Protein AF-A0A978T600-F1 (afdb_monomer_lite)

Structure (mmCIF, N/CA/C/O backbone):
data_AF-A0A978T600-F1
#
_entry.id   AF-A0A978T600-F1
#
loop_
_atom_site.group_PDB
_atom_site.id
_atom_site.type_symbol
_atom_site.label_atom_id
_atom_site.label_alt_id
_atom_site.label_comp_id
_atom_site.label_asym_id
_atom_site.label_entity_id
_atom_site.label_seq_id
_atom_site.pdbx_PDB_ins_code
_atom_site.Cartn_x
_atom_site.Cartn_y
_atom_site.Cartn_z
_atom_site.occupancy
_atom_site.B_iso_or_equiv
_atom_site.auth_seq_id
_atom_site.auth_comp_id
_atom_site.auth_asym_id
_atom_site.auth_atom_id
_atom_site.pdbx_PDB_model_num
ATOM 1 N N . MET A 1 1 ? -4.905 -24.027 -19.010 1.00 33.94 1 MET A N 1
ATOM 2 C CA . MET A 1 1 ? -4.609 -25.154 -19.938 1.00 33.94 1 MET A CA 1
ATOM 3 C C . MET A 1 1 ? -5.833 -25.955 -20.405 1.00 33.94 1 MET A C 1
ATOM 5 O O . MET A 1 1 ? -5.879 -26.282 -21.577 1.00 33.94 1 MET A O 1
ATOM 9 N N . ALA A 1 2 ? -6.871 -26.202 -19.590 1.00 26.31 2 ALA A N 1
ATOM 10 C CA . ALA A 1 2 ? -8.082 -26.906 -20.062 1.00 26.31 2 ALA A CA 1
ATOM 11 C C . ALA A 1 2 ? -9.075 -26.043 -20.882 1.00 26.31 2 ALA A C 1
ATOM 13 O O . ALA A 1 2 ? -9.961 -26.583 -21.534 1.00 26.31 2 ALA A O 1
ATOM 14 N N . ALA A 1 3 ? -8.950 -24.711 -20.873 1.00 33.31 3 ALA A N 1
ATOM 15 C CA . ALA A 1 3 ? -9.909 -23.818 -21.541 1.00 33.31 3 ALA A CA 1
ATOM 16 C C . ALA A 1 3 ? -9.622 -23.572 -23.034 1.00 33.31 3 ALA A C 1
ATOM 18 O O . ALA A 1 3 ? -10.398 -22.897 -23.700 1.00 33.31 3 ALA A O 1
ATOM 19 N N . VAL A 1 4 ? -8.533 -24.140 -23.554 1.00 39.84 4 VAL A N 1
ATOM 20 C CA . VAL A 1 4 ? -8.212 -24.132 -24.987 1.00 39.84 4 VAL A CA 1
ATOM 21 C C . VAL A 1 4 ? -8.056 -25.572 -25.516 1.00 39.84 4 VAL A C 1
ATOM 23 O O . VAL A 1 4 ? -7.606 -25.772 -26.629 1.00 39.84 4 VAL A O 1
ATOM 26 N N . GLY A 1 5 ? -8.475 -26.578 -24.731 1.00 33.69 5 GLY A N 1
ATOM 27 C CA . GLY A 1 5 ? -8.551 -27.982 -25.158 1.00 33.69 5 GLY A CA 1
ATOM 28 C C . GLY A 1 5 ? -7.267 -28.818 -25.067 1.00 33.69 5 GLY A C 1
ATOM 29 O O . GLY A 1 5 ? -7.264 -29.922 -25.591 1.00 33.69 5 GLY A O 1
ATOM 30 N N . TYR A 1 6 ? -6.206 -28.362 -24.395 1.00 43.16 6 TYR A N 1
ATOM 31 C CA . TYR A 1 6 ? -4.881 -29.002 -24.473 1.00 43.16 6 TYR A CA 1
ATOM 32 C C . TYR A 1 6 ? -4.587 -29.999 -23.334 1.00 43.16 6 TYR A C 1
ATOM 34 O O . TYR A 1 6 ? -4.863 -29.719 -22.160 1.00 43.16 6 TYR A O 1
ATOM 42 N N . ASN A 1 7 ? -3.990 -31.151 -23.672 1.00 40.31 7 ASN A N 1
ATOM 43 C CA . ASN A 1 7 ? -3.484 -32.157 -22.728 1.00 40.31 7 ASN A CA 1
ATOM 44 C C . ASN A 1 7 ? -1.947 -32.049 -22.550 1.00 40.31 7 ASN A C 1
ATOM 46 O O . ASN A 1 7 ? -1.277 -31.301 -23.252 1.00 40.31 7 ASN A O 1
ATOM 50 N N . ALA A 1 8 ? -1.384 -32.772 -21.577 1.00 38.69 8 ALA A N 1
ATOM 51 C CA . ALA A 1 8 ? 0.006 -32.638 -21.118 1.00 38.69 8 ALA A CA 1
ATOM 52 C C . ALA A 1 8 ? 1.099 -33.200 -22.064 1.00 38.69 8 ALA A C 1
ATOM 54 O O . ALA A 1 8 ? 2.220 -33.418 -21.604 1.00 38.69 8 ALA A O 1
ATOM 55 N N . VAL A 1 9 ? 0.786 -33.489 -23.333 1.00 39.84 9 VAL A N 1
ATOM 56 C CA . VAL A 1 9 ? 1.677 -34.232 -24.248 1.00 39.84 9 VAL A CA 1
ATOM 57 C C . VAL A 1 9 ? 2.099 -33.421 -25.490 1.00 39.84 9 VAL A C 1
ATOM 59 O O . VAL A 1 9 ? 3.026 -33.827 -26.175 1.00 39.84 9 VAL A O 1
ATOM 62 N N . GLU A 1 10 ? 1.500 -32.258 -25.766 1.00 47.62 10 GLU A N 1
ATOM 63 C CA . GLU A 1 10 ? 1.745 -31.503 -27.012 1.00 47.62 10 GLU A CA 1
ATOM 64 C C . GLU A 1 10 ? 2.901 -30.484 -26.920 1.00 47.62 10 GLU A C 1
ATOM 66 O O . GLU A 1 10 ? 3.044 -29.768 -25.924 1.00 47.62 10 GLU A O 1
ATOM 71 N N . LYS A 1 11 ? 3.702 -30.380 -27.995 1.00 45.25 11 LYS A N 1
ATOM 72 C CA . LYS A 1 11 ? 4.851 -29.467 -28.151 1.00 45.25 11 LYS A CA 1
ATOM 73 C C . LYS A 1 11 ? 4.594 -28.456 -29.285 1.00 45.25 11 LYS A C 1
ATOM 75 O O . LYS A 1 11 ? 4.060 -28.801 -30.335 1.00 45.25 11 LYS A O 1
ATOM 80 N N . VAL A 1 12 ? 4.988 -27.196 -29.083 1.00 48.88 12 VAL A N 1
ATOM 81 C CA . VAL A 1 12 ? 4.866 -26.119 -30.089 1.00 48.88 12 VAL A CA 1
ATOM 82 C C . VAL A 1 12 ? 5.878 -26.334 -31.219 1.00 48.88 12 VAL A C 1
ATOM 84 O O . VAL A 1 12 ? 7.073 -26.429 -30.934 1.00 48.88 12 VAL A O 1
ATOM 87 N N . GLU A 1 13 ? 5.432 -26.369 -32.483 1.00 44.06 13 GLU A N 1
ATOM 88 C CA . GLU A 1 13 ? 6.315 -26.658 -33.636 1.00 44.06 13 GLU A CA 1
ATOM 89 C C . GLU A 1 13 ? 6.189 -25.690 -34.825 1.00 44.06 13 GLU A C 1
ATOM 91 O O . GLU A 1 13 ? 7.016 -25.717 -35.736 1.00 44.06 13 GLU A O 1
ATOM 96 N N . GLY A 1 14 ? 5.223 -24.771 -34.818 1.00 43.50 14 GLY A N 1
ATOM 97 C CA . GLY A 1 14 ? 5.095 -23.746 -35.847 1.00 43.50 14 GLY A CA 1
ATOM 98 C C . GLY A 1 14 ? 4.430 -22.467 -35.349 1.00 43.50 14 GLY A C 1
ATOM 99 O O . GLY A 1 14 ? 3.614 -22.469 -34.434 1.00 43.50 14 GLY A O 1
ATOM 100 N N . LEU A 1 15 ? 4.771 -21.352 -35.987 1.00 45.56 15 LEU A N 1
ATOM 101 C CA . LEU A 1 15 ? 4.144 -20.049 -35.783 1.00 45.56 15 LEU A CA 1
ATOM 102 C C . LEU A 1 15 ? 3.703 -19.526 -37.151 1.00 45.56 15 LEU A C 1
ATOM 104 O O . LEU A 1 15 ? 4.474 -19.570 -38.111 1.00 45.56 15 LEU A O 1
ATOM 108 N N . ALA A 1 16 ? 2.467 -19.046 -37.252 1.00 40.19 16 ALA A N 1
ATOM 109 C CA . ALA A 1 16 ? 1.933 -18.423 -38.456 1.00 40.19 16 ALA A CA 1
ATOM 110 C C . ALA A 1 16 ? 1.268 -17.093 -38.105 1.00 40.19 16 ALA A C 1
ATOM 112 O O . ALA A 1 16 ? 0.468 -17.003 -37.184 1.00 40.19 16 ALA A O 1
ATOM 113 N N . TYR A 1 17 ? 1.571 -16.035 -38.843 1.00 41.88 17 TYR A N 1
ATOM 114 C CA . TYR A 1 17 ? 0.931 -14.741 -38.639 1.00 41.88 17 TYR A CA 1
ATOM 115 C C . TYR A 1 17 ? -0.400 -14.675 -39.409 1.00 41.88 17 TYR A C 1
ATOM 117 O O . TYR A 1 17 ? -0.439 -14.991 -40.595 1.00 41.88 17 TYR A O 1
ATOM 125 N N . LEU A 1 18 ? -1.498 -14.296 -38.742 1.00 42.09 18 LEU A N 1
ATOM 126 C CA . LEU A 1 18 ? -2.860 -14.350 -39.303 1.00 42.09 18 LEU A CA 1
ATOM 127 C C . LEU A 1 18 ? -3.358 -13.016 -39.893 1.00 42.09 18 LEU A C 1
ATOM 129 O O . LEU A 1 18 ? -4.463 -12.965 -40.432 1.00 42.09 18 LEU A O 1
ATOM 133 N N . GLY A 1 19 ? -2.574 -11.938 -39.800 1.00 39.81 19 GLY A N 1
ATOM 134 C CA . GLY A 1 19 ? -3.057 -10.567 -40.025 1.00 39.81 19 GLY A CA 1
ATOM 135 C C . GLY A 1 19 ? -3.430 -9.877 -38.709 1.00 39.81 19 GLY A C 1
ATOM 136 O O . GLY A 1 19 ? -3.132 -10.418 -37.659 1.00 39.81 19 GLY A O 1
ATOM 137 N N . ASP A 1 20 ? -3.948 -8.637 -38.760 1.00 43.41 20 ASP A N 1
ATOM 138 C CA . ASP A 1 20 ? -4.554 -7.875 -37.632 1.00 43.41 20 ASP A CA 1
ATOM 139 C C . ASP A 1 20 ? -3.861 -7.907 -36.246 1.00 43.41 20 ASP A C 1
ATOM 141 O O . ASP A 1 20 ? -4.498 -7.707 -35.213 1.00 43.41 20 ASP A O 1
ATOM 145 N N . GLY A 1 21 ? -2.540 -8.103 -36.224 1.00 39.97 21 GLY A N 1
ATOM 146 C CA . GLY A 1 21 ? -1.763 -8.205 -34.989 1.00 39.97 21 GLY A CA 1
ATOM 147 C C . GLY A 1 21 ? -1.886 -9.565 -34.303 1.00 39.97 21 GLY A C 1
ATOM 148 O O . GLY A 1 21 ? -1.541 -9.650 -33.139 1.00 39.97 21 GLY A O 1
ATOM 149 N N . LYS A 1 22 ? -2.361 -10.608 -34.988 1.00 43.06 22 LYS A N 1
ATOM 150 C CA . LYS A 1 22 ? -2.615 -11.945 -34.449 1.00 43.06 22 LYS A CA 1
ATOM 151 C C . LYS A 1 22 ? -1.584 -12.970 -34.921 1.00 43.06 22 LYS A C 1
ATOM 153 O O . LYS A 1 22 ? -1.365 -13.119 -36.122 1.00 43.06 22 LYS A O 1
ATOM 158 N N . ILE A 1 23 ? -0.984 -13.718 -33.997 1.00 41.47 23 ILE A N 1
ATOM 159 C CA . ILE A 1 23 ? -0.115 -14.870 -34.311 1.00 41.47 23 ILE A CA 1
ATOM 160 C C . ILE A 1 23 ? -0.853 -16.159 -33.961 1.00 41.47 23 ILE A C 1
ATOM 162 O O . ILE A 1 23 ? -1.212 -16.342 -32.805 1.00 41.47 23 ILE A O 1
ATOM 166 N N . ALA A 1 24 ? -1.046 -17.037 -34.943 1.00 45.31 24 ALA A N 1
ATOM 167 C CA . ALA A 1 24 ? -1.409 -18.434 -34.762 1.00 45.31 24 ALA A CA 1
ATOM 168 C C . ALA A 1 24 ? -0.207 -19.246 -34.275 1.00 45.31 24 ALA A C 1
ATOM 170 O O . ALA A 1 24 ? 0.823 -19.313 -34.947 1.00 45.31 24 ALA A O 1
ATOM 171 N N . VAL A 1 25 ? -0.376 -19.929 -33.151 1.00 51.44 25 VAL A N 1
ATOM 172 C CA . VAL A 1 25 ? 0.538 -20.990 -32.722 1.00 51.44 25 VAL A CA 1
ATOM 173 C C . VAL A 1 25 ? 0.048 -22.316 -33.301 1.00 51.44 25 VAL A C 1
ATOM 175 O O . VAL A 1 25 ? -1.115 -22.678 -33.119 1.00 51.44 25 VAL A O 1
ATOM 178 N N . ILE A 1 26 ? 0.921 -23.004 -34.035 1.00 49.34 26 ILE A N 1
ATOM 179 C CA . ILE A 1 26 ? 0.703 -24.337 -34.597 1.00 49.34 26 ILE A CA 1
ATOM 180 C C . ILE A 1 26 ? 1.503 -25.317 -33.739 1.00 49.34 26 ILE A C 1
ATOM 182 O O . ILE A 1 26 ? 2.729 -25.242 -33.660 1.00 49.34 26 ILE A O 1
ATOM 186 N N . ASN A 1 27 ? 0.816 -26.251 -33.099 1.00 49.16 27 ASN A N 1
ATOM 187 C CA . ASN A 1 27 ? 1.481 -27.375 -32.450 1.00 49.16 27 ASN A CA 1
ATOM 188 C C . ASN A 1 27 ? 1.718 -28.479 -33.482 1.00 49.16 27 ASN A C 1
ATOM 190 O O . ASN A 1 27 ? 0.895 -28.655 -34.386 1.00 49.16 27 ASN A O 1
ATOM 194 N N . ASP A 1 28 ? 2.813 -29.231 -33.341 1.00 46.09 28 ASP A N 1
ATOM 195 C CA . ASP A 1 28 ? 2.829 -30.561 -33.946 1.00 46.09 28 ASP A CA 1
ATOM 196 C C . ASP A 1 28 ? 1.830 -31.386 -33.146 1.00 46.09 28 ASP A C 1
ATOM 198 O O . ASP A 1 28 ? 1.908 -31.477 -31.920 1.00 46.09 28 ASP A O 1
ATOM 202 N N . ASN A 1 29 ? 0.854 -31.959 -33.835 1.00 50.00 29 ASN A N 1
ATOM 203 C CA . ASN A 1 29 ? -0.016 -32.956 -33.242 1.00 50.00 29 ASN A CA 1
ATOM 204 C C . ASN A 1 29 ? 0.669 -34.325 -33.273 1.00 50.00 29 ASN A C 1
ATOM 206 O O . ASN A 1 29 ? -0.008 -35.316 -33.498 1.00 50.00 29 ASN A O 1
ATOM 210 N N . ASP A 1 30 ? 1.996 -34.394 -33.168 1.00 47.78 30 ASP A N 1
ATOM 211 C CA . ASP A 1 30 ? 2.841 -35.534 -33.525 1.00 47.78 30 ASP A CA 1
ATOM 212 C C . ASP A 1 30 ? 2.437 -36.245 -34.848 1.00 47.78 30 ASP A C 1
ATOM 214 O O . ASP A 1 30 ? 2.888 -37.351 -35.090 1.00 47.78 30 ASP A O 1
ATOM 218 N N . PHE A 1 31 ? 1.590 -35.693 -35.733 1.00 47.41 31 PHE A N 1
ATOM 219 C CA . PHE A 1 31 ? 0.847 -36.412 -36.796 1.00 47.41 31 PHE A CA 1
ATOM 220 C C . PHE A 1 31 ? -0.189 -37.471 -36.334 1.00 47.41 31 PHE A C 1
ATOM 222 O O . PHE A 1 31 ? -0.484 -38.427 -37.058 1.00 47.41 31 PHE A O 1
ATOM 229 N N . GLY A 1 32 ? -0.790 -37.308 -35.156 1.00 48.00 32 GLY A N 1
ATOM 230 C CA . GLY A 1 32 ? -1.847 -38.164 -34.606 1.00 48.00 32 GLY A CA 1
ATOM 231 C C . GLY A 1 32 ? -1.336 -39.415 -33.889 1.00 48.00 32 GLY A C 1
ATOM 232 O O . GLY A 1 32 ? -1.999 -40.451 -33.922 1.00 48.00 32 GLY A O 1
ATOM 233 N N . VAL A 1 33 ? -0.147 -39.356 -33.279 1.00 47.09 33 VAL A N 1
ATOM 234 C CA . VAL A 1 33 ? 0.520 -40.533 -32.688 1.00 47.09 33 VAL A CA 1
ATOM 235 C C . VAL A 1 33 ? 0.776 -40.470 -31.178 1.00 47.09 33 VAL A C 1
ATOM 237 O O . VAL A 1 33 ? 1.479 -41.319 -30.622 1.00 47.09 33 VAL A O 1
ATOM 240 N N . ALA A 1 34 ? 0.109 -39.576 -30.454 1.00 46.62 34 ALA A N 1
ATOM 241 C CA . ALA A 1 34 ? 0.024 -39.711 -29.003 1.00 46.62 34 ALA A CA 1
ATOM 242 C C . ALA A 1 34 ? -0.644 -41.061 -28.631 1.00 46.62 34 ALA A C 1
ATOM 244 O O . ALA A 1 34 ? -1.723 -41.392 -29.117 1.00 46.62 34 ALA A O 1
ATOM 245 N N . ASN A 1 35 ? 0.002 -41.858 -27.765 1.00 49.16 35 ASN A N 1
ATOM 246 C CA . ASN A 1 35 ? -0.407 -43.212 -27.335 1.00 49.16 35 ASN A CA 1
ATOM 247 C C . ASN A 1 35 ? -0.338 -44.358 -28.376 1.00 49.16 35 ASN A C 1
ATOM 249 O O . ASN A 1 35 ? -1.062 -45.351 -28.232 1.00 49.16 35 ASN A O 1
ATOM 253 N N . ILE A 1 36 ? 0.554 -44.328 -29.378 1.00 55.16 36 ILE A N 1
ATOM 254 C CA . ILE A 1 36 ? 0.752 -45.545 -30.189 1.00 55.16 36 ILE A CA 1
ATOM 255 C C . ILE A 1 36 ? 1.391 -46.678 -29.378 1.00 55.16 36 ILE A C 1
ATOM 257 O O . ILE A 1 36 ? 2.409 -46.506 -28.710 1.00 55.16 36 ILE A O 1
ATOM 261 N N . THR A 1 37 ? 0.886 -47.895 -29.574 1.00 54.00 37 THR A N 1
ATOM 262 C CA . THR A 1 37 ? 1.666 -49.114 -29.333 1.00 54.00 37 THR A CA 1
ATOM 263 C C . THR A 1 37 ? 2.276 -49.569 -30.657 1.00 54.00 37 THR A C 1
ATOM 265 O O . THR A 1 37 ? 1.546 -49.931 -31.583 1.00 54.00 37 THR A O 1
ATOM 268 N N . LEU A 1 38 ? 3.606 -49.562 -30.761 1.00 56.41 38 LEU A N 1
ATOM 269 C CA . LEU A 1 38 ? 4.304 -50.170 -31.896 1.00 56.41 38 LEU A CA 1
ATOM 270 C C . LEU A 1 38 ? 4.002 -51.674 -31.923 1.00 56.41 38 LEU A C 1
ATOM 272 O O . LEU A 1 38 ? 4.111 -52.359 -30.902 1.00 56.41 38 LEU A O 1
ATOM 276 N N . LYS A 1 39 ? 3.636 -52.211 -33.090 1.00 65.50 39 LYS A N 1
ATOM 277 C CA . LYS A 1 39 ? 3.584 -53.666 -33.276 1.00 65.50 39 LYS A CA 1
ATOM 278 C C . LYS A 1 39 ? 5.009 -54.217 -33.169 1.00 65.50 39 LYS A C 1
ATOM 280 O O . LYS A 1 39 ? 5.976 -53.516 -33.455 1.00 65.50 39 LYS A O 1
ATOM 285 N N . GLY A 1 40 ? 5.158 -55.487 -32.787 1.00 63.41 40 GLY A N 1
ATOM 286 C CA . GLY A 1 40 ? 6.473 -56.134 -32.631 1.00 63.41 40 GLY A CA 1
ATOM 287 C C . GLY A 1 40 ? 7.340 -56.189 -33.904 1.00 63.41 40 GLY A C 1
ATOM 288 O O . GLY A 1 40 ? 8.476 -56.646 -33.832 1.00 63.41 40 GLY A O 1
ATOM 289 N N . ASP A 1 41 ? 6.819 -55.733 -35.047 1.00 76.75 41 ASP A N 1
ATOM 290 C CA . ASP A 1 41 ? 7.502 -55.585 -36.337 1.00 76.75 41 ASP A CA 1
ATOM 291 C C . ASP A 1 41 ? 7.901 -54.131 -36.674 1.00 76.75 41 ASP A C 1
ATOM 293 O O . ASP A 1 41 ? 8.426 -53.875 -37.756 1.00 76.75 41 ASP A O 1
ATOM 297 N N . GLY A 1 42 ? 7.667 -53.178 -35.764 1.00 65.56 42 GLY A N 1
ATOM 298 C CA . GLY A 1 42 ? 8.003 -51.762 -35.937 1.00 65.56 42 GLY A CA 1
ATOM 299 C C . GLY A 1 42 ? 6.963 -50.932 -36.696 1.00 65.56 42 GLY A C 1
ATOM 300 O O . GLY A 1 42 ? 7.227 -49.770 -36.992 1.00 65.56 42 GLY A O 1
ATOM 301 N N . THR A 1 43 ? 5.788 -51.486 -37.012 1.00 70.88 43 THR A N 1
ATOM 302 C CA . THR A 1 43 ? 4.720 -50.760 -37.723 1.00 70.88 43 THR A CA 1
ATOM 303 C C . THR A 1 43 ? 3.637 -50.220 -36.779 1.00 70.88 43 THR A C 1
ATOM 305 O O . THR A 1 43 ? 3.419 -50.751 -35.686 1.00 70.88 43 THR A O 1
ATOM 308 N N . PHE A 1 44 ? 2.911 -49.179 -37.209 1.00 68.38 44 PHE A N 1
ATOM 309 C CA . PHE A 1 44 ? 1.714 -48.678 -36.522 1.00 68.38 44 PHE A CA 1
ATOM 310 C C . PHE A 1 44 ? 0.520 -48.500 -37.467 1.00 68.38 44 PHE A C 1
ATOM 312 O O . PHE A 1 44 ? 0.660 -48.571 -38.686 1.00 68.38 44 PHE A O 1
ATOM 319 N N . THR A 1 45 ? -0.677 -48.331 -36.893 1.00 62.38 45 THR A N 1
ATOM 320 C CA . THR A 1 45 ? -1.921 -48.098 -37.650 1.00 62.38 45 THR A CA 1
ATOM 321 C C . THR A 1 45 ? -2.365 -46.653 -37.395 1.00 62.38 45 THR A C 1
ATOM 323 O O . THR A 1 45 ? -2.579 -46.337 -36.227 1.00 62.38 45 THR A O 1
ATOM 326 N N . PRO A 1 46 ? -2.463 -45.783 -38.420 1.00 55.59 46 PRO A N 1
ATOM 327 C CA . PRO A 1 46 ? -2.882 -44.388 -38.246 1.00 55.59 46 PRO A CA 1
ATOM 328 C C . PRO A 1 46 ? -4.318 -44.271 -37.722 1.00 55.59 46 PRO A C 1
ATOM 330 O O . PRO A 1 46 ? -5.168 -45.085 -38.097 1.00 55.59 46 PRO A O 1
ATOM 333 N N . ASP A 1 47 ? -4.593 -43.258 -36.895 1.00 57.00 47 ASP A N 1
ATOM 334 C CA . ASP A 1 47 ? -5.949 -42.942 -36.438 1.00 57.00 47 ASP A CA 1
ATOM 335 C C . ASP A 1 47 ? -6.798 -42.408 -37.613 1.00 57.00 47 ASP A C 1
ATOM 337 O O . ASP A 1 47 ? -6.427 -41.408 -38.233 1.00 57.00 47 ASP A O 1
ATOM 341 N N . PRO A 1 48 ? -7.923 -43.059 -37.967 1.00 51.94 48 PRO A N 1
ATOM 342 C CA . PRO A 1 48 ? -8.798 -42.586 -39.034 1.00 51.94 48 PRO A CA 1
ATOM 343 C C . PRO A 1 48 ? -9.597 -41.314 -38.682 1.00 51.94 48 PRO A C 1
ATOM 345 O O . PRO A 1 48 ? -10.211 -40.756 -39.589 1.00 51.94 48 PRO A O 1
ATOM 348 N N . ASN A 1 49 ? -9.610 -40.857 -37.420 1.00 51.88 49 ASN A N 1
ATOM 349 C CA . ASN A 1 49 ? -10.318 -39.653 -36.960 1.00 51.88 49 ASN A CA 1
ATOM 350 C C . ASN A 1 49 ? -9.428 -38.782 -36.038 1.00 51.88 49 ASN A C 1
ATOM 352 O O . ASN A 1 49 ? -9.676 -38.738 -34.834 1.00 51.88 49 ASN A O 1
ATOM 356 N N . PRO A 1 50 ? -8.412 -38.079 -36.572 1.00 51.19 50 PRO A N 1
ATOM 357 C CA . PRO A 1 50 ? -7.469 -37.309 -35.758 1.00 51.19 50 PRO A CA 1
ATOM 358 C C . PRO A 1 50 ? -8.155 -36.189 -34.957 1.00 51.19 50 PRO A C 1
ATOM 360 O O . PRO A 1 50 ? -9.103 -35.563 -35.446 1.00 51.19 50 PRO A O 1
ATOM 363 N N . GLU A 1 51 ? -7.650 -35.897 -33.751 1.00 45.16 51 GLU A N 1
ATOM 364 C CA . GLU A 1 51 ? -8.075 -34.713 -32.995 1.00 45.16 51 GLU A CA 1
ATOM 365 C C . GLU A 1 51 ? -7.775 -33.430 -33.803 1.00 45.16 51 GLU A C 1
ATOM 367 O O . GLU A 1 51 ? -6.692 -33.293 -34.383 1.00 45.16 51 GLU A O 1
ATOM 372 N N . PRO A 1 52 ? -8.736 -32.493 -33.910 1.00 43.16 52 PRO A N 1
ATOM 373 C CA . PRO A 1 52 ? -8.553 -31.275 -34.687 1.00 43.16 52 PRO A CA 1
ATOM 374 C C . PRO A 1 52 ? -7.540 -30.338 -34.019 1.00 43.16 52 PRO A C 1
ATOM 376 O O . PRO A 1 52 ? -7.656 -30.025 -32.838 1.00 43.16 52 PRO A O 1
ATOM 379 N N . VAL A 1 53 ? -6.590 -29.840 -34.815 1.00 42.81 53 VAL A N 1
ATOM 380 C CA . VAL A 1 53 ? -5.596 -28.835 -34.409 1.00 42.81 53 VAL A CA 1
ATOM 381 C C . VAL A 1 53 ? -6.303 -27.594 -33.851 1.00 42.81 53 VAL A C 1
ATOM 383 O O . VAL A 1 53 ? -7.139 -26.991 -34.531 1.00 42.81 53 VAL A O 1
ATOM 386 N N . LEU A 1 54 ? -5.963 -27.205 -32.622 1.00 41.62 54 LEU A N 1
ATOM 387 C CA . LEU A 1 54 ? -6.474 -26.005 -31.956 1.00 41.62 54 LEU A CA 1
ATOM 388 C C . LEU A 1 54 ? -5.455 -24.857 -32.075 1.00 41.62 54 LEU A C 1
ATOM 390 O O . LEU A 1 54 ? -4.254 -25.050 -31.920 1.00 41.62 54 LEU A O 1
ATOM 394 N N . LEU A 1 55 ? -5.955 -23.665 -32.413 1.00 37.75 55 LEU A N 1
ATOM 395 C CA . LEU A 1 55 ? -5.184 -22.473 -32.784 1.00 37.75 55 LEU A CA 1
ATOM 396 C C . LEU A 1 55 ? -5.189 -21.460 -31.621 1.00 37.75 55 LEU A C 1
ATOM 398 O O . LEU A 1 55 ? -6.259 -20.988 -31.233 1.00 37.75 55 LEU A O 1
ATOM 402 N N . GLY A 1 56 ? -4.023 -21.097 -31.075 1.00 42.28 56 GLY A N 1
ATOM 403 C CA . GLY A 1 56 ? -3.869 -19.996 -30.102 1.00 42.28 56 GLY A CA 1
ATOM 404 C C . GLY A 1 56 ? -3.499 -18.674 -30.787 1.00 42.28 56 GLY A C 1
ATOM 405 O O . GLY A 1 56 ? -2.747 -18.709 -31.754 1.00 42.28 56 GLY A O 1
ATOM 406 N N . ILE A 1 57 ? -4.023 -17.531 -30.315 1.00 38.97 57 ILE A N 1
ATOM 407 C CA . ILE A 1 57 ? -3.844 -16.200 -30.931 1.00 38.97 57 ILE A CA 1
ATOM 408 C C . ILE A 1 57 ? -3.132 -15.218 -29.973 1.00 38.97 57 ILE A C 1
ATOM 410 O O . ILE A 1 57 ? -3.682 -14.916 -28.918 1.00 38.97 57 ILE A O 1
ATOM 414 N N . ILE A 1 58 ? -1.975 -14.657 -30.363 1.00 42.44 58 ILE A N 1
ATOM 415 C CA . ILE A 1 58 ? -1.260 -13.562 -29.649 1.00 42.44 58 ILE A CA 1
ATOM 416 C C . ILE A 1 58 ? -1.583 -12.213 -30.299 1.00 42.44 58 ILE A C 1
ATOM 418 O O . ILE A 1 58 ? -1.451 -12.122 -31.512 1.00 42.44 58 ILE A O 1
ATOM 422 N N . GLN A 1 59 ? -1.950 -11.178 -29.530 1.00 40.59 59 GLN A N 1
ATOM 423 C CA . GLN A 1 59 ? -2.270 -9.830 -30.031 1.00 40.59 59 GLN A CA 1
ATOM 424 C C . GLN A 1 59 ? -1.086 -8.852 -29.875 1.00 40.59 59 GLN A C 1
ATOM 426 O O . GLN A 1 59 ? -0.598 -8.660 -28.766 1.00 40.59 59 GLN A O 1
ATOM 431 N N . VAL A 1 60 ? -0.660 -8.187 -30.955 1.00 46.66 60 VAL A N 1
ATOM 432 C CA . VAL A 1 60 ? 0.396 -7.158 -30.948 1.00 46.66 60 VAL A CA 1
ATOM 433 C C . VAL A 1 60 ? -0.227 -5.760 -30.892 1.00 46.66 60 VAL A C 1
ATOM 435 O O . VAL A 1 60 ? -1.048 -5.418 -31.747 1.00 46.66 60 VAL A O 1
ATOM 438 N N . GLN A 1 61 ? 0.139 -4.950 -29.894 1.00 51.75 61 GLN A N 1
ATOM 439 C CA . GLN A 1 61 ? -0.279 -3.546 -29.791 1.00 51.75 61 GLN A CA 1
ATOM 440 C C . GLN A 1 61 ? 0.848 -2.602 -30.252 1.00 51.75 61 GLN A C 1
ATOM 442 O O . GLN A 1 61 ? 2.015 -2.906 -30.012 1.00 51.75 61 GLN A O 1
ATOM 447 N N . PRO A 1 62 ? 0.535 -1.466 -30.909 1.00 58.75 62 PRO A N 1
ATOM 448 C CA . PRO A 1 62 ? 1.515 -0.416 -31.162 1.00 58.75 62 PRO A CA 1
ATOM 449 C C . PRO A 1 62 ? 1.901 0.253 -29.840 1.00 58.75 62 PRO A C 1
ATOM 451 O O . PRO A 1 62 ? 1.036 0.792 -29.147 1.00 58.75 62 PRO A O 1
ATOM 454 N N . THR A 1 63 ? 3.190 0.255 -29.527 1.00 68.12 63 THR A N 1
ATOM 455 C CA . THR A 1 63 ? 3.758 0.919 -28.350 1.00 68.12 63 THR A CA 1
ATOM 456 C C . THR A 1 63 ? 4.673 2.042 -28.822 1.00 68.12 63 THR A C 1
ATOM 458 O O . THR A 1 63 ? 5.346 1.897 -29.842 1.00 68.12 63 THR A O 1
ATOM 461 N N . ALA A 1 64 ? 4.688 3.173 -28.116 1.00 89.12 64 ALA A N 1
ATOM 462 C CA . ALA A 1 64 ? 5.635 4.239 -28.414 1.00 89.12 64 ALA A CA 1
ATOM 463 C C . ALA A 1 64 ? 7.064 3.807 -28.042 1.00 89.12 64 ALA A C 1
ATOM 465 O O . ALA A 1 64 ? 7.262 3.128 -27.041 1.00 89.12 64 ALA A O 1
ATOM 466 N N . LEU A 1 65 ? 8.061 4.197 -28.829 1.00 93.38 65 LEU A N 1
ATOM 467 C CA . LEU A 1 65 ? 9.466 3.948 -28.507 1.00 93.38 65 LEU A CA 1
ATOM 468 C C . LEU A 1 65 ? 10.383 4.955 -29.195 1.00 93.38 65 LEU A C 1
ATOM 470 O O . LEU A 1 65 ? 9.980 5.610 -30.166 1.00 93.38 65 LEU A O 1
ATOM 474 N N . ASP A 1 66 ? 11.611 5.058 -28.701 1.00 96.38 66 ASP A N 1
ATOM 475 C CA . ASP A 1 66 ? 12.711 5.688 -29.429 1.00 96.38 66 ASP A CA 1
ATOM 476 C C . ASP A 1 66 ? 13.374 4.687 -30.390 1.00 96.38 66 ASP A C 1
ATOM 478 O O . ASP A 1 66 ? 13.743 3.587 -29.993 1.00 96.38 66 ASP A O 1
ATOM 482 N N . VAL A 1 67 ? 13.511 5.037 -31.667 1.00 95.69 67 VAL A N 1
ATOM 483 C CA . VAL A 1 67 ? 13.898 4.100 -32.742 1.00 95.69 67 VAL A CA 1
ATOM 484 C C . VAL A 1 67 ? 15.264 4.372 -33.361 1.00 95.69 67 VAL A C 1
ATOM 486 O O . VAL A 1 67 ? 15.687 3.617 -34.237 1.00 95.69 67 VAL A O 1
ATOM 489 N N . SER A 1 68 ? 15.926 5.472 -32.995 1.00 96.81 68 SER A N 1
ATOM 490 C CA . SER A 1 68 ? 17.039 5.997 -33.786 1.00 96.81 68 SER A CA 1
ATOM 491 C C . SER A 1 68 ? 18.154 6.557 -32.923 1.00 96.81 68 SER A C 1
ATOM 493 O O . SER A 1 68 ? 18.044 7.669 -32.439 1.00 96.81 68 SER A O 1
ATOM 495 N N . ASP A 1 69 ? 19.317 5.915 -32.975 1.00 96.81 69 ASP A N 1
ATOM 496 C CA . ASP A 1 69 ? 20.580 6.415 -32.417 1.00 96.81 69 ASP A CA 1
ATOM 497 C C . ASP A 1 69 ? 21.233 7.561 -33.239 1.00 96.81 69 ASP A C 1
ATOM 499 O O . ASP A 1 69 ? 22.438 7.828 -33.127 1.00 96.81 69 ASP A O 1
ATOM 503 N N . ARG A 1 70 ? 20.507 8.192 -34.174 1.00 97.25 70 ARG A N 1
ATOM 504 C CA . ARG A 1 70 ? 21.027 9.230 -35.096 1.00 97.25 70 ARG A CA 1
ATOM 505 C C . ARG A 1 70 ? 20.196 10.504 -35.168 1.00 97.25 70 ARG A C 1
ATOM 507 O O . ARG A 1 70 ? 20.503 11.360 -36.003 1.00 97.25 70 ARG A O 1
ATOM 514 N N . ASP A 1 71 ? 19.189 10.669 -34.319 1.00 94.19 71 ASP A N 1
ATOM 515 C CA . ASP A 1 71 ? 18.383 11.894 -34.301 1.00 94.19 71 ASP A CA 1
ATOM 516 C C . ASP A 1 71 ? 18.837 12.901 -33.217 1.00 94.19 71 ASP A C 1
ATOM 518 O O . ASP A 1 71 ? 18.413 14.061 -33.229 1.00 94.19 71 ASP A O 1
ATOM 522 N N . ASN A 1 72 ? 19.802 12.497 -32.375 1.00 93.00 72 ASN A N 1
ATOM 523 C CA . ASN A 1 72 ? 20.435 13.282 -31.309 1.00 93.00 72 ASN A CA 1
ATOM 524 C C . ASN A 1 72 ? 19.446 13.801 -30.252 1.00 93.00 72 ASN A C 1
ATOM 526 O O . ASN A 1 72 ? 19.653 14.881 -29.685 1.00 93.00 72 ASN A O 1
ATOM 530 N N . ARG A 1 73 ? 18.355 13.079 -29.998 1.00 95.31 73 ARG A N 1
ATOM 531 C CA . ARG A 1 73 ? 17.340 13.465 -29.014 1.00 95.31 73 ARG A CA 1
ATOM 532 C C . ARG A 1 73 ? 16.618 12.230 -28.491 1.00 95.31 73 ARG A C 1
ATOM 534 O O . ARG A 1 73 ? 16.662 11.184 -29.097 1.00 95.31 73 ARG A O 1
ATOM 541 N N . ILE A 1 74 ? 15.892 12.401 -27.393 1.00 97.38 74 ILE A N 1
ATOM 542 C CA . ILE A 1 74 ? 14.926 11.399 -26.942 1.00 97.38 74 ILE A CA 1
ATOM 543 C C . ILE A 1 74 ? 13.627 11.623 -27.724 1.00 97.38 74 ILE A C 1
ATOM 545 O O . ILE A 1 74 ? 13.000 12.680 -27.586 1.00 97.38 74 ILE A O 1
ATOM 549 N N . ASN A 1 75 ? 13.229 10.661 -28.550 1.00 96.06 75 ASN A N 1
ATOM 550 C CA . ASN A 1 75 ? 12.100 10.739 -29.475 1.00 96.06 75 ASN A CA 1
ATOM 551 C C . ASN A 1 75 ? 11.176 9.516 -29.368 1.00 96.06 75 ASN A C 1
ATOM 553 O O . ASN A 1 75 ? 10.920 8.804 -30.341 1.00 96.06 75 ASN A O 1
ATOM 557 N N . ILE A 1 76 ? 10.626 9.321 -28.168 1.00 95.62 76 ILE A N 1
ATOM 558 C CA . ILE A 1 76 ? 9.609 8.303 -27.892 1.00 95.62 76 ILE A CA 1
ATOM 559 C C . ILE A 1 76 ? 8.320 8.671 -28.638 1.00 95.62 76 ILE A C 1
ATOM 561 O O . ILE A 1 76 ? 7.631 9.635 -28.290 1.00 95.62 76 ILE A O 1
ATOM 565 N N . ALA A 1 77 ? 7.996 7.914 -29.685 1.00 93.44 77 ALA A N 1
ATOM 566 C CA . ALA A 1 77 ? 6.847 8.172 -30.546 1.00 93.44 77 ALA A CA 1
ATOM 567 C C . ALA A 1 77 ? 6.224 6.871 -31.062 1.00 93.44 77 ALA A C 1
ATOM 569 O O . ALA A 1 77 ? 6.817 5.799 -30.980 1.00 93.44 77 ALA A O 1
ATOM 570 N N . ASN A 1 78 ? 5.013 6.966 -31.613 1.00 90.56 78 ASN A N 1
ATOM 571 C CA . ASN A 1 78 ? 4.389 5.836 -32.293 1.00 90.56 78 ASN A CA 1
ATOM 572 C C . ASN A 1 78 ? 5.007 5.658 -33.681 1.00 90.56 78 ASN A C 1
ATOM 574 O O . ASN A 1 78 ? 4.973 6.577 -34.504 1.00 90.56 78 ASN A O 1
ATOM 578 N N . TRP A 1 79 ? 5.496 4.452 -33.948 1.00 91.00 79 TRP A N 1
ATOM 579 C CA . TRP A 1 79 ? 6.091 4.060 -35.221 1.00 91.00 79 TRP A CA 1
ATOM 580 C C . TRP A 1 79 ? 5.336 2.865 -35.817 1.00 91.00 79 TRP A C 1
ATOM 582 O O . TRP A 1 79 ? 4.703 2.117 -35.071 1.00 91.00 79 TRP A O 1
ATOM 592 N N . PRO A 1 80 ? 5.367 2.659 -37.147 1.00 90.81 80 PRO A N 1
ATOM 593 C CA . PRO A 1 80 ? 4.702 1.529 -37.797 1.00 90.81 80 PRO A CA 1
ATOM 594 C C . PRO A 1 80 ? 5.516 0.232 -37.632 1.00 90.81 80 PRO A C 1
ATOM 596 O O . PRO A 1 80 ? 5.958 -0.377 -38.603 1.00 90.81 80 PRO A O 1
ATOM 599 N N . VAL A 1 81 ? 5.745 -0.160 -36.382 1.00 88.69 81 VAL A N 1
ATOM 600 C CA . VAL A 1 81 ? 6.538 -1.321 -35.970 1.00 88.69 81 VAL A CA 1
ATOM 601 C C . VAL A 1 81 ? 5.781 -2.111 -34.906 1.00 88.69 81 VAL A C 1
ATOM 603 O O . VAL A 1 81 ? 4.893 -1.589 -34.232 1.00 88.69 81 VAL A O 1
ATOM 606 N N . LEU A 1 82 ? 6.120 -3.385 -34.779 1.00 85.12 82 LEU A N 1
ATOM 607 C CA . LEU A 1 82 ? 5.467 -4.356 -33.911 1.00 85.12 82 LEU A CA 1
ATOM 608 C C . LEU A 1 82 ? 6.527 -5.012 -33.024 1.00 85.12 82 LEU A C 1
ATOM 610 O O . LEU A 1 82 ? 7.524 -5.490 -33.546 1.00 85.12 82 LEU A O 1
ATOM 614 N N . GLY A 1 83 ? 6.337 -5.045 -31.706 1.00 82.00 83 GLY A N 1
ATOM 615 C CA . GLY A 1 83 ? 7.256 -5.747 -30.801 1.00 82.00 83 GLY A CA 1
ATOM 616 C C . GLY A 1 83 ? 6.918 -7.233 -30.683 1.00 82.00 83 GLY A C 1
ATOM 617 O O . GLY A 1 83 ? 5.740 -7.601 -30.636 1.00 82.00 83 GLY A O 1
ATOM 618 N N . MET A 1 84 ? 7.935 -8.092 -30.639 1.00 83.62 84 MET A N 1
ATOM 619 C CA . MET A 1 84 ? 7.767 -9.521 -30.367 1.00 83.62 84 MET A CA 1
ATOM 620 C C . MET A 1 84 ? 7.901 -9.777 -28.863 1.00 83.62 84 MET A C 1
ATOM 622 O O . MET A 1 84 ? 8.925 -9.454 -28.272 1.00 83.62 84 MET A O 1
ATOM 626 N N . PHE A 1 85 ? 6.896 -10.389 -28.231 1.00 82.12 85 PHE A N 1
ATOM 627 C CA . PHE A 1 85 ? 7.001 -10.820 -26.831 1.00 82.12 85 PHE A CA 1
ATOM 628 C C . PHE A 1 85 ? 7.983 -11.994 -26.723 1.00 82.12 85 PHE A C 1
ATOM 630 O O . PHE A 1 85 ? 7.607 -13.155 -26.880 1.00 82.12 85 PHE A O 1
ATOM 637 N N . GLN A 1 86 ? 9.252 -11.665 -26.510 1.00 81.81 86 GLN A N 1
ATOM 638 C CA . GLN A 1 86 ? 10.378 -12.588 -26.433 1.00 81.81 86 GLN A CA 1
ATOM 639 C C . GLN A 1 86 ? 10.996 -12.464 -25.043 1.00 81.81 86 GLN A C 1
ATOM 641 O O . GLN A 1 86 ? 11.829 -11.583 -24.830 1.00 81.81 86 GLN A O 1
ATOM 646 N N . PRO A 1 87 ? 10.513 -13.262 -24.080 1.00 83.75 87 PRO A N 1
ATOM 647 C CA . PRO A 1 87 ? 10.966 -13.145 -22.714 1.00 83.75 87 PRO A CA 1
ATOM 648 C C . PRO A 1 87 ? 12.328 -13.804 -22.529 1.00 83.75 87 PRO A C 1
ATOM 650 O O . PRO A 1 87 ? 12.496 -14.947 -22.955 1.00 83.75 87 PRO A O 1
ATOM 653 N N . ASP A 1 88 ? 13.243 -13.120 -21.851 1.00 82.50 88 ASP A N 1
ATOM 654 C CA . ASP A 1 88 ? 14.486 -13.741 -21.388 1.00 82.50 88 ASP A CA 1
ATOM 655 C C . ASP A 1 88 ? 14.270 -14.403 -20.014 1.00 82.50 88 ASP A C 1
ATOM 657 O O . ASP A 1 88 ? 14.462 -15.608 -19.834 1.00 82.50 88 ASP A O 1
ATOM 661 N N . ALA A 1 89 ? 13.657 -13.667 -19.080 1.00 84.56 89 ALA A N 1
ATOM 662 C CA . ALA A 1 89 ? 13.209 -14.208 -17.801 1.00 84.56 89 ALA A CA 1
ATOM 663 C C . ALA A 1 89 ? 11.680 -14.278 -17.645 1.00 84.56 89 ALA A C 1
ATOM 665 O O . ALA A 1 89 ? 10.904 -13.464 -18.163 1.00 84.56 89 ALA A O 1
ATOM 666 N N . ILE A 1 90 ? 11.244 -15.250 -16.836 1.00 87.19 90 ILE A N 1
ATOM 667 C CA . ILE A 1 90 ? 9.844 -15.459 -16.465 1.00 87.19 90 ILE A CA 1
ATOM 668 C C . ILE A 1 90 ? 9.704 -15.815 -14.984 1.00 87.19 90 ILE A C 1
ATOM 670 O O . ILE A 1 90 ? 10.454 -16.624 -14.439 1.00 87.19 90 ILE A O 1
ATOM 674 N N . ALA A 1 91 ? 8.686 -15.255 -14.338 1.00 87.94 91 ALA A N 1
ATOM 675 C CA . ALA A 1 91 ? 8.300 -15.594 -12.975 1.00 87.94 91 ALA A CA 1
ATOM 676 C C . ALA A 1 91 ? 6.785 -15.801 -12.867 1.00 87.94 91 ALA A C 1
ATOM 678 O O . ALA A 1 91 ? 6.022 -15.382 -13.734 1.00 87.94 91 ALA A O 1
ATOM 679 N N . THR A 1 92 ? 6.322 -16.452 -11.799 1.00 88.75 92 THR A N 1
ATOM 680 C CA . THR A 1 92 ? 4.888 -16.710 -11.590 1.00 88.75 92 THR A CA 1
ATOM 681 C C . THR A 1 92 ? 4.475 -16.422 -10.159 1.00 88.75 92 THR A C 1
ATOM 683 O O . THR A 1 92 ? 5.239 -16.697 -9.235 1.00 88.75 92 THR A O 1
ATOM 686 N N . TYR A 1 93 ? 3.246 -15.952 -9.960 1.00 91.19 93 TYR A N 1
ATOM 687 C CA . TYR A 1 93 ? 2.666 -15.763 -8.631 1.00 91.19 93 TYR A CA 1
ATOM 688 C C . TYR A 1 93 ? 1.160 -16.019 -8.639 1.00 91.19 93 TYR A C 1
ATOM 690 O O . TYR A 1 93 ? 0.515 -16.055 -9.689 1.00 91.19 93 TYR A O 1
ATOM 698 N N . ARG A 1 94 ? 0.591 -16.221 -7.446 1.00 88.12 94 ARG A N 1
ATOM 699 C CA . ARG A 1 94 ? -0.859 -16.265 -7.247 1.00 88.12 94 ARG A CA 1
ATOM 700 C C . ARG A 1 94 ? -1.321 -14.908 -6.726 1.00 88.12 94 ARG A C 1
ATOM 702 O O . ARG A 1 94 ? -0.889 -14.514 -5.647 1.00 88.12 94 ARG A O 1
ATOM 709 N N . ALA A 1 95 ? -2.180 -14.218 -7.470 1.00 86.00 95 ALA A N 1
ATOM 710 C CA . ALA A 1 95 ? -2.702 -12.916 -7.057 1.00 86.00 95 ALA A CA 1
ATOM 711 C C . ALA A 1 95 ? -3.844 -13.056 -6.031 1.00 86.00 95 ALA A C 1
ATOM 713 O O . ALA A 1 95 ? -4.311 -14.162 -5.735 1.00 86.00 95 ALA A O 1
ATOM 714 N N . GLY A 1 96 ? -4.319 -11.924 -5.498 1.00 81.75 96 GLY A N 1
ATOM 715 C CA . GLY A 1 96 ? -5.388 -11.881 -4.489 1.00 81.75 96 GLY A CA 1
ATOM 716 C C . GLY A 1 96 ? -6.734 -12.460 -4.951 1.00 81.75 96 GLY A C 1
ATOM 717 O O . GLY A 1 96 ? -7.541 -12.872 -4.123 1.00 81.75 96 GLY A O 1
ATOM 718 N N . ASP A 1 97 ? -6.961 -12.562 -6.264 1.00 81.31 97 ASP A N 1
ATOM 719 C CA . ASP A 1 97 ? -8.129 -13.226 -6.861 1.00 81.31 97 ASP A CA 1
ATOM 720 C C . ASP A 1 97 ? -8.019 -14.768 -6.881 1.00 81.31 97 ASP A C 1
ATOM 722 O O . ASP A 1 97 ? -8.925 -15.463 -7.349 1.00 81.31 97 ASP A O 1
ATOM 726 N N . GLY A 1 98 ? -6.905 -15.314 -6.388 1.00 84.94 98 GLY A N 1
ATOM 727 C CA . GLY A 1 98 ? -6.624 -16.740 -6.337 1.00 84.94 98 GLY A CA 1
ATOM 728 C C . GLY A 1 98 ? -6.146 -17.345 -7.658 1.00 84.94 98 GLY A C 1
ATOM 729 O O . GLY A 1 98 ? -5.909 -18.555 -7.686 1.00 84.94 98 GLY A O 1
ATOM 730 N N . LYS A 1 99 ? -5.968 -16.572 -8.737 1.00 82.25 99 LYS A N 1
ATOM 731 C CA . LYS A 1 99 ? -5.472 -17.068 -10.032 1.00 82.25 99 LYS A CA 1
ATOM 732 C C . LYS A 1 99 ? -3.952 -16.967 -10.135 1.00 82.25 99 LYS A C 1
ATOM 734 O O . LYS A 1 99 ? -3.315 -16.208 -9.411 1.00 82.25 99 LYS A O 1
ATOM 739 N N . ILE A 1 100 ? -3.377 -17.778 -11.023 1.00 84.56 100 ILE A N 1
ATOM 740 C CA . ILE A 1 100 ? -1.943 -17.761 -11.329 1.00 84.56 100 ILE A CA 1
ATOM 741 C C . ILE A 1 100 ? -1.704 -16.807 -12.496 1.00 84.56 100 ILE A C 1
ATOM 743 O O . ILE A 1 100 ? -2.391 -16.906 -13.519 1.00 84.56 100 ILE A O 1
ATOM 747 N N . TYR A 1 101 ? -0.702 -15.951 -12.334 1.00 85.62 101 TYR A N 1
ATOM 748 C CA . TYR A 1 101 ? -0.214 -15.027 -13.345 1.00 85.62 101 TYR A CA 1
ATOM 749 C C . TYR A 1 101 ? 1.273 -15.269 -13.603 1.00 85.62 101 TYR A C 1
ATOM 751 O O . TYR A 1 101 ? 2.008 -15.688 -12.702 1.00 85.62 101 TYR A O 1
ATOM 759 N N . LEU A 1 102 ? 1.696 -15.016 -14.837 1.00 89.81 102 LEU A N 1
ATOM 760 C CA . LEU A 1 102 ? 3.082 -15.074 -15.282 1.00 89.81 102 LEU A CA 1
ATOM 761 C C . LEU A 1 102 ? 3.563 -13.650 -15.544 1.00 89.81 102 LEU A C 1
ATOM 763 O O . LEU A 1 102 ? 2.811 -12.851 -16.090 1.00 89.81 102 LEU A O 1
ATOM 767 N N . VAL A 1 103 ? 4.798 -13.344 -15.175 1.00 94.06 103 VAL A N 1
ATOM 768 C CA . VAL A 1 103 ? 5.443 -12.049 -15.398 1.00 94.06 103 VAL A CA 1
ATOM 769 C C . VAL A 1 103 ? 6.678 -12.290 -16.250 1.00 94.06 103 VAL A C 1
ATOM 771 O O . VAL A 1 103 ? 7.489 -13.142 -15.890 1.00 94.06 103 VAL A O 1
ATOM 774 N N . THR A 1 104 ? 6.808 -11.579 -17.365 1.00 90.69 104 THR A N 1
ATOM 775 C CA . THR A 1 104 ? 7.899 -11.761 -18.330 1.00 90.69 104 THR A CA 1
ATOM 776 C C . THR A 1 104 ? 8.690 -10.481 -18.553 1.00 90.69 104 THR A C 1
ATOM 778 O O . THR A 1 104 ? 8.091 -9.411 -18.649 1.00 90.69 104 THR A O 1
ATOM 781 N N . ALA A 1 105 ? 10.015 -10.592 -18.666 1.00 90.94 105 ALA A N 1
ATOM 782 C CA . ALA A 1 105 ? 10.913 -9.508 -19.065 1.00 90.94 105 ALA A CA 1
ATOM 783 C C . ALA A 1 105 ? 11.258 -9.671 -20.554 1.00 90.94 105 ALA A C 1
ATOM 785 O O . ALA A 1 105 ? 11.891 -10.651 -20.931 1.00 90.94 105 ALA A O 1
ATOM 786 N N . ASN A 1 106 ? 10.741 -8.786 -21.412 1.00 88.62 106 ASN A N 1
ATOM 787 C CA . ASN A 1 106 ? 10.728 -8.990 -22.864 1.00 88.62 106 ASN A CA 1
ATOM 788 C C . ASN A 1 106 ? 11.933 -8.324 -23.550 1.00 88.62 106 ASN A C 1
ATOM 790 O O . ASN A 1 106 ? 11.778 -7.298 -24.229 1.00 88.62 106 ASN A O 1
ATOM 794 N N . GLU A 1 107 ? 13.112 -8.905 -23.345 1.00 86.94 107 GLU A N 1
ATOM 795 C CA . GLU A 1 107 ? 14.395 -8.410 -23.843 1.00 86.94 107 GLU A CA 1
ATOM 796 C C . GLU A 1 107 ? 14.487 -8.457 -25.375 1.00 86.94 107 GLU A C 1
ATOM 798 O O . GLU A 1 107 ? 14.588 -7.408 -26.018 1.00 86.94 107 GLU A O 1
ATOM 803 N N . GLY A 1 108 ? 14.345 -9.652 -25.961 1.00 83.94 108 GLY A N 1
ATOM 804 C CA . GLY A 1 108 ? 14.295 -9.835 -27.408 1.00 83.94 108 GLY A CA 1
ATOM 805 C C . GLY A 1 108 ? 15.518 -10.477 -28.034 1.00 83.94 108 GLY A C 1
ATOM 806 O O . GLY A 1 108 ? 16.158 -9.866 -28.879 1.00 83.94 108 GLY A O 1
ATOM 807 N N . ASP A 1 109 ? 15.844 -11.716 -27.703 1.00 79.50 109 ASP A N 1
ATOM 808 C CA . ASP A 1 109 ? 17.017 -12.330 -28.316 1.00 79.50 109 ASP A CA 1
ATOM 809 C C . ASP A 1 109 ? 16.817 -12.758 -29.781 1.00 79.50 109 ASP A C 1
ATOM 811 O O . ASP A 1 109 ? 15.773 -13.294 -30.184 1.00 79.50 109 ASP A O 1
ATOM 815 N N . ALA A 1 110 ? 17.833 -12.486 -30.604 1.00 81.38 110 ALA A N 1
ATOM 816 C CA . ALA A 1 110 ? 17.832 -12.788 -32.030 1.00 81.38 110 ALA A CA 1
ATOM 817 C C . ALA A 1 110 ? 18.457 -14.157 -32.313 1.00 81.38 110 ALA A C 1
ATOM 819 O O . ALA A 1 110 ? 19.389 -14.601 -31.644 1.00 81.38 110 ALA A O 1
ATOM 820 N N . ARG A 1 111 ? 17.982 -14.838 -33.360 1.00 79.94 111 ARG A N 1
ATOM 821 C CA . ARG A 1 111 ? 18.591 -16.097 -33.798 1.00 79.94 111 ARG A CA 1
ATOM 822 C C . ARG A 1 111 ? 19.817 -15.857 -34.676 1.00 79.94 111 ARG A C 1
ATOM 824 O O . ARG A 1 111 ? 19.733 -15.195 -35.712 1.00 79.94 111 ARG A O 1
ATOM 831 N N . GLU A 1 112 ? 20.921 -16.514 -34.335 1.00 80.44 112 GLU A N 1
ATOM 832 C CA . GLU A 1 112 ? 22.146 -16.508 -35.137 1.00 80.44 112 GLU A CA 1
ATOM 833 C C . GLU A 1 112 ? 22.846 -17.878 -35.116 1.00 80.44 112 GLU A C 1
ATOM 835 O O . GLU A 1 112 ? 22.986 -18.520 -34.075 1.00 80.44 112 GLU A O 1
ATOM 840 N N . TRP A 1 113 ? 23.295 -18.346 -36.284 1.00 83.88 113 TRP A N 1
ATOM 841 C CA . TRP A 1 113 ? 24.185 -19.506 -36.439 1.00 83.88 113 TRP A CA 1
ATOM 842 C C . TRP A 1 113 ? 24.947 -19.410 -37.771 1.00 83.88 113 TRP A C 1
ATOM 844 O O . TRP A 1 113 ? 24.584 -18.612 -38.634 1.00 83.88 113 TRP A O 1
ATOM 854 N N . PRO A 1 114 ? 26.006 -20.211 -38.014 1.00 88.69 114 PRO A N 1
ATOM 855 C CA . PRO A 1 114 ? 26.774 -20.115 -39.255 1.00 88.69 114 PRO A CA 1
ATOM 856 C C . PRO A 1 114 ? 25.893 -20.197 -40.515 1.00 88.69 114 PRO A C 1
ATOM 858 O O . PRO A 1 114 ? 25.297 -21.233 -40.804 1.00 88.69 114 PRO A O 1
ATOM 861 N N . GLY A 1 115 ? 25.837 -19.098 -41.275 1.00 87.44 115 GLY A N 1
ATOM 862 C CA . GLY A 1 115 ? 25.048 -18.980 -42.507 1.00 87.44 115 GLY A CA 1
ATOM 863 C C . GLY A 1 115 ? 23.643 -18.390 -42.344 1.00 87.44 115 GLY A C 1
ATOM 864 O O . GLY A 1 115 ? 22.951 -18.247 -43.350 1.00 87.44 115 GLY A O 1
ATOM 865 N N . PHE A 1 116 ? 23.229 -18.023 -41.130 1.00 86.50 116 PHE A N 1
ATOM 866 C CA . PHE A 1 116 ? 21.953 -17.363 -40.865 1.00 86.50 116 PHE A CA 1
ATOM 867 C C . PHE A 1 116 ? 22.105 -16.300 -39.773 1.00 86.50 116 PHE A C 1
ATOM 869 O O . PHE A 1 116 ? 22.562 -16.595 -38.671 1.00 86.50 116 PHE A O 1
ATOM 876 N N . GLY A 1 117 ? 21.674 -15.082 -40.081 1.00 85.38 117 GLY A N 1
ATOM 877 C CA . GLY A 1 117 ? 21.474 -14.017 -39.107 1.00 85.38 117 GLY A CA 1
ATOM 878 C C . GLY A 1 117 ? 20.059 -13.491 -39.271 1.00 85.38 117 GLY A C 1
ATOM 879 O O . GLY A 1 117 ? 19.637 -13.199 -40.392 1.00 85.38 117 GLY A O 1
ATOM 880 N N . GLU A 1 118 ? 19.315 -13.426 -38.174 1.00 87.75 118 GLU A N 1
ATOM 881 C CA . GLU A 1 118 ? 17.926 -12.985 -38.215 1.00 87.75 118 GLU A CA 1
ATOM 882 C C . GLU A 1 118 ? 17.797 -11.468 -38.389 1.00 87.75 118 GLU A C 1
ATOM 884 O O . GLU A 1 118 ? 16.830 -11.000 -38.986 1.00 87.75 118 GLU A O 1
ATOM 889 N N . GLU A 1 119 ? 18.763 -10.709 -37.882 1.00 93.75 119 GLU A N 1
ATOM 890 C CA . GLU A 1 119 ? 18.722 -9.254 -37.809 1.00 93.75 119 GLU A CA 1
ATOM 891 C C . GLU A 1 119 ? 18.960 -8.568 -39.159 1.00 93.75 119 GLU A C 1
ATOM 893 O O . GLU A 1 119 ? 19.897 -8.876 -39.900 1.00 93.75 119 GLU A O 1
ATOM 898 N N . VAL A 1 120 ? 18.153 -7.548 -39.448 1.00 96.06 120 VAL A N 1
ATOM 899 C CA . VAL A 1 120 ? 18.362 -6.643 -40.580 1.00 96.06 120 VAL A CA 1
ATOM 900 C C . VAL A 1 120 ? 17.986 -5.215 -40.208 1.00 96.06 120 VAL A C 1
ATOM 902 O O . VAL A 1 120 ? 17.069 -4.967 -39.430 1.00 96.06 120 VAL A O 1
ATOM 905 N N . ARG A 1 121 ? 18.700 -4.247 -40.784 1.00 97.81 121 ARG A N 1
ATOM 906 C CA . ARG A 1 121 ? 18.384 -2.822 -40.634 1.00 97.81 121 ARG A CA 1
ATOM 907 C C . ARG A 1 121 ? 17.246 -2.453 -41.575 1.00 97.81 121 ARG A C 1
ATOM 909 O O . ARG A 1 121 ? 17.312 -2.784 -42.760 1.00 97.81 121 ARG A O 1
ATOM 916 N N . VAL A 1 122 ? 16.263 -1.690 -41.105 1.00 97.88 122 VAL A N 1
ATOM 917 C CA . VAL A 1 122 ? 15.109 -1.283 -41.932 1.00 97.88 122 VAL A CA 1
ATOM 918 C C . VAL A 1 122 ? 15.532 -0.536 -43.206 1.00 97.88 122 VAL A C 1
ATOM 920 O O . VAL A 1 122 ? 14.898 -0.710 -44.243 1.00 97.88 122 VAL A O 1
ATOM 923 N N . ALA A 1 123 ? 16.631 0.229 -43.200 1.00 97.75 123 ALA A N 1
ATOM 924 C CA . ALA A 1 123 ? 17.158 0.889 -44.405 1.00 97.75 123 ALA A CA 1
ATOM 925 C C . ALA A 1 123 ? 17.622 -0.083 -45.508 1.00 97.75 123 ALA A C 1
ATOM 927 O O . ALA A 1 123 ? 17.784 0.329 -46.655 1.00 97.75 123 ALA A O 1
ATOM 928 N N . SER A 1 124 ? 17.863 -1.353 -45.170 1.00 96.69 124 SER A N 1
ATOM 929 C CA . SER A 1 124 ? 18.266 -2.399 -46.122 1.00 96.69 124 SER A CA 1
ATOM 930 C C . SER A 1 124 ? 17.081 -3.192 -46.680 1.00 96.69 124 SER A C 1
ATOM 932 O O . SER A 1 124 ? 17.271 -4.005 -47.583 1.00 96.69 124 SER A O 1
ATOM 934 N N . LEU A 1 125 ? 15.871 -2.974 -46.155 1.00 96.19 125 LEU A N 1
ATOM 935 C CA . LEU A 1 125 ? 14.666 -3.678 -46.579 1.00 96.19 125 LEU A CA 1
ATOM 936 C C . LEU A 1 125 ? 14.015 -3.033 -47.805 1.00 96.19 125 LEU A C 1
ATOM 938 O O . LEU A 1 125 ? 14.089 -1.822 -48.020 1.00 96.19 125 LEU A O 1
ATOM 942 N N . ARG A 1 126 ? 13.308 -3.852 -48.585 1.00 96.81 126 ARG A N 1
ATOM 943 C CA . ARG A 1 126 ? 12.288 -3.376 -49.521 1.00 96.81 126 ARG A CA 1
ATOM 944 C C . ARG A 1 126 ? 10.980 -3.301 -48.733 1.00 96.81 126 ARG A C 1
ATOM 946 O O . ARG A 1 126 ? 10.520 -4.329 -48.259 1.00 96.81 126 ARG A O 1
ATOM 953 N N . LEU A 1 127 ? 10.441 -2.102 -48.523 1.00 96.94 127 LEU A N 1
ATOM 954 C CA . LEU A 1 127 ? 9.155 -1.918 -47.839 1.00 96.94 127 LEU A CA 1
ATOM 955 C C . LEU A 1 127 ? 8.029 -1.852 -48.871 1.00 96.94 127 LEU A C 1
ATOM 957 O O . LEU A 1 127 ? 8.201 -1.169 -49.887 1.00 96.94 127 LEU A O 1
ATOM 961 N N . ASP A 1 128 ? 6.901 -2.509 -48.593 1.00 96.56 128 ASP A N 1
ATOM 962 C CA . ASP A 1 128 ? 5.720 -2.433 -49.457 1.00 96.56 128 ASP A CA 1
ATOM 963 C C . ASP A 1 128 ? 5.213 -0.985 -49.536 1.00 96.56 128 ASP A C 1
ATOM 965 O O . ASP A 1 128 ? 5.102 -0.262 -48.538 1.00 96.56 128 ASP A O 1
ATOM 969 N N . GLY A 1 129 ? 4.895 -0.547 -50.753 1.00 93.44 129 GLY A N 1
ATOM 970 C CA . GLY A 1 129 ? 4.482 0.828 -51.024 1.00 93.44 129 GLY A CA 1
ATOM 971 C C . GLY A 1 129 ? 3.077 1.164 -50.520 1.00 93.44 129 GLY A C 1
ATOM 972 O O . GLY A 1 129 ? 2.770 2.346 -50.344 1.00 93.44 129 GLY A O 1
ATOM 973 N N . ASN A 1 130 ? 2.220 0.164 -50.285 1.00 93.00 130 ASN A N 1
ATOM 974 C CA . ASN A 1 130 ? 0.875 0.373 -49.749 1.00 93.00 130 ASN A CA 1
ATOM 975 C C . ASN A 1 130 ? 0.878 0.388 -48.215 1.00 93.00 130 ASN A C 1
ATOM 977 O O . ASN A 1 130 ? 0.204 1.229 -47.617 1.00 93.00 130 ASN A O 1
ATOM 981 N N . ALA A 1 131 ? 1.644 -0.503 -47.584 1.00 89.06 131 ALA A N 1
ATOM 982 C CA . ALA A 1 131 ? 1.830 -0.580 -46.141 1.00 89.06 131 ALA A CA 1
ATOM 983 C C . ALA A 1 131 ? 2.673 0.590 -45.612 1.00 89.06 131 ALA A C 1
ATOM 985 O O . ALA A 1 131 ? 2.351 1.161 -44.567 1.00 89.06 131 ALA A O 1
ATOM 986 N N . PHE A 1 132 ? 3.688 1.019 -46.375 1.00 94.94 132 PHE A N 1
ATOM 987 C CA . PHE A 1 132 ? 4.568 2.142 -46.042 1.00 94.94 132 PHE A CA 1
ATOM 988 C C . PHE A 1 132 ? 4.620 3.201 -47.165 1.00 94.94 132 PHE A C 1
ATOM 990 O O . PHE A 1 132 ? 5.665 3.392 -47.796 1.00 94.94 132 PHE A O 1
ATOM 997 N N . PRO A 1 133 ? 3.549 3.995 -47.387 1.00 94.69 133 PRO A N 1
ATOM 998 C CA . PRO A 1 133 ? 3.508 5.014 -48.449 1.00 94.69 133 PRO A CA 1
ATOM 999 C C . PRO A 1 133 ? 4.605 6.089 -48.355 1.00 94.69 133 PRO A C 1
ATOM 1001 O O . PRO A 1 133 ? 4.887 6.800 -49.318 1.00 94.69 133 PRO A O 1
ATOM 1004 N N . ASN A 1 134 ? 5.220 6.230 -47.181 1.00 94.31 134 ASN A N 1
ATOM 1005 C CA . ASN A 1 134 ? 6.314 7.144 -46.869 1.00 94.31 134 ASN A CA 1
ATOM 1006 C C . ASN A 1 134 ? 7.643 6.415 -46.575 1.00 94.31 134 ASN A C 1
ATOM 1008 O O . ASN A 1 134 ? 8.478 6.952 -45.843 1.00 94.31 134 ASN A O 1
ATOM 1012 N N . ALA A 1 135 ? 7.866 5.227 -47.154 1.00 95.06 135 ALA A N 1
ATOM 1013 C CA . ALA A 1 135 ? 9.051 4.390 -46.933 1.00 95.06 135 ALA A CA 1
ATOM 1014 C C . ALA A 1 135 ? 10.383 5.162 -46.993 1.00 95.06 135 ALA A C 1
ATOM 1016 O O . ALA A 1 135 ? 11.193 5.050 -46.080 1.00 95.06 135 ALA A O 1
ATOM 1017 N N . SER A 1 136 ? 10.595 6.029 -47.993 1.00 95.88 136 SER A N 1
ATOM 1018 C CA . SER A 1 136 ? 11.849 6.799 -48.115 1.00 95.88 136 SER A CA 1
ATOM 1019 C C . SE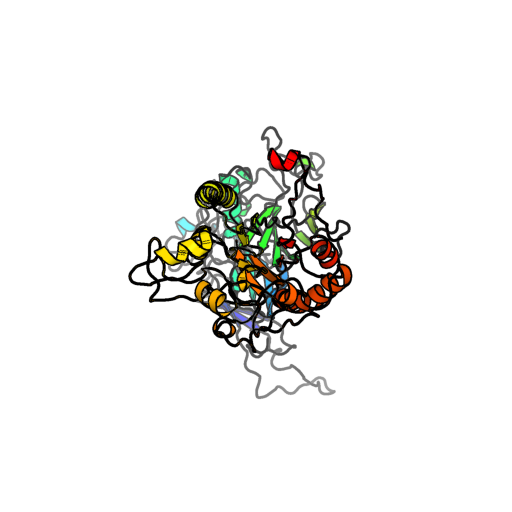R A 1 136 ? 12.113 7.755 -46.946 1.00 95.88 136 SER A C 1
ATOM 1021 O O . SER A 1 136 ? 13.265 8.090 -46.680 1.00 95.88 136 SER A O 1
ATOM 1023 N N . GLN A 1 137 ? 11.064 8.225 -46.265 1.00 96.75 137 GLN A N 1
ATOM 1024 C CA . GLN A 1 137 ? 11.200 9.020 -45.047 1.00 96.75 137 GLN A CA 1
ATOM 1025 C C . GLN A 1 137 ? 11.493 8.106 -43.853 1.00 96.75 137 GLN A C 1
ATOM 1027 O O . GLN A 1 137 ? 12.464 8.347 -43.141 1.00 96.75 137 GLN A O 1
ATOM 1032 N N . LEU A 1 138 ? 10.701 7.039 -43.693 1.00 96.00 138 LEU A N 1
ATOM 1033 C CA . LEU A 1 138 ? 10.839 6.072 -42.600 1.00 96.00 138 LEU A CA 1
ATOM 1034 C C . LEU A 1 138 ? 12.220 5.406 -42.576 1.00 96.00 138 LEU A C 1
ATOM 1036 O O . LEU A 1 138 ? 12.786 5.218 -41.508 1.00 96.00 138 LEU A O 1
ATOM 1040 N N . GLN A 1 139 ? 12.789 5.097 -43.741 1.00 97.69 139 GLN A N 1
ATOM 1041 C CA . GLN A 1 139 ? 14.086 4.431 -43.883 1.00 97.69 139 GLN A CA 1
ATOM 1042 C C . GLN A 1 139 ? 15.297 5.356 -43.695 1.00 97.69 139 GLN A C 1
ATOM 1044 O O . GLN A 1 139 ? 16.434 4.908 -43.852 1.00 97.69 139 GLN A O 1
ATOM 1049 N N . ARG A 1 140 ? 15.110 6.641 -43.366 1.00 98.25 140 ARG A N 1
ATOM 1050 C CA . ARG A 1 140 ? 16.252 7.495 -43.019 1.00 98.25 140 ARG A CA 1
ATOM 1051 C C . ARG A 1 140 ? 16.857 7.066 -41.686 1.00 98.25 140 ARG A C 1
ATOM 1053 O O . ARG A 1 140 ? 16.156 6.599 -40.794 1.00 98.25 140 ARG A O 1
ATOM 1060 N N . ASN A 1 141 ? 18.164 7.273 -41.544 1.00 97.94 141 ASN A N 1
ATOM 1061 C CA . ASN A 1 141 ? 18.894 6.890 -40.334 1.00 97.94 141 ASN A CA 1
ATOM 1062 C C . ASN A 1 141 ? 18.420 7.632 -39.079 1.00 97.94 141 ASN A C 1
ATOM 1064 O O . ASN A 1 141 ? 18.550 7.064 -38.011 1.00 97.94 141 ASN A O 1
ATOM 1068 N N . ASP A 1 142 ? 17.883 8.852 -39.214 1.00 96.50 142 ASP A N 1
ATOM 1069 C CA . ASP A 1 142 ? 17.273 9.646 -38.131 1.00 96.50 142 ASP A CA 1
ATOM 1070 C C . ASP A 1 142 ? 15.822 9.219 -37.805 1.00 96.50 142 ASP A C 1
ATOM 1072 O O . ASP A 1 142 ? 15.102 9.919 -37.094 1.00 96.50 142 ASP A O 1
ATOM 1076 N N . GLN A 1 143 ? 15.357 8.118 -38.403 1.00 96.31 143 GLN A N 1
ATOM 1077 C CA . GLN A 1 143 ? 14.053 7.485 -38.199 1.00 96.31 143 GLN A CA 1
ATOM 1078 C C . GLN A 1 143 ? 14.250 5.963 -38.055 1.00 96.31 143 GLN A C 1
ATOM 1080 O O . GLN A 1 143 ? 15.150 5.519 -37.356 1.00 96.31 143 GLN A O 1
ATOM 1085 N N . LEU A 1 144 ? 13.459 5.124 -38.728 1.00 96.75 144 LEU A N 1
ATOM 1086 C CA . LEU A 1 144 ? 13.570 3.670 -38.603 1.00 96.75 144 LEU A CA 1
ATOM 1087 C C . LEU A 1 144 ? 14.794 3.095 -39.302 1.00 96.75 144 LEU A C 1
ATOM 1089 O O . LEU A 1 144 ? 15.100 1.940 -39.068 1.00 96.75 144 LEU A O 1
ATOM 1093 N N . GLY A 1 145 ? 15.495 3.836 -40.165 1.00 97.94 145 GLY A N 1
ATOM 1094 C CA . GLY A 1 145 ? 16.512 3.276 -41.060 1.00 97.94 145 GLY A CA 1
ATOM 1095 C C . GLY A 1 145 ? 17.568 2.416 -40.365 1.00 97.94 145 GLY A C 1
ATOM 1096 O O . GLY A 1 145 ? 17.993 1.396 -40.913 1.00 97.94 145 GLY A O 1
ATOM 1097 N N . ARG A 1 146 ? 17.957 2.796 -39.145 1.00 98.06 146 ARG A N 1
ATOM 1098 C CA . ARG A 1 146 ? 18.885 2.015 -38.330 1.00 98.06 146 ARG A CA 1
ATOM 1099 C C . ARG A 1 146 ? 18.215 1.015 -37.405 1.00 98.06 146 ARG A C 1
ATOM 1101 O O . ARG A 1 146 ? 18.914 0.135 -36.942 1.00 98.06 146 ARG A O 1
ATOM 1108 N N . LEU A 1 147 ? 16.917 1.081 -37.173 1.00 97.44 147 LEU A N 1
ATOM 1109 C CA . LEU A 1 147 ? 16.230 0.116 -36.332 1.00 97.44 147 LEU A CA 1
ATOM 1110 C C . LEU A 1 147 ? 16.456 -1.317 -36.842 1.00 97.44 147 LEU A C 1
ATOM 1112 O O . LEU A 1 147 ? 16.340 -1.585 -38.044 1.00 97.44 147 LEU A O 1
ATOM 1116 N N . THR A 1 148 ? 16.819 -2.214 -35.932 1.00 96.25 148 THR A N 1
ATOM 1117 C CA . THR A 1 148 ? 17.011 -3.638 -36.215 1.00 96.25 148 THR A CA 1
ATOM 1118 C C . THR A 1 148 ? 15.681 -4.384 -36.092 1.00 96.25 148 THR A C 1
ATOM 1120 O O . THR A 1 148 ? 14.968 -4.248 -35.099 1.00 96.25 148 THR A O 1
ATOM 1123 N N . VAL A 1 149 ? 15.340 -5.166 -37.117 1.00 94.06 149 VAL A N 1
ATOM 1124 C CA . VAL A 1 149 ? 14.115 -5.976 -37.205 1.00 94.06 149 VAL A CA 1
ATOM 1125 C C . VAL A 1 149 ? 14.448 -7.410 -37.619 1.00 94.06 149 VAL A C 1
ATOM 1127 O O . VAL A 1 149 ? 15.533 -7.672 -38.142 1.00 94.06 149 VAL A O 1
ATOM 1130 N N . THR A 1 150 ? 13.519 -8.343 -37.406 1.00 89.81 150 THR A N 1
ATOM 1131 C CA . THR A 1 150 ? 13.668 -9.728 -37.885 1.00 89.81 150 THR A CA 1
ATOM 1132 C C . THR A 1 150 ? 13.460 -9.831 -39.397 1.00 89.81 150 THR A C 1
ATOM 1134 O O . THR A 1 150 ? 12.604 -9.168 -39.977 1.00 89.81 150 THR A O 1
ATOM 1137 N N . THR A 1 151 ? 14.226 -10.712 -40.037 1.00 88.75 151 THR A N 1
ATOM 1138 C CA . THR A 1 151 ? 14.069 -11.122 -41.443 1.00 88.75 151 THR A CA 1
ATOM 1139 C C . THR A 1 151 ? 13.041 -12.234 -41.644 1.00 88.75 151 THR A C 1
ATOM 1141 O O . THR A 1 151 ? 12.709 -12.559 -42.782 1.00 88.75 151 THR A O 1
ATOM 1144 N N . THR A 1 152 ? 12.555 -12.862 -40.570 1.00 84.25 152 THR A N 1
ATOM 1145 C CA . THR A 1 152 ? 11.714 -14.072 -40.666 1.00 84.25 152 THR A CA 1
ATOM 1146 C C . THR A 1 152 ? 10.216 -13.802 -40.599 1.00 84.25 152 THR A C 1
ATOM 1148 O O . THR A 1 152 ? 9.417 -14.700 -40.864 1.00 84.25 152 THR A O 1
ATOM 1151 N N . LEU A 1 153 ? 9.839 -12.570 -40.263 1.00 83.81 153 LEU A N 1
ATOM 1152 C CA . LEU A 1 153 ? 8.473 -12.061 -40.243 1.00 83.81 153 LEU A CA 1
ATOM 1153 C C . LEU A 1 153 ? 8.438 -10.737 -41.008 1.00 83.81 153 LEU A C 1
ATOM 1155 O O . LEU A 1 153 ? 9.453 -10.055 -41.089 1.00 83.81 153 LEU A O 1
ATOM 1159 N N . GLY A 1 154 ? 7.270 -10.340 -41.511 1.00 83.25 154 GLY A N 1
ATOM 1160 C CA . GLY A 1 154 ? 7.082 -9.024 -42.135 1.00 83.25 154 GLY A CA 1
ATOM 1161 C C . GLY A 1 154 ? 6.643 -9.069 -43.591 1.00 83.25 154 GLY A C 1
ATOM 1162 O O . GLY A 1 154 ? 5.844 -8.226 -43.975 1.00 83.25 154 GLY A O 1
ATOM 1163 N N . ASP A 1 155 ? 7.078 -10.078 -44.344 1.00 87.19 155 ASP A N 1
ATOM 1164 C CA . ASP A 1 155 ? 6.624 -10.385 -45.709 1.00 87.19 155 ASP A CA 1
ATOM 1165 C C . ASP A 1 155 ? 5.388 -11.305 -45.642 1.00 87.19 155 ASP A C 1
ATOM 1167 O O . ASP A 1 155 ? 5.492 -12.527 -45.477 1.00 87.19 155 ASP A O 1
ATOM 1171 N N . THR A 1 156 ? 4.195 -10.706 -45.621 1.00 83.81 156 THR A N 1
ATOM 1172 C CA . THR A 1 156 ? 2.932 -11.411 -45.352 1.00 83.81 156 THR A CA 1
ATOM 1173 C C . THR A 1 156 ? 2.436 -12.158 -46.587 1.00 83.81 156 THR A C 1
ATOM 1175 O O . THR A 1 156 ? 1.837 -13.230 -46.448 1.00 83.81 156 THR A O 1
ATOM 1178 N N . ASP A 1 157 ? 2.674 -11.620 -47.784 1.00 82.81 157 ASP A N 1
ATOM 1179 C CA . ASP A 1 157 ? 2.209 -12.191 -49.051 1.00 82.81 157 ASP A CA 1
ATOM 1180 C C . ASP A 1 157 ? 3.298 -12.926 -49.860 1.00 82.81 157 ASP A C 1
ATOM 1182 O O . ASP A 1 157 ? 2.974 -13.630 -50.824 1.00 82.81 157 ASP A O 1
ATOM 1186 N N . ARG A 1 158 ? 4.545 -12.910 -49.371 1.00 87.25 158 ARG A N 1
ATOM 1187 C CA . ARG A 1 158 ? 5.720 -13.630 -49.890 1.00 87.25 158 ARG A CA 1
ATOM 1188 C C . ARG A 1 158 ? 6.226 -13.105 -51.227 1.00 87.25 158 ARG A C 1
ATOM 1190 O O . ARG A 1 158 ? 6.726 -13.893 -52.042 1.00 87.25 158 ARG A O 1
ATOM 1197 N N . ASP A 1 159 ? 6.093 -11.809 -51.474 1.00 89.06 159 ASP A N 1
ATOM 1198 C CA . ASP A 1 159 ? 6.564 -11.180 -52.707 1.00 89.06 159 ASP A CA 1
ATOM 1199 C C . ASP A 1 159 ? 8.020 -10.662 -52.621 1.00 89.06 159 ASP A C 1
ATOM 1201 O O . ASP A 1 159 ? 8.648 -10.338 -53.647 1.00 89.06 159 ASP A O 1
ATOM 1205 N N . GLY A 1 160 ? 8.586 -10.644 -51.408 1.00 88.38 160 GLY A N 1
ATOM 1206 C CA . GLY A 1 160 ? 9.939 -10.191 -51.100 1.00 88.38 160 GLY A CA 1
ATOM 1207 C C . GLY A 1 160 ? 10.066 -8.717 -50.695 1.00 88.38 160 GLY A C 1
ATOM 1208 O O . GLY A 1 160 ? 11.200 -8.241 -50.570 1.00 88.38 160 GLY A O 1
ATOM 1209 N N . ASP A 1 161 ? 8.970 -7.969 -50.532 1.00 93.31 161 ASP A N 1
ATOM 1210 C CA . ASP A 1 161 ? 8.933 -6.785 -49.671 1.00 93.31 161 ASP A CA 1
ATOM 1211 C C . ASP A 1 161 ? 8.313 -7.077 -48.299 1.00 93.31 161 ASP A C 1
ATOM 1213 O O . ASP A 1 161 ? 7.882 -8.180 -47.990 1.00 93.31 161 ASP A O 1
ATOM 1217 N N . PHE A 1 162 ? 8.431 -6.101 -47.403 1.00 91.94 162 PHE A N 1
ATOM 1218 C CA . PHE A 1 162 ? 7.933 -6.185 -46.040 1.00 91.94 162 PHE A CA 1
ATOM 1219 C C . PHE A 1 162 ? 6.689 -5.306 -45.911 1.00 91.94 162 PHE A C 1
ATOM 1221 O O . PHE A 1 162 ? 6.775 -4.084 -46.066 1.00 91.94 162 PHE A O 1
ATOM 1228 N N . ASP A 1 163 ? 5.568 -5.922 -45.536 1.00 90.31 163 ASP A N 1
ATOM 1229 C CA . ASP A 1 163 ? 4.309 -5.274 -45.149 1.00 90.31 163 ASP A CA 1
ATOM 1230 C C . ASP A 1 163 ? 4.323 -4.793 -43.695 1.00 90.31 163 ASP A C 1
ATOM 1232 O O . ASP A 1 163 ? 3.555 -3.915 -43.293 1.00 90.31 163 ASP A O 1
ATOM 1236 N N . LYS A 1 164 ? 5.145 -5.438 -42.859 1.00 90.38 164 LYS A N 1
ATOM 1237 C CA . LYS A 1 164 ? 5.230 -5.207 -41.413 1.00 90.38 164 LYS A CA 1
ATOM 1238 C C . LYS A 1 164 ? 6.670 -5.274 -40.944 1.00 90.38 164 LYS A C 1
ATOM 1240 O O . LYS A 1 164 ? 7.480 -6.022 -41.477 1.00 90.38 164 LYS A O 1
ATOM 1245 N N . LEU A 1 165 ? 6.968 -4.509 -39.903 1.00 91.06 165 LEU A N 1
ATOM 1246 C CA . LEU A 1 165 ? 8.283 -4.462 -39.278 1.00 91.06 165 LEU A CA 1
ATOM 1247 C C . LEU A 1 165 ? 8.169 -5.000 -37.855 1.00 91.06 165 LEU A C 1
ATOM 1249 O O . LEU A 1 165 ? 7.403 -4.455 -37.060 1.00 91.06 165 LEU A O 1
ATOM 1253 N N . TYR A 1 166 ? 8.916 -6.060 -37.549 1.00 88.19 166 TYR A N 1
ATOM 1254 C CA . TYR A 1 166 ? 8.900 -6.716 -36.244 1.00 88.19 166 TYR A CA 1
ATOM 1255 C C . TYR A 1 166 ? 10.225 -6.505 -35.520 1.00 88.19 166 TYR A C 1
ATOM 1257 O O . TYR A 1 166 ? 11.282 -6.895 -36.015 1.00 88.19 166 TYR A O 1
ATOM 1265 N N . LEU A 1 167 ? 10.148 -5.879 -34.354 1.00 89.44 167 LEU A N 1
ATOM 1266 C CA . LEU A 1 167 ? 11.264 -5.642 -33.457 1.00 89.44 167 LEU A CA 1
ATOM 1267 C C . LEU A 1 167 ? 11.498 -6.852 -32.576 1.00 89.44 167 LEU A C 1
ATOM 1269 O O . LEU A 1 167 ? 10.566 -7.578 -32.225 1.00 89.44 167 LEU A O 1
ATOM 1273 N N . PHE A 1 168 ? 12.752 -7.006 -32.189 1.00 86.06 168 PHE A N 1
ATOM 1274 C CA . PHE A 1 168 ? 13.141 -7.925 -31.145 1.00 86.06 168 PHE A CA 1
ATOM 1275 C C . PHE A 1 168 ? 12.715 -7.393 -29.781 1.00 86.06 168 PHE A C 1
ATOM 1277 O O . PHE A 1 168 ? 12.971 -6.231 -29.453 1.00 86.06 168 PHE A O 1
ATOM 1284 N N . GLY A 1 169 ? 12.034 -8.248 -29.021 1.00 86.62 169 GLY A N 1
ATOM 1285 C CA . GLY A 1 169 ? 11.469 -7.872 -27.735 1.00 86.62 169 GLY A CA 1
ATOM 1286 C C . GLY A 1 169 ? 10.355 -6.833 -27.864 1.00 86.62 169 GLY A C 1
ATOM 1287 O O . GLY A 1 169 ? 9.955 -6.395 -28.949 1.00 86.62 169 GLY A O 1
ATOM 1288 N N . THR A 1 170 ? 9.844 -6.414 -26.713 1.00 86.81 170 THR A N 1
ATOM 1289 C CA . THR A 1 170 ? 8.888 -5.299 -26.617 1.00 86.81 170 THR A CA 1
ATOM 1290 C C . THR A 1 170 ? 9.435 -4.144 -25.788 1.00 86.81 170 THR A C 1
ATOM 1292 O O . THR A 1 170 ? 8.739 -3.143 -25.627 1.00 86.81 170 THR A O 1
ATOM 1295 N N . ARG A 1 171 ? 10.676 -4.258 -25.281 1.00 92.31 171 ARG A N 1
ATOM 1296 C CA . ARG A 1 171 ? 11.321 -3.274 -24.390 1.00 92.31 171 ARG A CA 1
ATOM 1297 C C . ARG A 1 171 ? 10.534 -3.014 -23.098 1.00 92.31 171 ARG A C 1
ATOM 1299 O O . ARG A 1 171 ? 10.682 -1.971 -22.463 1.00 92.31 171 ARG A O 1
ATOM 1306 N N . SER A 1 172 ? 9.685 -3.968 -22.729 1.00 94.06 172 SER A N 1
ATOM 1307 C CA . SER A 1 172 ? 8.696 -3.881 -21.658 1.00 94.06 172 SER A CA 1
ATOM 1308 C C . SER A 1 172 ? 8.774 -5.113 -20.757 1.00 94.06 172 SER A C 1
ATOM 1310 O O . SER A 1 172 ? 9.468 -6.087 -21.058 1.00 94.06 172 SER A O 1
ATOM 1312 N N . PHE A 1 173 ? 8.013 -5.096 -19.667 1.00 96.19 173 PHE A N 1
ATOM 1313 C CA . PHE A 1 173 ? 7.597 -6.329 -19.008 1.00 96.19 173 PHE A CA 1
ATOM 1314 C C . PHE A 1 173 ? 6.097 -6.543 -19.212 1.00 96.19 173 PHE A C 1
ATOM 1316 O O . PHE A 1 173 ? 5.335 -5.580 -19.349 1.00 96.19 173 PHE A O 1
ATOM 1323 N N . SER A 1 174 ? 5.665 -7.801 -19.187 1.00 94.81 174 SER A N 1
ATOM 1324 C CA . SER A 1 174 ? 4.254 -8.153 -19.346 1.00 94.81 174 SER A CA 1
ATOM 1325 C C . SER A 1 174 ? 3.763 -9.061 -18.229 1.00 94.81 174 SER A C 1
ATOM 1327 O O . SER A 1 174 ? 4.534 -9.805 -17.625 1.00 94.81 174 SER A O 1
ATOM 1329 N N . ILE A 1 175 ? 2.455 -9.016 -17.979 1.00 95.44 175 ILE A N 1
ATOM 1330 C CA . ILE A 1 175 ? 1.739 -9.954 -17.119 1.00 95.44 175 ILE A CA 1
ATOM 1331 C C . ILE A 1 175 ? 0.749 -10.733 -17.975 1.00 95.44 175 ILE A C 1
ATOM 1333 O O . ILE A 1 175 ? -0.013 -10.150 -18.748 1.00 95.44 175 ILE A O 1
ATOM 1337 N N . TRP A 1 176 ? 0.726 -12.047 -17.792 1.00 89.81 176 TRP A N 1
ATOM 1338 C CA . TRP A 1 176 ? -0.139 -12.984 -18.497 1.00 89.81 176 TRP A CA 1
ATOM 1339 C C . TRP A 1 176 ? -0.971 -13.779 -17.501 1.00 89.81 176 TRP A C 1
ATOM 1341 O O . TRP A 1 176 ? -0.512 -14.080 -16.397 1.00 89.81 176 TRP A O 1
ATOM 1351 N N . ASP A 1 177 ? -2.181 -14.168 -17.884 1.00 81.56 177 ASP A N 1
ATOM 1352 C CA . ASP A 1 177 ? -2.949 -15.132 -17.101 1.00 81.56 177 ASP A CA 1
ATOM 1353 C C . ASP A 1 177 ? -2.503 -16.579 -17.396 1.00 81.56 177 ASP A C 1
ATOM 1355 O O . ASP A 1 177 ? -1.798 -16.872 -18.362 1.00 81.56 177 ASP A O 1
ATOM 1359 N N . SER A 1 178 ? -2.961 -17.529 -16.579 1.00 76.25 178 SER A N 1
ATOM 1360 C CA . SER A 1 178 ? -2.692 -18.968 -16.775 1.00 76.25 178 SER A CA 1
ATOM 1361 C C . SER A 1 178 ? -3.236 -19.591 -18.080 1.00 76.25 178 SER A C 1
ATOM 1363 O O . SER A 1 178 ? -3.039 -20.789 -18.322 1.00 76.25 178 SER A O 1
ATOM 1365 N N . ASN A 1 179 ? -3.959 -18.824 -18.900 1.00 72.69 179 ASN A N 1
ATOM 1366 C CA . ASN A 1 179 ? -4.419 -19.225 -20.229 1.00 72.69 179 ASN A CA 1
ATOM 1367 C C . ASN A 1 179 ? -3.580 -18.596 -21.354 1.00 72.69 179 ASN A C 1
ATOM 1369 O O . ASN A 1 179 ? -3.847 -18.893 -22.515 1.00 72.69 179 ASN A O 1
ATOM 1373 N N . GLY A 1 180 ? -2.578 -17.775 -21.026 1.00 68.12 180 GLY A N 1
ATOM 1374 C CA . GLY A 1 180 ? -1.730 -17.084 -21.994 1.00 68.12 180 GLY A CA 1
ATOM 1375 C C . GLY A 1 180 ? -2.334 -15.785 -22.531 1.00 68.12 180 GLY A C 1
ATOM 1376 O O . GLY A 1 180 ? -1.829 -15.250 -23.513 1.00 68.12 180 GLY A O 1
ATOM 1377 N N . ASN A 1 181 ? -3.400 -15.261 -21.917 1.00 77.75 181 ASN A N 1
ATOM 1378 C CA . ASN A 1 181 ? -3.923 -13.950 -22.293 1.00 77.75 181 ASN A CA 1
ATOM 1379 C C . ASN A 1 181 ? -3.034 -12.852 -21.707 1.00 77.75 181 ASN A C 1
ATOM 1381 O O . ASN A 1 181 ? -2.689 -12.910 -20.525 1.00 77.75 181 ASN A O 1
ATOM 1385 N N . LEU A 1 182 ? -2.729 -11.830 -22.509 1.00 81.62 182 LEU A N 1
ATOM 1386 C CA . LEU A 1 182 ? -2.058 -10.626 -22.028 1.00 81.62 182 LEU A CA 1
ATOM 1387 C C . LEU A 1 182 ? -2.988 -9.874 -21.067 1.00 81.62 182 LEU A C 1
ATOM 1389 O O . LEU A 1 182 ? -4.101 -9.494 -21.435 1.00 81.62 182 LEU A O 1
ATOM 1393 N N . VAL A 1 183 ? -2.528 -9.673 -19.838 1.00 88.69 183 VAL A N 1
ATOM 1394 C CA . VAL A 1 183 ? -3.250 -8.968 -18.770 1.00 88.69 183 VAL A CA 1
ATOM 1395 C C . VAL A 1 183 ? -2.784 -7.521 -18.677 1.00 88.69 183 VAL A C 1
ATOM 1397 O O . VAL A 1 183 ? -3.607 -6.616 -18.550 1.00 88.69 183 VAL A O 1
ATOM 1400 N N . PHE A 1 184 ? -1.473 -7.314 -18.770 1.00 94.44 184 PHE A N 1
ATOM 1401 C CA . PHE A 1 184 ? -0.831 -6.007 -18.724 1.00 94.44 184 PHE A CA 1
ATOM 1402 C C . PHE A 1 184 ? 0.469 -6.039 -19.529 1.00 94.44 184 PHE A C 1
ATOM 1404 O O . PHE A 1 184 ? 1.171 -7.048 -19.525 1.00 94.44 184 PHE A O 1
ATOM 1411 N N . ASP A 1 185 ? 0.809 -4.923 -20.164 1.00 93.56 185 ASP A N 1
ATOM 1412 C CA . ASP A 1 185 ? 2.136 -4.666 -20.713 1.00 93.56 185 ASP A CA 1
ATOM 1413 C C . ASP A 1 185 ? 2.578 -3.258 -20.311 1.00 93.56 185 ASP A C 1
ATOM 1415 O O . ASP A 1 185 ? 1.779 -2.318 -20.375 1.00 93.56 185 ASP A O 1
ATOM 1419 N N . SER A 1 186 ? 3.836 -3.100 -19.891 1.00 95.50 186 SER A N 1
ATOM 1420 C CA . SER A 1 186 ? 4.343 -1.786 -19.482 1.00 95.50 186 SER A CA 1
ATOM 1421 C C . SER A 1 186 ? 4.563 -0.837 -20.657 1.00 95.50 186 SER A C 1
ATOM 1423 O O . SER A 1 186 ? 4.763 0.356 -20.439 1.00 95.50 186 SER A O 1
ATOM 1425 N N . GLY A 1 187 ? 4.551 -1.334 -21.893 1.00 92.88 187 GLY A N 1
ATOM 1426 C CA . GLY A 1 187 ? 4.789 -0.549 -23.089 1.00 92.88 187 GLY A CA 1
ATOM 1427 C C . GLY A 1 187 ? 6.058 0.302 -22.988 1.00 92.88 187 GLY A C 1
ATOM 1428 O O . GLY A 1 187 ? 7.119 -0.180 -22.596 1.00 92.88 187 GLY A O 1
ATOM 1429 N N . SER A 1 188 ? 5.918 1.597 -23.278 1.00 94.00 188 SER A N 1
ATOM 1430 C CA . SER A 1 188 ? 6.983 2.609 -23.283 1.00 94.00 188 SER A CA 1
ATOM 1431 C C . SER A 1 188 ? 7.459 3.047 -21.895 1.00 94.00 188 SER A C 1
ATOM 1433 O O . SER A 1 188 ? 8.351 3.894 -21.796 1.00 94.00 188 SER A O 1
ATOM 1435 N N . GLN A 1 189 ? 6.876 2.524 -20.808 1.00 96.94 189 GLN A N 1
ATOM 1436 C CA . GLN A 1 189 ? 7.084 3.076 -19.467 1.00 96.94 189 GLN A CA 1
ATOM 1437 C C . GLN A 1 189 ? 8.560 3.137 -19.064 1.00 96.94 189 GLN A C 1
ATOM 1439 O O . GLN A 1 189 ? 8.955 4.120 -18.444 1.00 96.94 189 GLN A O 1
ATOM 1444 N N . PHE A 1 190 ? 9.391 2.152 -19.419 1.00 97.75 190 PHE A N 1
ATOM 1445 C CA . PHE A 1 190 ? 10.814 2.168 -19.056 1.00 97.75 190 PHE A CA 1
ATOM 1446 C C . PHE A 1 190 ? 11.560 3.350 -19.685 1.00 97.75 190 PHE A C 1
ATOM 1448 O O . PHE A 1 190 ? 12.207 4.111 -18.963 1.00 97.75 190 PHE A O 1
ATOM 1455 N N . GLU A 1 191 ? 11.414 3.558 -20.995 1.00 97.38 191 GLU A N 1
ATOM 1456 C CA . GLU A 1 191 ? 12.015 4.698 -21.696 1.00 97.38 191 GLU A CA 1
ATOM 1457 C C . GLU A 1 191 ? 11.452 6.026 -21.163 1.00 97.38 191 GLU A C 1
ATOM 1459 O O . GLU A 1 191 ? 12.207 6.953 -20.867 1.00 97.38 191 GLU A O 1
ATOM 1464 N N . GLU A 1 192 ? 10.138 6.118 -20.939 1.00 97.62 192 GLU A N 1
ATOM 1465 C CA . GLU A 1 192 ? 9.506 7.325 -20.391 1.00 97.62 192 GLU A CA 1
ATOM 1466 C C . GLU A 1 192 ? 9.979 7.660 -18.971 1.00 97.62 192 GLU A C 1
ATOM 1468 O O . GLU A 1 192 ? 10.165 8.834 -18.634 1.00 97.62 192 GLU A O 1
ATOM 1473 N N . ILE A 1 193 ? 10.168 6.648 -18.121 1.00 98.12 193 ILE A N 1
ATOM 1474 C CA . ILE A 1 193 ? 10.694 6.808 -16.763 1.00 98.12 193 ILE A CA 1
ATOM 1475 C C . ILE A 1 193 ? 12.129 7.325 -16.830 1.00 98.12 193 ILE A C 1
ATOM 1477 O O . ILE A 1 193 ? 12.431 8.332 -16.189 1.00 98.12 193 ILE A O 1
ATOM 1481 N N . ILE A 1 194 ? 12.995 6.701 -17.631 1.00 98.12 194 ILE A N 1
ATOM 1482 C CA . ILE A 1 194 ? 14.396 7.121 -17.771 1.00 98.12 194 ILE A CA 1
ATOM 1483 C C . ILE A 1 194 ? 14.471 8.554 -18.318 1.00 98.12 194 ILE A C 1
ATOM 1485 O O . ILE A 1 194 ? 15.152 9.401 -17.737 1.00 98.12 194 ILE A O 1
ATOM 1489 N N . ALA A 1 195 ? 13.704 8.872 -19.364 1.00 98.00 195 ALA A N 1
ATOM 1490 C CA . ALA A 1 195 ? 13.624 10.219 -19.925 1.00 98.00 195 ALA A CA 1
ATOM 1491 C C . ALA A 1 195 ? 13.160 11.256 -18.886 1.00 98.00 195 ALA A C 1
ATOM 1493 O O . ALA A 1 195 ? 13.714 12.356 -18.800 1.00 98.00 195 ALA A O 1
ATOM 1494 N N . ARG A 1 196 ? 12.174 10.906 -18.050 1.00 97.81 196 ARG A N 1
ATOM 1495 C CA . ARG A 1 196 ? 11.689 11.766 -16.962 1.00 97.81 196 ARG A CA 1
ATOM 1496 C C . ARG A 1 196 ? 12.765 12.015 -15.908 1.00 97.81 196 ARG A C 1
ATOM 1498 O O . ARG A 1 196 ? 12.920 13.155 -15.476 1.00 97.81 196 ARG A O 1
ATOM 1505 N N . LEU A 1 197 ? 13.505 10.986 -15.503 1.00 96.81 197 LEU A N 1
ATOM 1506 C CA . LEU A 1 197 ? 14.587 11.106 -14.520 1.00 96.81 197 LEU A CA 1
ATOM 1507 C C . LEU A 1 197 ? 15.736 11.975 -15.049 1.00 96.81 197 LEU A C 1
ATOM 1509 O O . LEU A 1 197 ? 16.282 12.790 -14.304 1.00 96.81 197 LEU A O 1
ATOM 1513 N N . ILE A 1 198 ? 16.043 11.875 -16.345 1.00 96.75 198 ILE A N 1
ATOM 1514 C CA . ILE A 1 198 ? 16.987 12.772 -17.026 1.00 96.75 198 ILE A CA 1
ATOM 1515 C C . ILE A 1 198 ? 16.481 14.216 -16.998 1.00 96.75 198 ILE A C 1
ATOM 1517 O O . ILE A 1 198 ? 17.209 15.123 -16.595 1.00 96.75 198 ILE A O 1
ATOM 1521 N N . ALA A 1 199 ? 15.217 14.447 -17.361 1.00 96.44 199 ALA A N 1
ATOM 1522 C CA . ALA A 1 199 ? 14.618 15.782 -17.340 1.00 96.44 199 ALA A CA 1
ATOM 1523 C C . ALA A 1 199 ? 14.577 16.400 -15.927 1.00 96.44 199 ALA A C 1
ATOM 1525 O O . ALA A 1 199 ? 14.637 17.620 -15.781 1.00 96.44 199 ALA A O 1
ATOM 1526 N N . GLN A 1 200 ? 14.501 15.565 -14.887 1.00 94.12 200 GLN A N 1
ATOM 1527 C CA . GLN A 1 200 ? 14.563 15.969 -13.478 1.00 94.12 200 GLN A CA 1
ATOM 1528 C C . GLN A 1 200 ? 15.998 16.144 -12.950 1.00 94.12 200 GLN A C 1
ATOM 1530 O O . GLN A 1 200 ? 16.172 16.542 -11.799 1.00 94.12 200 GLN A O 1
ATOM 1535 N N . GLY A 1 201 ? 17.022 15.855 -13.760 1.00 93.12 201 GLY A N 1
ATOM 1536 C CA . GLY A 1 201 ? 18.430 15.928 -13.364 1.00 93.12 201 GLY A CA 1
ATOM 1537 C C . GLY A 1 201 ? 18.872 14.822 -12.402 1.00 93.12 201 GLY A C 1
ATOM 1538 O O . GLY A 1 201 ? 19.922 14.950 -11.779 1.00 93.12 201 GLY A O 1
ATOM 1539 N N . GLN A 1 202 ? 18.080 13.755 -12.258 1.00 93.25 202 GLN A N 1
ATOM 1540 C CA . GLN A 1 202 ? 18.414 12.592 -11.427 1.00 93.25 202 GLN A CA 1
ATOM 1541 C C . GLN A 1 202 ? 19.301 11.590 -12.172 1.00 93.25 202 GLN A C 1
ATOM 1543 O O . GLN A 1 202 ? 20.072 10.867 -11.548 1.00 93.25 202 GLN A O 1
ATOM 1548 N N . LEU A 1 203 ? 19.221 11.580 -13.504 1.00 94.75 203 LEU A N 1
ATOM 1549 C CA . LEU A 1 203 ? 20.140 10.868 -14.385 1.00 94.75 203 LEU A CA 1
ATOM 1550 C C . LEU A 1 203 ? 20.803 11.859 -15.353 1.00 94.75 203 LEU A C 1
ATOM 1552 O O . LEU A 1 203 ? 20.185 12.858 -15.732 1.00 94.75 203 LEU A O 1
ATOM 1556 N N . PRO A 1 204 ? 22.052 11.614 -15.777 1.00 94.62 204 PRO A N 1
ATOM 1557 C CA . PRO A 1 204 ? 22.698 12.444 -16.783 1.00 94.62 204 PRO A CA 1
ATOM 1558 C C . PRO A 1 204 ? 22.088 12.185 -18.166 1.00 94.62 204 PRO A C 1
ATOM 1560 O O . PRO A 1 204 ? 21.614 11.088 -18.446 1.00 94.62 204 PRO A O 1
ATOM 1563 N N . SER A 1 205 ? 22.144 13.168 -19.069 1.00 93.44 205 SER A N 1
ATOM 1564 C CA . SER A 1 205 ? 21.538 13.049 -20.408 1.00 93.44 205 SER A CA 1
ATOM 1565 C C . SER A 1 205 ? 22.052 11.857 -21.211 1.00 93.44 205 SER A C 1
ATOM 1567 O O . SER A 1 205 ? 21.301 11.294 -21.993 1.00 93.44 205 SER A O 1
ATOM 1569 N N . ILE A 1 206 ? 23.300 11.443 -20.982 1.00 95.06 206 ILE A N 1
ATOM 1570 C CA . ILE A 1 206 ? 23.934 10.287 -21.631 1.00 95.06 206 ILE A CA 1
ATOM 1571 C C . ILE A 1 206 ? 23.378 8.923 -21.194 1.00 95.06 206 ILE A C 1
ATOM 1573 O O . ILE A 1 206 ? 23.769 7.915 -21.765 1.00 95.06 206 ILE A O 1
ATOM 1577 N N . ALA A 1 207 ? 22.477 8.884 -20.209 1.00 96.06 207 ALA A N 1
ATOM 1578 C CA . ALA A 1 207 ? 21.885 7.657 -19.682 1.00 96.06 207 ALA A CA 1
ATOM 1579 C C . ALA A 1 207 ? 20.650 7.171 -20.467 1.00 96.06 207 ALA A C 1
ATOM 1581 O O . ALA A 1 207 ? 20.095 6.129 -20.148 1.00 96.06 207 ALA A O 1
ATOM 1582 N N . PHE A 1 208 ? 20.140 7.896 -21.460 1.00 97.81 208 PHE A N 1
ATOM 1583 C CA . PHE A 1 208 ? 19.000 7.373 -22.220 1.00 97.81 208 PHE A CA 1
ATOM 1584 C C . PHE A 1 208 ? 19.466 6.285 -23.191 1.00 97.81 208 PHE A C 1
ATOM 1586 O O . PHE A 1 208 ? 20.394 6.548 -23.954 1.00 97.81 208 PHE A O 1
ATOM 1593 N N . ASN A 1 209 ? 18.856 5.090 -23.142 1.00 97.31 209 ASN A N 1
ATOM 1594 C CA . ASN A 1 209 ? 19.179 3.934 -23.996 1.00 97.31 209 ASN A CA 1
ATOM 1595 C C . ASN A 1 209 ? 20.694 3.729 -24.206 1.00 97.31 209 ASN A C 1
ATOM 1597 O O . ASN A 1 209 ? 21.165 3.466 -25.315 1.00 97.31 209 ASN A O 1
ATOM 1601 N N . ALA A 1 210 ? 21.460 3.902 -23.124 1.00 96.75 210 ALA A N 1
ATOM 1602 C CA . ALA A 1 210 ? 22.910 3.781 -23.133 1.00 96.75 210 ALA A CA 1
ATOM 1603 C C . ALA A 1 210 ? 23.335 2.310 -23.157 1.00 96.75 210 ALA A C 1
ATOM 1605 O O . ALA A 1 210 ? 22.684 1.463 -22.545 1.00 96.75 210 ALA A O 1
ATOM 1606 N N . ASN A 1 211 ? 24.458 2.012 -23.809 1.00 95.62 211 ASN A N 1
ATOM 1607 C CA . ASN A 1 211 ? 25.040 0.673 -23.785 1.00 95.62 211 ASN A CA 1
ATOM 1608 C C . ASN A 1 211 ? 25.710 0.373 -22.430 1.00 95.62 211 ASN A C 1
ATOM 1610 O O . ASN A 1 211 ? 26.017 1.291 -21.664 1.00 95.62 211 ASN A O 1
ATOM 1614 N N . ASN A 1 212 ? 25.959 -0.898 -22.118 1.00 94.00 212 ASN A N 1
ATOM 1615 C CA . ASN A 1 212 ? 26.600 -1.319 -20.863 1.00 94.00 212 ASN A CA 1
ATOM 1616 C C . ASN A 1 212 ? 28.139 -1.355 -20.926 1.00 94.00 212 ASN A C 1
ATOM 1618 O O . ASN A 1 212 ? 28.789 -1.342 -19.882 1.00 94.00 212 ASN A O 1
ATOM 1622 N N . ASP A 1 213 ? 28.733 -1.331 -22.121 1.00 92.69 213 ASP A N 1
ATOM 1623 C CA . ASP A 1 213 ? 30.185 -1.380 -22.345 1.00 92.69 213 ASP A CA 1
ATOM 1624 C C . ASP A 1 213 ? 30.860 -0.002 -22.503 1.00 92.69 213 ASP A C 1
ATOM 1626 O O . ASP A 1 213 ? 32.091 0.093 -22.462 1.00 92.69 213 ASP A O 1
ATOM 1630 N N . ASP A 1 214 ? 30.071 1.069 -22.622 1.00 94.50 214 ASP A N 1
ATOM 1631 C CA . ASP A 1 214 ? 30.526 2.458 -22.706 1.00 94.50 214 ASP A CA 1
ATOM 1632 C C . ASP A 1 214 ? 29.542 3.402 -21.997 1.00 94.50 214 ASP A C 1
ATOM 1634 O O . ASP A 1 214 ? 28.328 3.251 -22.101 1.00 94.50 214 ASP A O 1
ATOM 1638 N N . ASN A 1 215 ? 30.057 4.401 -21.277 1.00 94.81 215 ASN A N 1
ATOM 1639 C CA . ASN A 1 215 ? 29.259 5.457 -20.648 1.00 94.81 215 ASN A CA 1
ATOM 1640 C C . ASN A 1 215 ? 29.000 6.641 -21.592 1.00 94.81 215 ASN A C 1
ATOM 1642 O O . ASN A 1 215 ? 28.054 7.390 -21.364 1.00 94.81 215 ASN A O 1
ATOM 1646 N N . ASN A 1 216 ? 29.794 6.826 -22.652 1.00 93.88 216 ASN A N 1
ATOM 1647 C CA . ASN A 1 216 ? 29.555 7.852 -23.671 1.00 93.88 216 ASN A CA 1
ATOM 1648 C C . ASN A 1 216 ? 28.651 7.336 -24.805 1.00 93.88 216 ASN A C 1
ATOM 1650 O O . ASN A 1 216 ? 28.925 7.540 -25.987 1.00 93.88 216 ASN A O 1
ATOM 1654 N N . SER A 1 217 ? 27.580 6.642 -24.437 1.00 94.94 217 SER A N 1
ATOM 1655 C CA . SER A 1 217 ? 26.793 5.811 -25.349 1.00 94.94 217 SER A CA 1
ATOM 1656 C C . SER A 1 217 ? 25.327 6.232 -25.412 1.00 94.94 217 SER A C 1
ATOM 1658 O O . SER A 1 217 ? 24.465 5.397 -25.682 1.00 94.94 217 SER A O 1
ATOM 1660 N N . PHE A 1 218 ? 25.054 7.525 -25.185 1.00 96.44 218 PHE A N 1
ATOM 1661 C CA . PHE A 1 218 ? 23.720 8.112 -25.329 1.00 96.44 218 PHE A CA 1
ATOM 1662 C C . PHE A 1 218 ? 23.021 7.547 -26.561 1.00 96.44 218 PHE A C 1
ATOM 1664 O O . PHE A 1 218 ? 23.564 7.648 -27.664 1.00 96.44 218 PHE A O 1
ATOM 1671 N N . ASP A 1 219 ? 21.834 6.981 -26.345 1.00 96.19 219 ASP A N 1
ATOM 1672 C CA . ASP A 1 219 ? 20.879 6.631 -27.393 1.00 96.19 219 ASP A CA 1
ATOM 1673 C C . ASP A 1 219 ? 21.323 5.481 -28.322 1.00 96.19 219 ASP A C 1
ATOM 1675 O O . ASP A 1 219 ? 20.601 5.063 -29.223 1.00 96.19 219 ASP A O 1
ATOM 1679 N N . THR A 1 220 ? 22.494 4.885 -28.073 1.00 97.00 220 THR A N 1
ATOM 1680 C CA . THR A 1 220 ? 23.086 3.835 -28.924 1.00 97.00 220 THR A CA 1
ATOM 1681 C C . THR A 1 220 ? 22.325 2.508 -28.929 1.00 97.00 220 THR A C 1
ATOM 1683 O O . THR A 1 220 ? 22.638 1.642 -29.746 1.00 97.00 220 THR A O 1
ATOM 1686 N N . ARG A 1 221 ? 21.348 2.319 -28.033 1.00 96.81 221 ARG A N 1
ATOM 1687 C CA . ARG A 1 221 ? 20.455 1.148 -28.028 1.00 96.81 221 ARG A CA 1
ATOM 1688 C C . ARG A 1 221 ? 19.059 1.428 -28.586 1.00 96.81 221 ARG A C 1
ATOM 1690 O O . ARG A 1 221 ? 18.308 0.472 -28.781 1.00 96.81 221 ARG A O 1
ATOM 1697 N N . SER A 1 222 ? 18.712 2.676 -28.910 1.00 97.12 222 SER A N 1
ATOM 1698 C CA . SER A 1 222 ? 17.395 3.027 -29.473 1.00 97.12 222 SER A CA 1
ATOM 1699 C C . SER A 1 222 ? 17.160 2.427 -30.858 1.00 97.12 222 SER A C 1
ATOM 1701 O O . SER A 1 222 ? 16.037 2.056 -31.188 1.00 97.12 222 SER A O 1
ATOM 1703 N N . ASP A 1 223 ? 18.216 2.228 -31.647 1.00 96.06 223 ASP A N 1
ATOM 1704 C CA . ASP A 1 223 ? 18.153 1.510 -32.924 1.00 96.06 223 ASP A CA 1
ATOM 1705 C C . ASP A 1 223 ? 18.090 -0.027 -32.765 1.00 96.06 223 ASP A C 1
ATOM 1707 O O . ASP A 1 223 ? 18.054 -0.739 -33.767 1.00 96.06 223 ASP A O 1
ATOM 1711 N N . ASN A 1 224 ? 18.069 -0.560 -31.537 1.00 93.69 224 ASN A N 1
ATOM 1712 C CA . ASN A 1 224 ? 18.015 -1.999 -31.247 1.00 93.69 224 ASN A CA 1
ATOM 1713 C C . ASN A 1 224 ? 16.910 -2.330 -30.225 1.00 93.69 224 ASN A C 1
ATOM 1715 O O . ASN A 1 224 ? 15.732 -2.144 -30.527 1.00 93.69 224 ASN A O 1
ATOM 1719 N N . LYS A 1 225 ? 17.258 -2.831 -29.034 1.00 92.56 225 LYS A N 1
ATOM 1720 C CA . LYS A 1 225 ? 16.313 -3.331 -28.020 1.00 92.56 225 LYS A CA 1
ATOM 1721 C C . LYS A 1 225 ? 16.119 -2.340 -26.843 1.00 92.56 225 LYS A C 1
ATOM 1723 O O . LYS A 1 225 ? 15.426 -2.633 -25.871 1.00 92.56 225 LYS A O 1
ATOM 1728 N N . GLY A 1 226 ? 16.641 -1.112 -26.967 1.00 94.75 226 GLY A N 1
ATOM 1729 C CA . GLY A 1 226 ? 16.406 -0.005 -26.033 1.00 94.75 226 GLY A CA 1
ATOM 1730 C C . GLY A 1 226 ? 16.930 -0.289 -24.615 1.00 94.75 226 GLY A C 1
ATOM 1731 O O . GLY A 1 226 ? 18.119 -0.579 -24.472 1.00 94.75 226 GLY A O 1
ATOM 1732 N N . PRO A 1 227 ? 16.092 -0.190 -23.562 1.00 93.81 227 PRO A N 1
ATOM 1733 C CA . PRO A 1 227 ? 16.514 -0.455 -22.184 1.00 93.81 227 PRO A CA 1
ATOM 1734 C C . PRO A 1 227 ? 16.886 -1.916 -21.876 1.00 93.81 227 PRO A C 1
ATOM 1736 O O . PRO A 1 227 ? 17.647 -2.125 -20.935 1.00 93.81 227 PRO A O 1
ATOM 1739 N N . GLU A 1 228 ? 16.367 -2.882 -22.647 1.00 92.38 228 GLU A N 1
ATOM 1740 C CA . GLU A 1 228 ? 16.631 -4.336 -22.535 1.00 92.38 228 GLU A CA 1
ATOM 1741 C C . GLU A 1 228 ? 16.306 -4.949 -21.164 1.00 92.38 228 GLU A C 1
ATOM 1743 O O . GLU A 1 228 ? 17.193 -5.128 -20.329 1.00 92.38 228 GLU A O 1
ATOM 1748 N N . PRO A 1 229 ? 15.017 -5.240 -20.897 1.00 94.00 229 PRO A N 1
ATOM 1749 C CA . PRO A 1 229 ? 14.612 -5.936 -19.683 1.00 94.00 229 PRO A CA 1
ATOM 1750 C C . PRO A 1 229 ? 14.928 -7.429 -19.763 1.00 94.00 229 PRO A C 1
ATOM 1752 O O . PRO A 1 229 ? 14.192 -8.168 -20.406 1.00 94.00 229 PRO A O 1
ATOM 1755 N N . GLU A 1 230 ? 15.969 -7.839 -19.050 1.00 89.06 230 GLU A N 1
ATOM 1756 C CA . GLU A 1 230 ? 16.572 -9.178 -19.086 1.00 89.06 230 GLU A CA 1
ATOM 1757 C C . GLU A 1 230 ? 15.970 -10.083 -18.005 1.00 89.06 230 GLU A C 1
ATOM 1759 O O . GLU A 1 230 ? 15.192 -11.001 -18.255 1.00 89.06 230 GLU A O 1
ATOM 1764 N N . GLY A 1 231 ? 16.241 -9.744 -16.745 1.00 88.44 231 GLY A N 1
ATOM 1765 C CA . GLY A 1 231 ? 15.824 -10.537 -15.600 1.00 88.44 231 GLY A CA 1
ATOM 1766 C C . GLY A 1 231 ? 14.509 -10.065 -14.982 1.00 88.44 231 GLY A C 1
ATOM 1767 O O . GLY A 1 231 ? 14.237 -8.868 -14.890 1.00 88.44 231 GLY A O 1
ATOM 1768 N N . VAL A 1 232 ? 13.724 -11.000 -14.436 1.00 95.19 232 VAL A N 1
ATOM 1769 C CA . VAL A 1 232 ? 12.603 -10.698 -13.536 1.00 95.19 232 VAL A CA 1
ATOM 1770 C C . VAL A 1 232 ? 12.579 -11.647 -12.343 1.00 95.19 232 VAL A C 1
ATOM 1772 O O . VAL A 1 232 ? 12.642 -12.866 -12.491 1.00 95.19 232 VAL A O 1
ATOM 1775 N N . VAL A 1 233 ? 12.429 -11.088 -11.143 1.00 97.50 233 VAL A N 1
ATOM 1776 C CA . VAL A 1 233 ? 12.116 -11.847 -9.926 1.00 97.50 233 VAL A CA 1
ATOM 1777 C C . VAL A 1 233 ? 10.961 -11.187 -9.183 1.00 97.50 233 VAL A C 1
ATOM 1779 O O . VAL A 1 233 ? 10.772 -9.972 -9.251 1.00 97.50 233 VAL A O 1
ATOM 1782 N N . LEU A 1 234 ? 10.170 -11.993 -8.476 1.00 97.25 234 LEU A N 1
ATOM 1783 C CA . LEU A 1 234 ? 9.040 -11.516 -7.685 1.00 97.25 234 LEU A CA 1
ATOM 1784 C C . LEU A 1 234 ? 9.346 -11.642 -6.195 1.00 97.25 234 LEU A C 1
ATOM 1786 O O . LEU A 1 234 ? 9.939 -12.628 -5.757 1.00 97.25 234 LEU A O 1
ATOM 1790 N N . GLY A 1 235 ? 8.893 -10.666 -5.416 1.00 94.25 235 GLY A N 1
ATOM 1791 C CA . GLY A 1 235 ? 8.996 -10.686 -3.963 1.00 94.25 235 GLY A CA 1
ATOM 1792 C C . GLY A 1 235 ? 7.693 -10.265 -3.305 1.00 94.25 235 GLY A C 1
ATOM 1793 O O . GLY A 1 235 ? 7.127 -9.224 -3.638 1.00 94.25 235 GLY A O 1
ATOM 1794 N N . THR A 1 236 ? 7.217 -11.059 -2.349 1.00 91.12 236 THR A N 1
ATOM 1795 C CA . THR A 1 236 ? 6.084 -10.673 -1.504 1.00 91.12 236 THR A CA 1
ATOM 1796 C C . THR A 1 236 ? 6.611 -10.013 -0.238 1.00 91.12 236 THR A C 1
ATOM 1798 O O . THR A 1 236 ? 7.371 -10.616 0.522 1.00 91.12 236 THR A O 1
ATOM 1801 N N . ILE A 1 237 ? 6.203 -8.768 -0.005 1.00 85.50 237 ILE A N 1
ATOM 1802 C CA . ILE A 1 237 ? 6.555 -8.003 1.190 1.00 85.50 237 ILE A CA 1
ATOM 1803 C C . ILE A 1 237 ? 5.253 -7.585 1.866 1.00 85.50 237 ILE A C 1
ATOM 1805 O O . ILE A 1 237 ? 4.497 -6.767 1.337 1.00 85.50 237 ILE A O 1
ATOM 1809 N N . ARG A 1 238 ? 4.996 -8.153 3.052 1.00 79.44 238 ARG A N 1
ATOM 1810 C CA . ARG A 1 238 ? 3.680 -8.109 3.716 1.00 79.44 238 ARG A CA 1
ATOM 1811 C C . ARG A 1 238 ? 2.614 -8.704 2.783 1.00 79.44 238 ARG A C 1
ATOM 1813 O O . ARG A 1 238 ? 2.797 -9.820 2.318 1.00 79.44 238 ARG A O 1
ATOM 1820 N N . ASP A 1 239 ? 1.553 -7.961 2.485 1.00 79.12 239 ASP A N 1
ATOM 1821 C CA . ASP A 1 239 ? 0.443 -8.406 1.633 1.00 79.12 239 ASP A CA 1
ATOM 1822 C C . ASP A 1 239 ? 0.567 -7.912 0.179 1.00 79.12 239 ASP A C 1
ATOM 1824 O O . ASP A 1 239 ? -0.381 -8.022 -0.597 1.00 79.12 239 ASP A O 1
ATOM 1828 N N . ARG A 1 240 ? 1.722 -7.338 -0.196 1.00 86.69 240 ARG A N 1
ATOM 1829 C CA . ARG A 1 240 ? 1.974 -6.798 -1.539 1.00 86.69 240 ARG A CA 1
ATOM 1830 C C . ARG A 1 240 ? 3.006 -7.629 -2.291 1.00 86.69 240 ARG A C 1
ATOM 1832 O O . ARG A 1 240 ? 4.006 -8.052 -1.710 1.00 86.69 240 ARG A O 1
ATOM 1839 N N . THR A 1 241 ? 2.766 -7.854 -3.579 1.00 93.88 241 THR A N 1
ATOM 1840 C CA . THR A 1 241 ? 3.695 -8.553 -4.479 1.00 93.88 241 THR A CA 1
ATOM 1841 C C . THR A 1 241 ? 4.366 -7.547 -5.397 1.00 93.88 241 THR A C 1
ATOM 1843 O O . THR A 1 241 ? 3.685 -6.779 -6.069 1.00 93.88 241 THR A O 1
ATOM 1846 N N . TYR A 1 242 ? 5.694 -7.578 -5.447 1.00 96.56 242 TYR A N 1
ATOM 1847 C CA . TYR A 1 242 ? 6.509 -6.692 -6.267 1.00 96.56 242 TYR A CA 1
ATOM 1848 C C . TYR A 1 242 ? 7.229 -7.475 -7.359 1.00 96.56 242 TYR A C 1
ATOM 1850 O O . TYR A 1 242 ? 7.713 -8.579 -7.107 1.00 96.56 242 TYR A O 1
ATOM 1858 N N . ALA A 1 243 ? 7.320 -6.887 -8.549 1.00 97.88 243 ALA A N 1
ATOM 1859 C CA . ALA A 1 243 ? 8.210 -7.322 -9.614 1.00 97.88 243 ALA A CA 1
ATOM 1860 C C . ALA A 1 243 ? 9.470 -6.455 -9.616 1.00 97.88 243 ALA A C 1
ATOM 1862 O O . ALA A 1 243 ? 9.380 -5.225 -9.595 1.00 97.88 243 ALA A O 1
ATOM 1863 N N . PHE A 1 244 ? 10.625 -7.112 -9.669 1.00 98.31 244 PHE A N 1
ATOM 1864 C CA . PHE A 1 244 ? 11.937 -6.502 -9.843 1.00 98.31 244 PHE A CA 1
ATOM 1865 C C . PHE A 1 244 ? 12.454 -6.915 -11.219 1.00 98.31 244 PHE A C 1
ATOM 1867 O O . PHE A 1 244 ? 12.668 -8.105 -11.445 1.00 98.31 244 PHE A O 1
ATOM 1874 N N . ILE A 1 245 ? 12.609 -5.952 -12.127 1.00 98.50 245 ILE A N 1
ATOM 1875 C CA . ILE A 1 245 ? 13.003 -6.177 -13.522 1.00 98.50 245 ILE A CA 1
ATOM 1876 C C . ILE A 1 245 ? 14.383 -5.558 -13.757 1.00 98.50 245 ILE A C 1
ATOM 1878 O O . ILE A 1 245 ? 14.531 -4.343 -13.616 1.00 98.50 245 ILE A O 1
ATOM 1882 N N . GLY A 1 246 ? 15.387 -6.373 -14.077 1.00 97.75 246 GLY A N 1
ATOM 1883 C CA . GLY A 1 246 ? 16.744 -5.916 -14.390 1.00 97.75 246 GLY A CA 1
ATOM 1884 C C . GLY A 1 246 ? 16.850 -5.404 -15.824 1.00 97.75 246 GLY A C 1
ATOM 1885 O O . GLY A 1 246 ? 16.282 -6.010 -16.726 1.00 97.75 246 GLY A O 1
ATOM 1886 N N . LEU A 1 247 ? 17.555 -4.288 -16.028 1.00 97.69 247 LEU A N 1
ATOM 1887 C CA . LEU A 1 247 ? 17.811 -3.718 -17.355 1.00 97.69 247 LEU A CA 1
ATOM 1888 C C . LEU A 1 247 ? 19.282 -3.918 -17.738 1.00 97.69 247 LEU A C 1
ATOM 1890 O O . LEU A 1 247 ? 20.145 -3.248 -17.167 1.00 97.69 247 LEU A O 1
ATOM 1894 N N . GLU A 1 248 ? 19.581 -4.801 -18.690 1.00 93.06 248 GLU A N 1
ATOM 1895 C CA . GLU A 1 248 ? 20.953 -5.242 -19.003 1.00 93.06 248 GLU A CA 1
ATOM 1896 C C . GLU A 1 248 ? 21.810 -4.109 -19.588 1.00 93.06 248 GLU A C 1
ATOM 1898 O O . GLU A 1 248 ? 22.986 -3.948 -19.245 1.00 93.06 248 GLU A O 1
ATOM 1903 N N . ARG A 1 249 ? 21.227 -3.254 -20.436 1.00 95.00 249 ARG A N 1
ATOM 1904 C CA . ARG A 1 249 ? 21.981 -2.185 -21.110 1.00 95.00 249 ARG A CA 1
ATOM 1905 C C . ARG A 1 249 ? 22.221 -0.987 -20.217 1.00 95.00 249 ARG A C 1
ATOM 1907 O O . ARG A 1 249 ? 23.338 -0.728 -19.766 1.00 95.00 249 ARG A O 1
ATOM 1914 N N . ILE A 1 250 ? 21.169 -0.229 -19.938 1.00 95.19 250 ILE A N 1
ATOM 1915 C CA . ILE A 1 250 ? 21.325 0.986 -19.144 1.00 95.19 250 ILE A CA 1
ATOM 1916 C C . ILE A 1 250 ? 21.743 0.677 -17.695 1.00 95.19 250 ILE A C 1
ATOM 1918 O O . ILE A 1 250 ? 22.387 1.499 -17.030 1.00 95.19 250 ILE A O 1
ATOM 1922 N N . GLY A 1 251 ? 21.451 -0.534 -17.225 1.00 95.25 251 GLY A N 1
ATOM 1923 C CA . GLY A 1 251 ? 21.687 -0.971 -15.859 1.00 95.25 251 GLY A CA 1
ATOM 1924 C C . GLY A 1 251 ? 20.500 -0.677 -14.947 1.00 95.25 251 GLY A C 1
ATOM 1925 O O . GLY A 1 251 ? 19.549 0.022 -15.303 1.00 95.25 251 GLY A O 1
ATOM 1926 N N . GLY A 1 252 ? 20.591 -1.170 -13.718 1.00 96.50 252 GLY A N 1
ATOM 1927 C CA . GLY A 1 252 ? 19.594 -0.940 -12.680 1.00 96.50 252 GLY A CA 1
ATOM 1928 C C . GLY A 1 252 ? 18.372 -1.855 -12.747 1.00 96.50 252 GLY A C 1
ATOM 1929 O O . GLY A 1 252 ? 18.257 -2.742 -13.589 1.00 96.50 252 GLY A O 1
ATOM 1930 N N . VAL A 1 253 ? 17.466 -1.631 -11.798 1.00 98.25 253 VAL A N 1
ATOM 1931 C CA . VAL A 1 253 ? 16.279 -2.452 -11.559 1.00 98.25 253 VAL A CA 1
ATOM 1932 C C . VAL A 1 253 ? 15.041 -1.566 -11.508 1.00 98.25 253 VAL A C 1
ATOM 1934 O O . VAL A 1 253 ? 14.963 -0.619 -10.719 1.00 98.25 253 VAL A O 1
ATOM 1937 N N . MET A 1 254 ? 14.060 -1.889 -12.342 1.00 98.31 254 MET A N 1
ATOM 1938 C CA . MET A 1 254 ? 12.711 -1.335 -12.303 1.00 98.31 254 MET A CA 1
ATOM 1939 C C . MET A 1 254 ? 11.871 -2.097 -11.273 1.00 98.31 254 MET A C 1
ATOM 1941 O O . MET A 1 254 ? 11.879 -3.327 -11.253 1.00 98.31 254 MET A O 1
ATOM 1945 N N . VAL A 1 255 ? 11.129 -1.379 -10.428 1.00 97.75 255 VAL A N 1
ATOM 1946 C CA . VAL A 1 255 ? 10.289 -1.968 -9.375 1.00 97.75 255 VAL A CA 1
ATOM 1947 C C . VAL A 1 255 ? 8.831 -1.591 -9.595 1.00 97.75 255 VAL A C 1
ATOM 1949 O O . VAL A 1 255 ? 8.493 -0.406 -9.659 1.00 97.75 255 VAL A O 1
ATOM 1952 N N . TYR A 1 256 ? 7.966 -2.598 -9.664 1.00 97.75 256 TYR A N 1
ATOM 1953 C CA . TYR A 1 256 ? 6.517 -2.441 -9.794 1.00 97.75 256 TYR A CA 1
ATOM 1954 C C . TYR A 1 256 ? 5.804 -3.180 -8.670 1.00 97.75 256 TYR A C 1
ATOM 1956 O O . TYR A 1 256 ? 6.160 -4.310 -8.350 1.00 97.75 256 TYR A O 1
ATOM 1964 N N . ASP A 1 257 ? 4.772 -2.567 -8.097 1.00 95.38 257 ASP A N 1
ATOM 1965 C CA . ASP A 1 257 ? 3.776 -3.283 -7.303 1.00 95.38 257 ASP A CA 1
ATOM 1966 C C . ASP A 1 257 ? 2.781 -3.926 -8.274 1.00 95.38 257 ASP A C 1
ATOM 1968 O O . ASP A 1 257 ? 2.109 -3.229 -9.035 1.00 95.38 257 ASP A O 1
ATOM 1972 N N . ILE A 1 258 ? 2.728 -5.255 -8.260 1.00 96.44 258 ILE A N 1
ATOM 1973 C CA . ILE A 1 258 ? 1.878 -6.091 -9.115 1.00 96.44 258 ILE A CA 1
ATOM 1974 C C . ILE A 1 258 ? 0.812 -6.831 -8.295 1.00 96.44 258 ILE A C 1
ATOM 1976 O O . ILE A 1 258 ? 0.279 -7.855 -8.723 1.00 96.44 258 ILE A O 1
ATOM 1980 N N . THR A 1 259 ? 0.510 -6.353 -7.085 1.00 94.25 259 THR A N 1
ATOM 1981 C CA . THR A 1 259 ? -0.500 -6.969 -6.211 1.00 94.25 259 THR A CA 1
ATOM 1982 C C . THR A 1 259 ? -1.851 -7.086 -6.920 1.00 94.25 259 THR A C 1
ATOM 1984 O O . THR A 1 259 ? -2.502 -8.128 -6.820 1.00 94.25 259 THR A O 1
ATOM 1987 N N . ASP A 1 260 ? -2.232 -6.051 -7.680 1.00 90.69 260 ASP A N 1
ATOM 1988 C CA . ASP A 1 260 ? -3.281 -6.130 -8.698 1.00 90.69 260 ASP A CA 1
ATOM 1989 C C . ASP A 1 260 ? -2.642 -6.374 -10.084 1.00 90.69 260 ASP A C 1
ATOM 1991 O O . ASP A 1 260 ? -2.050 -5.447 -10.645 1.00 90.69 260 ASP A O 1
ATOM 1995 N N . PRO A 1 261 ? -2.759 -7.586 -10.665 1.00 90.62 261 PRO A N 1
ATOM 1996 C CA . PRO A 1 261 ? -2.177 -7.912 -11.971 1.00 90.62 261 PRO A CA 1
ATOM 1997 C C . PRO A 1 261 ? -2.744 -7.068 -13.119 1.00 90.62 261 PRO A C 1
ATOM 1999 O O . PRO A 1 261 ? -2.091 -6.941 -14.151 1.00 90.62 261 PRO A O 1
ATOM 2002 N N . HIS A 1 262 ? -3.949 -6.506 -12.967 1.00 89.00 262 HIS A N 1
ATOM 2003 C CA . HIS A 1 262 ? -4.590 -5.684 -13.995 1.00 89.00 262 HIS A CA 1
ATOM 2004 C C . HIS A 1 262 ? -4.171 -4.212 -13.933 1.00 89.00 262 HIS A C 1
ATOM 2006 O O . HIS A 1 262 ? -4.306 -3.502 -14.929 1.00 89.00 262 HIS A O 1
ATOM 2012 N N . HIS A 1 263 ? -3.658 -3.754 -12.787 1.00 88.56 263 HIS A N 1
ATOM 2013 C CA . HIS A 1 263 ? -3.210 -2.376 -12.594 1.00 88.56 263 HIS A CA 1
ATOM 2014 C C . HIS A 1 263 ? -1.855 -2.295 -11.869 1.00 88.56 263 HIS A C 1
ATOM 2016 O O . HIS A 1 263 ? -1.783 -1.709 -10.785 1.00 88.56 263 HIS A O 1
ATOM 2022 N N . PRO A 1 264 ? -0.765 -2.836 -12.448 1.00 94.56 264 PRO A N 1
ATOM 2023 C CA . PRO A 1 264 ? 0.572 -2.637 -11.906 1.00 94.56 264 PRO A CA 1
ATOM 2024 C C . PRO A 1 264 ? 0.919 -1.157 -11.744 1.00 94.56 264 PRO A C 1
ATOM 2026 O O . PRO A 1 264 ? 0.673 -0.345 -12.640 1.00 94.56 264 PRO A O 1
ATOM 2029 N N . THR A 1 265 ? 1.543 -0.803 -10.623 1.00 92.50 265 THR A N 1
ATOM 2030 C CA . THR A 1 265 ? 1.993 0.571 -10.360 1.00 92.50 265 THR A CA 1
ATOM 2031 C C . THR A 1 265 ? 3.504 0.630 -10.216 1.00 92.50 265 THR A C 1
ATOM 2033 O O . THR A 1 265 ? 4.080 -0.098 -9.408 1.00 92.50 265 THR A O 1
ATOM 2036 N N . PHE A 1 266 ? 4.142 1.529 -10.965 1.00 95.62 266 PHE A N 1
ATOM 2037 C CA . PHE A 1 266 ? 5.567 1.814 -10.820 1.00 95.62 266 PHE A CA 1
ATOM 2038 C C . PHE A 1 266 ? 5.876 2.340 -9.412 1.00 95.62 266 PHE A C 1
ATOM 2040 O O . PHE A 1 266 ? 5.216 3.264 -8.934 1.00 95.62 266 PHE A O 1
ATOM 2047 N N . VAL A 1 267 ? 6.891 1.764 -8.769 1.00 93.62 267 VAL A N 1
ATOM 2048 C CA . VAL A 1 267 ? 7.351 2.144 -7.427 1.00 93.62 267 VAL A CA 1
ATOM 2049 C C . VAL A 1 267 ? 8.596 3.012 -7.537 1.00 93.62 267 VAL A C 1
ATOM 2051 O O . VAL A 1 267 ? 8.600 4.151 -7.074 1.00 93.62 267 VAL A O 1
ATOM 2054 N N . GLN A 1 268 ? 9.653 2.477 -8.150 1.00 94.06 268 GLN A N 1
ATOM 2055 C CA . GLN A 1 268 ? 10.933 3.162 -8.301 1.00 94.06 268 GLN A CA 1
ATOM 2056 C C . GLN A 1 268 ? 11.815 2.491 -9.356 1.00 94.06 268 GLN A C 1
ATOM 2058 O O . GLN A 1 268 ? 11.607 1.338 -9.728 1.00 94.06 268 GLN A O 1
ATOM 2063 N N . TYR A 1 269 ? 12.838 3.219 -9.792 1.00 97.38 269 TYR A N 1
ATOM 2064 C CA . TYR A 1 269 ? 13.945 2.706 -10.587 1.00 97.38 269 TYR A CA 1
ATOM 2065 C C . TYR A 1 269 ? 15.231 2.996 -9.823 1.00 97.38 269 TYR A C 1
ATOM 2067 O O . TYR A 1 269 ? 15.467 4.140 -9.432 1.00 97.38 269 TYR A O 1
ATOM 2075 N N . VAL A 1 270 ? 16.034 1.963 -9.581 1.00 94.88 270 VAL A N 1
ATOM 2076 C CA . VAL A 1 270 ? 17.297 2.080 -8.845 1.00 94.88 270 VAL A CA 1
ATOM 2077 C C . VAL A 1 270 ? 18.428 1.660 -9.765 1.00 94.88 270 VAL A C 1
ATOM 2079 O O . VAL A 1 270 ? 18.412 0.555 -10.298 1.00 94.88 270 VAL A O 1
ATOM 2082 N N . ASN A 1 271 ? 19.417 2.530 -9.945 1.00 94.88 271 ASN A N 1
ATOM 2083 C CA . ASN A 1 271 ? 20.590 2.249 -10.760 1.00 94.88 271 ASN A CA 1
ATOM 2084 C C . ASN A 1 271 ? 21.853 2.700 -10.016 1.00 94.88 271 ASN A C 1
ATOM 2086 O O . ASN A 1 271 ? 21.985 3.872 -9.671 1.00 94.88 271 ASN A O 1
ATOM 2090 N N . ASN A 1 272 ? 22.765 1.759 -9.760 1.00 91.38 272 ASN A N 1
ATOM 2091 C CA . ASN A 1 272 ? 24.039 2.001 -9.074 1.00 91.38 272 ASN A CA 1
ATOM 2092 C C . ASN A 1 272 ? 25.179 2.366 -10.042 1.00 91.38 272 ASN A C 1
ATOM 2094 O O . ASN A 1 272 ? 26.348 2.383 -9.655 1.00 91.38 272 ASN A O 1
ATOM 2098 N N . ARG A 1 273 ? 24.853 2.596 -11.319 1.00 94.94 273 ARG A N 1
ATOM 2099 C CA . ARG A 1 273 ? 25.804 2.977 -12.356 1.00 94.94 273 ARG A CA 1
ATOM 2100 C C . ARG A 1 273 ? 26.134 4.464 -12.280 1.00 94.94 273 ARG A C 1
ATOM 2102 O O . ARG A 1 273 ? 25.265 5.323 -12.427 1.00 94.94 273 ARG A O 1
ATOM 2109 N N . ASN A 1 274 ? 27.419 4.773 -12.167 1.00 95.56 274 ASN A N 1
ATOM 2110 C CA . ASN A 1 274 ? 27.952 6.122 -12.301 1.00 95.56 274 ASN A CA 1
ATOM 2111 C C . ASN A 1 274 ? 28.436 6.356 -13.736 1.00 95.56 274 ASN A C 1
ATOM 2113 O O . ASN A 1 274 ? 29.416 5.759 -14.188 1.00 95.56 274 ASN A O 1
ATOM 2117 N N . PHE A 1 275 ? 27.780 7.272 -14.447 1.00 96.06 275 PHE A N 1
ATOM 2118 C CA . PHE A 1 275 ? 28.176 7.651 -15.810 1.00 96.06 275 PHE A CA 1
ATOM 2119 C C . PHE A 1 275 ? 29.300 8.693 -15.830 1.00 96.06 275 PHE A C 1
ATOM 2121 O O . PHE A 1 275 ? 30.111 8.724 -16.756 1.00 96.06 275 PHE A O 1
ATOM 2128 N N . VAL A 1 276 ? 29.342 9.556 -14.812 1.00 94.88 276 VAL A N 1
ATOM 2129 C CA . VAL A 1 276 ? 30.294 10.664 -14.692 1.00 94.88 276 VAL A CA 1
ATOM 2130 C C . VAL A 1 276 ? 30.918 10.706 -13.301 1.00 94.88 276 VAL A C 1
ATOM 2132 O O . VAL A 1 276 ? 30.333 10.223 -12.333 1.00 94.88 276 VAL A O 1
ATOM 2135 N N . ASP A 1 277 ? 32.112 11.284 -13.202 1.00 93.62 277 ASP A N 1
ATOM 2136 C CA . ASP A 1 277 ? 32.776 11.559 -11.931 1.00 93.62 277 ASP A CA 1
ATOM 2137 C C . ASP A 1 277 ? 32.165 12.783 -11.217 1.00 93.62 277 ASP A C 1
ATOM 2139 O O . ASP A 1 277 ? 31.278 13.471 -11.729 1.00 93.62 277 ASP A O 1
ATOM 2143 N N . ALA A 1 278 ? 32.668 13.092 -10.019 1.00 90.62 278 ALA A N 1
ATOM 2144 C CA . ALA A 1 278 ? 32.213 14.241 -9.230 1.00 90.62 278 ALA A CA 1
ATOM 2145 C C . ALA A 1 278 ? 32.492 15.608 -9.892 1.00 90.62 278 ALA A C 1
ATOM 2147 O O . ALA A 1 278 ? 31.998 16.632 -9.422 1.00 90.62 278 ALA A O 1
ATOM 2148 N N . GLN A 1 279 ? 33.304 15.645 -10.951 1.00 92.31 279 GLN A N 1
ATOM 2149 C CA . GLN A 1 279 ? 33.602 16.829 -11.754 1.00 92.31 279 GLN A CA 1
ATOM 2150 C C . GLN A 1 279 ? 32.781 16.868 -13.057 1.00 92.31 279 GLN A C 1
ATOM 2152 O O . GLN A 1 279 ? 32.881 17.843 -13.801 1.00 92.31 279 GLN A O 1
ATOM 2157 N N . GLY A 1 280 ? 31.951 15.853 -13.319 1.00 90.12 280 GLY A N 1
ATOM 2158 C CA . GLY A 1 280 ? 31.123 15.737 -14.516 1.00 90.12 280 GLY A CA 1
ATOM 2159 C C . GLY A 1 280 ? 31.839 15.144 -15.734 1.00 90.12 280 GLY A C 1
ATOM 2160 O O . GLY A 1 280 ? 31.281 15.191 -16.829 1.00 90.12 280 GLY A O 1
ATOM 2161 N N . ASN A 1 281 ? 33.046 14.589 -15.587 1.00 94.75 281 ASN A N 1
ATOM 2162 C CA . ASN A 1 281 ? 33.725 13.903 -16.689 1.00 94.75 281 ASN A CA 1
ATOM 2163 C C . ASN A 1 281 ? 33.193 12.479 -16.835 1.00 94.75 281 ASN A C 1
ATOM 2165 O O . ASN A 1 281 ? 32.982 11.792 -15.838 1.00 94.75 281 ASN A O 1
ATOM 2169 N N . ILE A 1 282 ? 33.035 12.009 -18.073 1.00 95.88 282 ILE A N 1
ATOM 2170 C CA . ILE A 1 282 ? 32.578 10.643 -18.353 1.00 95.88 282 ILE A CA 1
ATOM 2171 C C . ILE A 1 282 ? 33.571 9.629 -17.779 1.00 95.88 282 ILE A C 1
ATOM 2173 O O . ILE A 1 282 ? 34.768 9.675 -18.075 1.00 95.88 282 ILE A O 1
ATOM 2177 N N . LEU A 1 283 ? 33.061 8.697 -16.974 1.00 96.31 283 LEU A N 1
ATOM 2178 C CA . LEU A 1 283 ? 33.851 7.600 -16.426 1.00 96.31 283 LEU A CA 1
ATOM 2179 C C . LEU A 1 283 ? 34.002 6.496 -17.481 1.00 96.31 283 LEU A C 1
ATOM 2181 O O . LEU A 1 283 ? 32.988 6.008 -17.974 1.00 96.31 283 LEU A O 1
ATOM 2185 N N . PRO A 1 284 ? 35.220 6.043 -17.820 1.00 95.94 284 PRO A N 1
ATOM 2186 C CA . PRO A 1 284 ? 35.379 4.910 -18.726 1.00 95.94 284 PRO A CA 1
ATOM 2187 C C . PRO A 1 284 ? 34.914 3.614 -18.048 1.00 95.94 284 PRO A C 1
ATOM 2189 O O . PRO A 1 284 ? 35.272 3.365 -16.895 1.00 95.94 284 PRO A O 1
ATOM 2192 N N . VAL A 1 285 ? 34.163 2.772 -18.767 1.00 95.38 285 VAL A N 1
ATOM 2193 C CA . VAL A 1 285 ? 33.669 1.476 -18.255 1.00 95.38 285 VAL A CA 1
ATOM 2194 C C . VAL A 1 285 ? 34.808 0.490 -17.979 1.00 95.38 285 VAL A C 1
ATOM 2196 O O . VAL A 1 285 ? 34.740 -0.293 -17.032 1.00 95.38 285 VAL A O 1
ATOM 2199 N N . ARG A 1 286 ? 35.901 0.569 -18.748 1.00 95.06 286 ARG A N 1
ATOM 2200 C CA . ARG A 1 286 ? 37.116 -0.233 -18.544 1.00 95.06 286 ARG A CA 1
ATOM 2201 C C . ARG A 1 286 ? 38.320 0.634 -18.192 1.00 95.06 286 ARG A C 1
ATOM 2203 O O . ARG A 1 286 ? 38.508 1.725 -18.727 1.00 95.06 286 ARG A O 1
ATOM 2210 N N . LEU A 1 287 ? 39.167 0.117 -17.310 1.00 94.00 287 LEU A N 1
ATOM 2211 C CA . LEU A 1 287 ? 40.490 0.664 -17.026 1.00 94.00 287 LEU A CA 1
ATOM 2212 C C . LEU A 1 287 ? 41.446 0.405 -18.208 1.00 94.00 287 LEU A C 1
ATOM 2214 O O . LEU A 1 287 ? 41.195 -0.495 -19.013 1.00 94.00 287 LEU A O 1
ATOM 2218 N N . PRO A 1 288 ? 42.587 1.121 -18.306 1.00 94.81 288 PRO A N 1
ATOM 2219 C CA . PRO A 1 288 ? 43.574 0.897 -19.370 1.00 94.81 288 PRO A CA 1
ATOM 2220 C C . PRO A 1 288 ? 44.129 -0.535 -19.450 1.00 94.81 288 PRO A C 1
ATOM 2222 O O . PRO A 1 288 ? 44.672 -0.926 -20.478 1.00 94.81 288 PRO A O 1
ATOM 2225 N N . ASP A 1 289 ? 44.010 -1.310 -18.370 1.00 93.19 289 ASP A N 1
ATOM 2226 C CA . ASP A 1 289 ? 44.411 -2.717 -18.298 1.00 93.19 289 ASP A CA 1
ATOM 2227 C C . ASP A 1 289 ? 43.289 -3.706 -18.684 1.00 93.19 289 ASP A C 1
ATOM 2229 O O . ASP A 1 289 ? 43.477 -4.917 -18.587 1.00 93.19 289 ASP A O 1
ATOM 2233 N N . GLY A 1 290 ? 42.132 -3.201 -19.129 1.00 89.88 290 GLY A N 1
ATOM 2234 C CA . GLY A 1 290 ? 40.988 -3.979 -19.612 1.00 89.88 290 GLY A CA 1
ATOM 2235 C C . GLY A 1 290 ? 39.987 -4.414 -18.535 1.00 89.88 290 GLY A C 1
ATOM 2236 O O . GLY A 1 290 ? 38.901 -4.889 -18.882 1.00 89.88 290 GLY A O 1
ATOM 2237 N N . ARG A 1 291 ? 40.304 -4.234 -17.245 1.00 92.38 291 ARG A N 1
ATOM 2238 C CA . ARG A 1 291 ? 39.393 -4.575 -16.138 1.00 92.38 291 ARG A CA 1
ATOM 2239 C C . ARG A 1 291 ? 38.230 -3.589 -16.043 1.00 92.38 291 ARG A C 1
ATOM 2241 O O . ARG A 1 291 ? 38.394 -2.417 -16.379 1.00 92.38 291 ARG A O 1
ATOM 2248 N N . SER A 1 292 ? 37.083 -4.044 -15.542 1.00 93.38 292 SER A N 1
ATOM 2249 C CA . SER A 1 292 ? 35.933 -3.174 -15.260 1.00 93.38 292 SER A CA 1
ATOM 2250 C C . SER A 1 292 ? 36.318 -2.101 -14.237 1.00 93.38 292 SER A C 1
ATOM 2252 O O . SER A 1 292 ? 37.026 -2.371 -13.263 1.00 93.38 292 SER A O 1
ATOM 2254 N N . ASN A 1 293 ? 35.909 -0.861 -14.492 1.00 95.44 293 ASN A N 1
ATOM 2255 C CA . ASN A 1 293 ? 36.230 0.273 -13.640 1.00 95.44 293 ASN A CA 1
ATOM 2256 C C . ASN A 1 293 ? 35.281 0.307 -12.430 1.00 95.44 293 ASN A C 1
ATOM 2258 O O . ASN A 1 293 ? 34.106 0.627 -12.602 1.00 95.44 293 ASN A O 1
ATOM 2262 N N . PRO A 1 294 ? 35.760 0.061 -11.195 1.00 93.44 294 PRO A N 1
ATOM 2263 C CA . PRO A 1 294 ? 34.890 0.003 -10.020 1.00 93.44 294 PRO A CA 1
ATOM 2264 C C . PRO A 1 294 ? 34.208 1.341 -9.705 1.00 93.44 294 PRO A C 1
ATOM 2266 O O . PRO A 1 294 ? 33.190 1.352 -9.024 1.00 93.44 294 PRO A O 1
ATOM 2269 N N . ALA A 1 295 ? 34.733 2.468 -10.204 1.00 95.12 295 ALA A N 1
ATOM 2270 C CA . ALA A 1 295 ? 34.085 3.768 -10.041 1.00 95.12 295 ALA A CA 1
ATOM 2271 C C . ALA A 1 295 ? 32.747 3.861 -10.794 1.00 95.12 295 ALA A C 1
ATOM 2273 O O . ALA A 1 295 ? 31.905 4.674 -10.420 1.00 95.12 295 ALA A O 1
ATOM 2274 N N . VAL A 1 296 ? 32.546 3.036 -11.829 1.00 96.00 296 VAL A N 1
ATOM 2275 C CA . VAL A 1 296 ? 31.299 2.987 -12.604 1.00 96.00 296 VAL A CA 1
ATOM 2276 C C . VAL A 1 296 ? 30.194 2.239 -11.858 1.00 96.00 296 VAL A C 1
ATOM 2278 O O . VAL A 1 296 ? 29.031 2.503 -12.122 1.00 96.00 296 VAL A O 1
ATOM 2281 N N . GLY A 1 297 ? 30.522 1.386 -10.886 1.00 95.56 297 GLY A N 1
ATOM 2282 C CA . GLY A 1 297 ? 29.529 0.596 -10.159 1.00 95.56 297 GLY A CA 1
ATOM 2283 C C . GLY A 1 297 ? 29.070 -0.637 -10.939 1.00 95.56 297 GLY A C 1
ATOM 2284 O O . GLY A 1 297 ? 29.883 -1.316 -11.570 1.00 95.56 297 GLY A O 1
ATOM 2285 N N . ASP A 1 298 ? 27.778 -0.939 -10.849 1.00 95.75 298 ASP A N 1
ATOM 2286 C CA . ASP A 1 298 ? 27.177 -2.174 -11.362 1.00 95.75 298 ASP A CA 1
ATOM 2287 C C . ASP A 1 298 ? 26.708 -2.024 -12.824 1.00 95.75 298 ASP A C 1
ATOM 2289 O O . ASP A 1 298 ? 26.065 -1.032 -13.173 1.00 95.75 298 ASP A O 1
ATOM 2293 N N . LEU A 1 299 ? 27.029 -3.003 -13.680 1.00 95.75 299 LEU A N 1
ATOM 2294 C CA . LEU A 1 299 ? 26.739 -2.996 -15.121 1.00 95.75 299 LEU A CA 1
ATOM 2295 C C . LEU A 1 299 ? 26.246 -4.365 -15.604 1.00 95.75 299 LEU A C 1
ATOM 2297 O O . LEU A 1 299 ? 26.898 -5.375 -15.340 1.00 95.75 299 LEU A O 1
ATOM 2301 N N . GLY A 1 300 ? 25.166 -4.384 -16.385 1.00 93.81 300 GLY A N 1
ATOM 2302 C CA . GLY A 1 300 ? 24.588 -5.616 -16.929 1.00 93.81 300 GLY A CA 1
ATOM 2303 C C . GLY A 1 300 ? 23.861 -6.499 -15.915 1.00 93.81 300 GLY A C 1
ATOM 2304 O O . GLY A 1 300 ? 24.280 -7.640 -15.757 1.00 93.81 300 GLY A O 1
ATOM 2305 N N . PRO A 1 301 ? 22.825 -6.014 -15.196 1.00 94.44 301 PRO A N 1
ATOM 2306 C CA . PRO A 1 301 ? 21.928 -6.887 -14.442 1.00 94.44 301 PRO A CA 1
ATOM 2307 C C . PRO A 1 301 ? 21.393 -8.030 -15.315 1.00 94.44 301 PRO A C 1
ATOM 2309 O O . PRO A 1 301 ? 20.696 -7.767 -16.288 1.00 94.44 301 PRO A O 1
ATOM 2312 N N . GLU A 1 302 ? 21.694 -9.266 -14.927 1.00 82.88 302 GLU A N 1
ATOM 2313 C CA . GLU A 1 302 ? 21.355 -10.485 -15.682 1.00 82.88 302 GLU A CA 1
ATOM 2314 C C . GLU A 1 302 ? 20.502 -11.418 -14.804 1.00 82.88 302 GLU A C 1
ATOM 2316 O O . GLU A 1 302 ? 19.336 -11.698 -15.072 1.00 82.88 302 GLU A O 1
ATOM 2321 N N . GLY A 1 303 ? 21.043 -11.813 -13.648 1.00 86.75 303 GLY A N 1
ATOM 2322 C CA . GLY A 1 303 ? 20.364 -12.662 -12.671 1.00 86.75 303 GLY A CA 1
ATOM 2323 C C . GLY A 1 303 ? 19.832 -11.871 -11.478 1.00 86.75 303 GLY A C 1
ATOM 2324 O O . GLY A 1 303 ? 20.531 -11.030 -10.907 1.00 86.75 303 GLY A O 1
ATOM 2325 N N . LEU A 1 304 ? 18.605 -12.179 -11.045 1.00 94.00 304 LEU A N 1
ATOM 2326 C CA . LEU A 1 304 ? 18.004 -11.606 -9.840 1.00 94.00 304 LEU A CA 1
ATOM 2327 C C . LEU A 1 304 ? 17.489 -12.698 -8.898 1.00 94.00 304 LEU A C 1
ATOM 2329 O O . LEU A 1 304 ? 16.912 -13.695 -9.329 1.00 94.00 304 LEU A O 1
ATOM 2333 N N . ALA A 1 305 ? 17.641 -12.481 -7.591 1.00 95.81 305 ALA A N 1
ATOM 2334 C CA . ALA A 1 305 ? 17.052 -13.330 -6.561 1.00 95.81 305 ALA A CA 1
ATOM 2335 C C . ALA A 1 305 ? 16.468 -12.486 -5.426 1.00 95.81 305 ALA A C 1
ATOM 2337 O O . ALA A 1 305 ? 17.125 -11.593 -4.897 1.00 95.81 305 ALA A O 1
ATOM 2338 N N . PHE A 1 306 ? 15.239 -12.795 -5.021 1.00 96.56 306 PHE A N 1
ATOM 2339 C CA . PHE A 1 306 ? 14.596 -12.172 -3.870 1.00 96.56 306 PHE A CA 1
ATOM 2340 C C . PHE A 1 306 ? 14.699 -13.088 -2.647 1.00 96.56 306 PHE A C 1
ATOM 2342 O O . PHE A 1 306 ? 14.411 -14.282 -2.731 1.00 96.56 306 PHE A O 1
ATOM 2349 N N . ILE A 1 307 ? 15.085 -12.524 -1.506 1.00 95.56 307 ILE A N 1
ATOM 2350 C CA . ILE A 1 307 ? 15.179 -13.211 -0.217 1.00 95.56 307 ILE A CA 1
ATOM 2351 C C . ILE A 1 307 ? 14.172 -12.556 0.722 1.00 95.56 307 ILE A C 1
ATOM 2353 O O . ILE A 1 307 ? 14.201 -11.344 0.944 1.00 95.56 307 ILE A O 1
ATOM 2357 N N . SER A 1 308 ? 13.265 -13.357 1.279 1.00 92.69 308 SER A N 1
ATOM 2358 C CA . SER A 1 308 ? 12.247 -12.855 2.199 1.00 92.69 308 SER A CA 1
ATOM 2359 C C . SER A 1 308 ? 12.877 -12.310 3.490 1.00 92.69 308 SER A C 1
ATOM 2361 O O . SER A 1 308 ? 13.972 -12.708 3.881 1.00 92.69 308 SER A O 1
ATOM 2363 N N . ALA A 1 309 ? 12.158 -11.448 4.213 1.00 89.50 309 ALA A N 1
ATOM 2364 C CA . ALA A 1 309 ? 12.589 -10.989 5.538 1.00 89.50 309 ALA A CA 1
ATOM 2365 C C . ALA A 1 309 ? 12.828 -12.146 6.531 1.00 89.50 309 ALA A C 1
ATOM 2367 O O . ALA A 1 309 ? 13.647 -12.020 7.434 1.00 89.50 309 ALA A O 1
ATOM 2368 N N . GLN A 1 310 ? 12.110 -13.264 6.370 1.00 88.88 310 GLN A N 1
ATOM 2369 C CA . GLN A 1 310 ? 12.197 -14.436 7.249 1.00 88.88 310 GLN A CA 1
ATOM 2370 C C . GLN A 1 310 ? 13.487 -15.227 7.016 1.00 88.88 310 GLN A C 1
ATOM 2372 O O . GLN A 1 310 ? 14.046 -15.778 7.962 1.00 88.88 310 GLN A O 1
ATOM 2377 N N . ASP A 1 311 ? 13.956 -15.251 5.768 1.00 92.19 311 ASP A N 1
ATOM 2378 C CA . ASP A 1 311 ? 15.179 -15.947 5.359 1.00 92.19 311 ASP A CA 1
ATOM 2379 C C . ASP A 1 311 ? 16.414 -15.030 5.395 1.00 92.19 311 ASP A C 1
ATOM 2381 O O . ASP A 1 311 ? 17.549 -15.490 5.265 1.00 92.19 311 ASP A O 1
ATOM 2385 N N . SER A 1 312 ? 16.201 -13.723 5.562 1.00 93.31 312 SER A N 1
ATOM 2386 C CA . SER A 1 312 ? 17.250 -12.712 5.548 1.00 93.31 312 SER A CA 1
ATOM 2387 C C . SER A 1 312 ? 17.985 -12.603 6.893 1.00 93.31 312 SER A C 1
ATOM 2389 O O . SER A 1 312 ? 17.346 -12.516 7.945 1.00 93.31 312 SER A O 1
ATOM 2391 N N . PRO A 1 313 ? 19.331 -12.505 6.896 1.00 91.75 313 PRO A N 1
ATOM 2392 C CA . PRO A 1 313 ? 20.116 -12.331 8.119 1.00 91.75 313 PRO A CA 1
ATOM 2393 C C . PRO A 1 313 ? 19.899 -10.974 8.808 1.00 91.75 313 PRO A C 1
ATOM 2395 O O . PRO A 1 313 ? 20.232 -10.835 9.984 1.00 91.75 313 PRO A O 1
ATOM 2398 N N . THR A 1 314 ? 19.370 -9.975 8.097 1.00 87.44 314 THR A N 1
ATOM 2399 C CA . THR A 1 314 ? 19.086 -8.631 8.629 1.00 87.44 314 THR A CA 1
ATOM 2400 C C . THR A 1 314 ? 17.644 -8.487 9.118 1.00 87.44 314 THR A C 1
ATOM 2402 O O . THR A 1 314 ? 17.311 -7.495 9.762 1.00 87.44 314 THR A O 1
ATOM 2405 N N . GLY A 1 315 ? 16.770 -9.460 8.827 1.00 85.75 315 GLY A N 1
ATOM 2406 C CA . GLY A 1 315 ? 15.331 -9.358 9.081 1.00 85.75 315 GLY A CA 1
ATOM 2407 C C . GLY A 1 315 ? 14.588 -8.409 8.129 1.00 85.75 315 GLY A C 1
ATOM 2408 O O . GLY A 1 315 ? 13.382 -8.214 8.282 1.00 85.75 315 GLY A O 1
ATOM 2409 N N . THR A 1 316 ? 15.276 -7.828 7.141 1.00 89.12 316 THR A N 1
ATOM 2410 C CA . THR A 1 316 ? 14.702 -7.034 6.044 1.00 89.12 316 THR A CA 1
ATOM 2411 C C . THR A 1 316 ? 14.718 -7.865 4.755 1.00 89.12 316 THR A C 1
ATOM 2413 O O . THR A 1 316 ? 15.629 -8.676 4.576 1.00 89.12 316 THR A O 1
ATOM 2416 N N . PRO A 1 317 ? 13.725 -7.745 3.853 1.00 94.56 317 PRO A N 1
ATOM 2417 C CA . PRO A 1 317 ? 13.790 -8.435 2.568 1.00 94.56 317 PRO A CA 1
ATOM 2418 C C . PRO A 1 317 ? 14.997 -7.958 1.755 1.00 94.56 317 PRO A C 1
ATOM 2420 O O . PRO A 1 317 ? 15.313 -6.769 1.776 1.00 94.56 317 PRO A O 1
ATOM 2423 N N . LEU A 1 318 ? 15.639 -8.866 1.018 1.00 96.56 318 LEU A N 1
ATOM 2424 C CA . LEU A 1 318 ? 16.810 -8.559 0.197 1.00 96.56 318 LEU A CA 1
ATOM 2425 C C . LEU A 1 318 ? 16.548 -8.850 -1.281 1.00 96.56 318 LEU A C 1
ATOM 2427 O O . LEU A 1 318 ? 15.886 -9.829 -1.622 1.00 96.56 318 LEU A O 1
ATOM 2431 N N . LEU A 1 319 ? 17.132 -8.039 -2.158 1.00 97.44 319 LEU A N 1
ATOM 2432 C CA . LEU A 1 319 ? 17.251 -8.309 -3.587 1.00 97.44 319 LEU A CA 1
ATOM 2433 C C . LEU A 1 319 ? 18.729 -8.483 -3.939 1.00 97.44 319 LEU A C 1
ATOM 2435 O O . LEU A 1 319 ? 19.534 -7.579 -3.727 1.00 97.44 319 LEU A O 1
ATOM 2439 N N . VAL A 1 320 ? 19.083 -9.639 -4.485 1.00 97.31 320 VAL A N 1
ATOM 2440 C CA . VAL A 1 320 ? 20.421 -9.949 -4.994 1.00 97.31 320 VAL A CA 1
ATOM 2441 C C . VAL A 1 320 ? 20.410 -9.792 -6.508 1.00 97.31 320 VAL A C 1
ATOM 2443 O O . VAL A 1 320 ? 19.520 -10.328 -7.164 1.00 97.31 320 VAL A O 1
ATOM 2446 N N . VAL A 1 321 ? 21.394 -9.080 -7.054 1.00 96.69 321 VAL A N 1
ATOM 2447 C CA . VAL A 1 321 ? 21.523 -8.805 -8.490 1.00 96.69 321 VAL A CA 1
ATOM 2448 C C . VAL A 1 321 ? 22.930 -9.181 -8.944 1.00 96.69 321 VAL A C 1
ATOM 2450 O O . VAL A 1 321 ? 23.909 -8.660 -8.402 1.00 96.69 321 VAL A O 1
ATOM 2453 N N . SER A 1 322 ? 23.051 -10.087 -9.915 1.00 95.25 322 SER A N 1
ATOM 2454 C CA . SER A 1 322 ? 24.315 -10.368 -10.600 1.00 95.25 322 SER A CA 1
ATOM 2455 C C . SER A 1 322 ? 24.460 -9.470 -11.822 1.00 95.25 322 SER A C 1
ATOM 2457 O O . SER A 1 322 ? 23.526 -9.323 -12.605 1.00 95.25 322 SER A O 1
ATOM 2459 N N . ASN A 1 323 ? 25.636 -8.863 -11.956 1.00 95.12 323 ASN A N 1
ATOM 2460 C CA . ASN A 1 323 ? 25.942 -7.869 -12.971 1.00 95.12 323 ASN A CA 1
ATOM 2461 C C . ASN A 1 323 ? 27.085 -8.397 -13.844 1.00 95.12 323 ASN A C 1
ATOM 2463 O O . ASN A 1 323 ? 28.238 -8.438 -13.397 1.00 95.12 323 ASN A O 1
ATOM 2467 N N . GLU A 1 324 ? 26.761 -8.853 -15.051 1.00 91.12 324 GLU A N 1
ATOM 2468 C CA . GLU A 1 324 ? 27.663 -9.607 -15.926 1.00 91.12 324 GLU A CA 1
ATOM 2469 C C . GLU A 1 324 ? 28.870 -8.765 -16.366 1.00 91.12 324 GLU A C 1
ATOM 2471 O O . GLU A 1 324 ? 30.027 -9.174 -16.233 1.00 91.12 324 GLU A O 1
ATOM 2476 N N . ILE A 1 325 ? 28.615 -7.536 -16.823 1.00 93.25 325 ILE A N 1
ATOM 2477 C CA . ILE A 1 325 ? 29.629 -6.674 -17.441 1.00 93.25 325 ILE A CA 1
ATOM 2478 C C . ILE A 1 325 ? 30.614 -6.126 -16.401 1.00 93.25 325 ILE A C 1
ATOM 2480 O O . ILE A 1 325 ? 31.824 -6.027 -16.652 1.00 93.25 325 ILE A O 1
ATOM 2484 N N . SER A 1 326 ? 30.127 -5.774 -15.209 1.00 93.88 326 SER A N 1
ATOM 2485 C CA . SER A 1 326 ? 30.993 -5.364 -14.097 1.00 93.88 326 SER A CA 1
ATOM 2486 C C . SER A 1 326 ? 31.615 -6.555 -13.361 1.00 93.88 326 SER A C 1
ATOM 2488 O O . SER A 1 326 ? 32.635 -6.375 -12.692 1.00 93.88 326 SER A O 1
ATOM 2490 N N . GLY A 1 327 ? 31.043 -7.758 -13.483 1.00 92.50 327 GLY A N 1
ATOM 2491 C CA . GLY A 1 327 ? 31.442 -8.947 -12.728 1.00 92.50 327 GLY A CA 1
ATOM 2492 C C . GLY A 1 327 ? 31.125 -8.842 -11.231 1.00 92.50 327 GLY A C 1
ATOM 2493 O O . GLY A 1 327 ? 31.834 -9.426 -10.408 1.00 92.50 327 GLY A O 1
ATOM 2494 N N . THR A 1 328 ? 30.114 -8.050 -10.861 1.00 94.12 328 THR A N 1
ATOM 2495 C CA . THR A 1 328 ? 29.741 -7.767 -9.466 1.00 94.12 328 THR A CA 1
ATOM 2496 C C . THR A 1 328 ? 28.437 -8.460 -9.076 1.00 94.12 328 THR A C 1
ATOM 2498 O O . THR A 1 328 ? 27.568 -8.724 -9.901 1.00 94.12 328 THR A O 1
ATOM 2501 N N . THR A 1 329 ? 28.265 -8.729 -7.782 1.00 96.19 329 THR A N 1
ATOM 2502 C CA . THR A 1 329 ? 26.971 -9.114 -7.204 1.00 96.19 329 THR A CA 1
ATOM 2503 C C . THR A 1 329 ? 26.608 -8.094 -6.139 1.00 96.19 329 THR A C 1
ATOM 2505 O O . THR A 1 329 ? 27.342 -7.947 -5.160 1.00 96.19 329 THR A O 1
ATOM 2508 N N . SER A 1 330 ? 25.498 -7.385 -6.332 1.00 95.31 330 SER A N 1
ATOM 2509 C CA . SER A 1 330 ? 24.989 -6.406 -5.374 1.00 95.31 330 SER A CA 1
ATOM 2510 C C . SER A 1 330 ? 23.812 -6.977 -4.587 1.00 95.31 330 SER A C 1
ATOM 2512 O O . SER A 1 330 ? 23.037 -7.790 -5.088 1.00 95.31 330 SER A O 1
ATOM 2514 N N . ILE A 1 331 ? 23.717 -6.590 -3.314 1.00 95.94 331 ILE A N 1
ATOM 2515 C CA . ILE A 1 331 ? 22.642 -6.987 -2.402 1.00 95.94 331 ILE A CA 1
ATOM 2516 C C . ILE A 1 331 ? 21.995 -5.707 -1.892 1.00 95.94 331 ILE A C 1
ATOM 2518 O O . ILE A 1 331 ? 22.674 -4.848 -1.330 1.00 95.94 331 ILE A O 1
ATOM 2522 N N . TRP A 1 332 ? 20.690 -5.599 -2.091 1.00 94.38 332 TRP A N 1
ATOM 2523 C CA . TRP A 1 332 ? 19.884 -4.437 -1.753 1.00 94.38 332 TRP A CA 1
ATOM 2524 C C . TRP A 1 332 ? 18.899 -4.807 -0.656 1.00 94.38 332 TRP A C 1
ATOM 2526 O O . TRP A 1 332 ? 18.206 -5.814 -0.778 1.00 94.38 332 TRP A O 1
ATOM 2536 N N . GLU A 1 333 ? 18.796 -3.989 0.388 1.00 93.44 333 GLU A N 1
ATOM 2537 C CA . GLU A 1 333 ? 17.667 -4.076 1.315 1.00 93.44 333 GLU A CA 1
ATOM 2538 C C . GLU A 1 333 ? 16.434 -3.441 0.668 1.00 93.44 333 GLU A C 1
ATOM 2540 O O . GLU A 1 333 ? 16.502 -2.349 0.100 1.00 93.44 333 GLU A O 1
ATOM 2545 N N . VAL A 1 334 ? 15.299 -4.134 0.738 1.00 90.19 334 VAL A N 1
ATOM 2546 C CA . VAL A 1 334 ? 14.032 -3.650 0.190 1.00 90.19 334 VAL A CA 1
ATOM 2547 C C . VAL A 1 334 ? 13.164 -3.130 1.327 1.00 90.19 334 VAL A C 1
ATOM 2549 O O . VAL A 1 334 ? 12.473 -3.882 2.018 1.00 90.19 334 VAL A O 1
ATOM 2552 N N . GLU A 1 335 ? 13.193 -1.814 1.508 1.00 79.88 335 GLU A N 1
ATOM 2553 C CA . GLU A 1 335 ? 12.374 -1.113 2.491 1.00 79.88 335 GLU A CA 1
ATOM 2554 C C . GLU A 1 335 ? 11.047 -0.657 1.873 1.00 79.88 335 GLU A C 1
ATOM 2556 O O . GLU A 1 335 ? 11.002 -0.101 0.776 1.00 79.88 335 GLU A O 1
ATOM 2561 N N . LEU A 1 336 ? 9.942 -0.868 2.591 1.00 67.62 336 LEU A N 1
ATOM 2562 C CA . LEU A 1 336 ? 8.658 -0.281 2.213 1.00 67.62 336 LEU A CA 1
ATOM 2563 C C . LEU A 1 336 ? 8.568 1.154 2.739 1.00 67.62 336 LEU A C 1
ATOM 2565 O O . LEU A 1 336 ? 8.972 1.393 3.881 1.00 67.62 336 LEU A O 1
ATOM 2569 N N . PRO A 1 337 ? 7.954 2.089 1.991 1.00 62.50 337 PRO A N 1
ATOM 2570 C CA . PRO A 1 337 ? 7.617 3.388 2.549 1.00 62.50 337 PRO A CA 1
ATOM 2571 C C . PRO A 1 337 ? 6.754 3.189 3.802 1.00 62.50 337 PRO A C 1
ATOM 2573 O O . PRO A 1 337 ? 5.755 2.463 3.793 1.00 62.50 337 PRO A O 1
ATOM 2576 N N . ASN A 1 338 ? 7.168 3.806 4.909 1.00 70.44 338 ASN A N 1
ATOM 2577 C CA . ASN A 1 338 ? 6.437 3.729 6.167 1.00 70.44 338 ASN A CA 1
ATOM 2578 C C . ASN A 1 338 ? 5.045 4.351 5.996 1.00 70.44 338 ASN A C 1
ATOM 2580 O O . ASN A 1 338 ? 4.917 5.512 5.605 1.00 70.44 338 ASN A O 1
ATOM 2584 N N . TYR A 1 339 ? 3.995 3.596 6.326 1.00 80.44 339 TYR A N 1
ATOM 2585 C CA . TYR A 1 339 ? 2.673 4.182 6.509 1.00 80.44 339 TYR A CA 1
ATOM 2586 C C . TYR A 1 339 ? 2.652 4.938 7.836 1.00 80.44 339 TYR A C 1
ATOM 2588 O O . TYR A 1 339 ? 2.721 4.332 8.906 1.00 80.44 339 TYR A O 1
ATOM 2596 N N . THR A 1 340 ? 2.543 6.260 7.762 1.00 89.12 340 THR A N 1
ATOM 2597 C CA . THR A 1 340 ? 2.390 7.114 8.942 1.00 89.12 340 THR A CA 1
ATOM 2598 C C . THR A 1 340 ? 0.918 7.453 9.132 1.00 89.12 340 THR A C 1
ATOM 2600 O O . THR A 1 340 ? 0.295 8.006 8.225 1.00 89.12 340 THR A O 1
ATOM 2603 N N . LEU A 1 341 ? 0.387 7.155 10.320 1.00 93.38 341 LEU A N 1
ATOM 2604 C CA . LEU A 1 341 ? -0.956 7.526 10.767 1.00 93.38 341 LEU A CA 1
ATOM 2605 C C . LEU A 1 341 ? -0.853 8.523 11.921 1.00 93.38 341 LEU A C 1
ATOM 26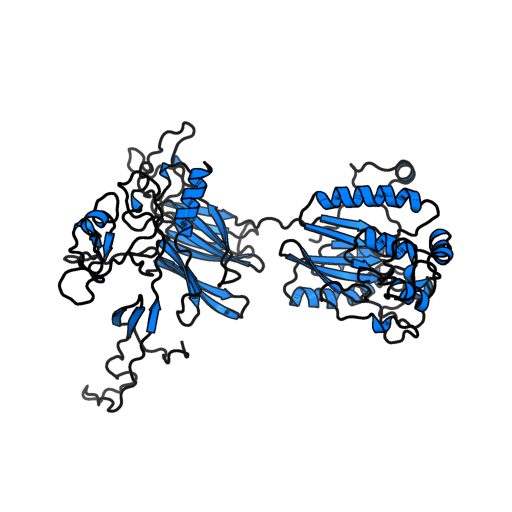07 O O . LEU A 1 341 ? -0.235 8.225 12.942 1.00 93.38 341 LEU A O 1
ATOM 2611 N N . GLN A 1 342 ? -1.496 9.682 11.789 1.00 96.44 342 GLN A N 1
ATOM 2612 C CA . GLN A 1 342 ? -1.747 10.569 12.917 1.00 96.44 342 GLN A CA 1
ATOM 2613 C C . GLN A 1 342 ? -3.047 10.152 13.607 1.00 96.44 342 GLN A C 1
ATOM 2615 O O . GLN A 1 342 ? -4.112 10.117 12.992 1.00 96.44 342 GLN A O 1
ATOM 2620 N N . ILE A 1 343 ? -2.962 9.888 14.908 1.00 97.56 343 ILE A N 1
ATOM 2621 C CA . ILE A 1 343 ? -4.127 9.655 15.755 1.00 97.56 343 ILE A CA 1
ATOM 2622 C C . ILE A 1 343 ? -4.285 10.857 16.670 1.00 97.56 343 ILE A C 1
ATOM 2624 O O . ILE A 1 343 ? -3.418 11.141 17.495 1.00 97.56 343 ILE A O 1
ATOM 2628 N N . LEU A 1 344 ? -5.401 11.557 16.527 1.00 97.62 344 LEU A N 1
ATOM 2629 C CA . LEU A 1 344 ? -5.818 12.588 17.463 1.00 97.62 344 LEU A CA 1
ATOM 2630 C C . LEU A 1 344 ? -6.888 11.978 18.355 1.00 97.62 344 LEU A C 1
ATOM 2632 O O . LEU A 1 344 ? -7.940 11.577 17.860 1.00 97.62 344 LEU A O 1
ATOM 2636 N N . HIS A 1 345 ? -6.625 11.880 19.653 1.00 96.12 345 HIS A N 1
ATOM 2637 C CA . HIS A 1 345 ? -7.575 11.282 20.581 1.00 96.12 345 HIS A CA 1
ATOM 2638 C C . HIS A 1 345 ? -7.852 12.170 21.786 1.00 96.12 345 HIS A C 1
ATOM 2640 O O . HIS A 1 345 ? -7.026 13.000 22.166 1.00 96.12 345 HIS A O 1
ATOM 2646 N N . ALA A 1 346 ? -9.027 11.978 22.376 1.00 94.19 346 ALA A N 1
ATOM 2647 C CA . ALA A 1 346 ? -9.410 12.571 23.648 1.00 94.19 346 ALA A CA 1
ATOM 2648 C C . ALA A 1 346 ? -10.383 11.649 24.395 1.00 94.19 346 ALA A C 1
ATOM 2650 O O . ALA A 1 346 ? -10.992 10.759 23.797 1.00 94.19 346 ALA A O 1
ATOM 2651 N N . SER A 1 347 ? -10.516 11.854 25.699 1.00 93.50 347 SER A N 1
ATOM 2652 C CA . SER A 1 347 ? -11.434 11.132 26.581 1.00 93.50 347 SER A CA 1
ATOM 2653 C C . SER A 1 347 ? -11.966 12.085 27.645 1.00 93.50 347 SER A C 1
ATOM 2655 O O . SER A 1 347 ? -11.390 13.157 27.841 1.00 93.50 347 SER A O 1
ATOM 2657 N N . ASP A 1 348 ? -13.042 11.691 28.325 1.00 93.75 348 ASP A N 1
ATOM 2658 C CA . ASP A 1 348 ? -13.479 12.323 29.576 1.00 93.75 348 ASP A CA 1
ATOM 2659 C C . ASP A 1 348 ? -13.757 13.831 29.435 1.00 93.75 348 ASP A C 1
ATOM 2661 O O . ASP A 1 348 ? -13.294 14.663 30.215 1.00 93.75 348 ASP A O 1
ATOM 2665 N N . HIS A 1 349 ? -14.486 14.210 28.382 1.00 91.50 349 HIS A N 1
ATOM 2666 C CA . HIS A 1 349 ? -14.789 15.616 28.106 1.00 91.50 349 HIS A CA 1
ATOM 2667 C C . HIS A 1 349 ? -15.730 16.232 29.145 1.00 91.50 349 HIS A C 1
ATOM 2669 O O . HIS A 1 349 ? -15.623 17.432 29.401 1.00 91.50 349 HIS A O 1
ATOM 2675 N N . GLU A 1 350 ? -16.660 15.432 29.686 1.00 88.50 350 GLU A N 1
ATOM 2676 C CA . GLU A 1 350 ? -17.455 15.717 30.893 1.00 88.50 350 GLU A CA 1
ATOM 2677 C C . GLU A 1 350 ? -17.842 17.202 31.073 1.00 88.50 350 GLU A C 1
ATOM 2679 O O . GLU A 1 350 ? -17.562 17.839 32.092 1.00 88.50 350 GLU A O 1
ATOM 2684 N N . ALA A 1 351 ? -18.471 17.787 30.047 1.00 83.00 351 ALA A N 1
ATOM 2685 C CA . ALA A 1 351 ? -18.596 19.236 29.908 1.00 83.00 351 ALA A CA 1
ATOM 2686 C C . ALA A 1 351 ? -19.181 19.949 31.150 1.00 83.00 351 ALA A C 1
ATOM 2688 O O . ALA A 1 351 ? -20.353 19.803 31.512 1.00 83.00 351 ALA A O 1
ATOM 2689 N N . GLY A 1 352 ? -18.360 20.805 31.768 1.00 81.06 352 GLY A N 1
ATOM 2690 C CA . GLY A 1 352 ? -18.751 21.722 32.841 1.00 81.06 352 GLY A CA 1
ATOM 2691 C C . GLY A 1 352 ? -19.139 23.123 32.344 1.00 81.06 352 GLY A C 1
ATOM 2692 O O . GLY A 1 352 ? -19.246 23.387 31.149 1.00 81.06 352 GLY A O 1
ATOM 2693 N N . ILE A 1 353 ? -19.309 24.077 33.269 1.00 78.56 353 ILE A N 1
ATOM 2694 C CA . ILE A 1 353 ? -19.582 25.492 32.928 1.00 78.56 353 ILE A CA 1
ATOM 2695 C C . ILE A 1 353 ? -18.515 26.099 31.983 1.00 78.56 353 ILE A C 1
ATOM 2697 O O . ILE A 1 353 ? -18.903 26.812 31.054 1.00 78.56 353 ILE A O 1
ATOM 2701 N N . PRO A 1 354 ? -17.202 25.827 32.151 1.00 84.94 354 PRO A N 1
ATOM 2702 C CA . PRO A 1 354 ? -16.163 26.382 31.276 1.00 84.94 354 PRO A CA 1
ATOM 2703 C C . PRO A 1 354 ? -16.168 25.853 29.834 1.00 84.94 354 PRO A C 1
ATOM 2705 O O . PRO A 1 354 ? -15.526 26.458 28.976 1.00 84.94 354 PRO A O 1
ATOM 2708 N N . ALA A 1 355 ? -16.927 24.791 29.530 1.00 82.75 355 ALA A N 1
ATOM 2709 C CA . ALA A 1 355 ? -16.887 24.109 28.235 1.00 82.75 355 ALA A CA 1
ATOM 2710 C C . ALA A 1 355 ? -17.108 25.046 27.034 1.00 82.75 355 ALA A C 1
ATOM 2712 O O . ALA A 1 355 ? -16.514 24.842 25.981 1.00 82.75 355 ALA A O 1
ATOM 2713 N N . LEU A 1 356 ? -17.904 26.114 27.190 1.00 81.12 356 LEU A N 1
ATOM 2714 C CA . LEU A 1 356 ? -18.132 27.121 26.142 1.00 81.12 356 LEU A CA 1
ATOM 2715 C C . LEU A 1 356 ? -16.866 27.893 25.737 1.00 81.12 356 LEU A C 1
ATOM 2717 O O . LEU A 1 356 ? -16.782 28.374 24.608 1.00 81.12 356 LEU A O 1
ATOM 2721 N N . GLN A 1 357 ? -15.907 28.041 26.650 1.00 87.12 357 GLN A N 1
ATOM 2722 C CA . GLN A 1 357 ? -14.616 28.677 26.389 1.00 87.12 357 GLN A CA 1
ATOM 2723 C C . GLN A 1 357 ? -13.598 27.633 25.924 1.00 87.12 357 GLN A C 1
ATOM 2725 O O . GLN A 1 357 ? -12.950 27.821 24.891 1.00 87.12 357 GLN A O 1
ATOM 2730 N N . ASP A 1 358 ? -13.521 26.506 26.633 1.00 88.88 358 ASP A N 1
ATOM 2731 C CA . ASP A 1 358 ? -12.503 25.477 26.401 1.00 88.88 358 ASP A CA 1
ATOM 2732 C C . ASP A 1 358 ? -12.659 24.800 25.036 1.00 88.88 358 ASP A C 1
ATOM 2734 O O . ASP A 1 358 ? -11.668 24.547 24.348 1.00 88.88 358 ASP A O 1
ATOM 2738 N N . ILE A 1 359 ? -13.898 24.594 24.572 1.00 90.50 359 ILE A N 1
ATOM 2739 C CA . ILE A 1 359 ? -14.165 23.953 23.279 1.00 90.50 359 ILE A CA 1
ATOM 2740 C C . ILE A 1 359 ? -13.599 24.740 22.091 1.00 90.50 359 ILE A C 1
ATOM 2742 O O . ILE A 1 359 ? -13.209 24.156 21.076 1.00 90.50 359 ILE A O 1
ATOM 2746 N N . ILE A 1 360 ? -13.521 26.070 22.200 1.00 91.25 360 ILE A N 1
ATOM 2747 C CA . ILE A 1 360 ? -12.966 26.923 21.144 1.00 91.25 360 ILE A CA 1
ATOM 2748 C C . ILE A 1 360 ? -11.461 26.664 21.029 1.00 91.25 360 ILE A C 1
ATOM 2750 O O . ILE A 1 360 ? -10.963 26.426 19.929 1.00 91.25 360 ILE A O 1
ATOM 2754 N N . GLY A 1 361 ? -10.753 26.643 22.162 1.00 92.44 361 GLY A N 1
ATOM 2755 C CA . GLY A 1 361 ? -9.327 26.322 22.206 1.00 92.44 361 GLY A CA 1
ATOM 2756 C C . GLY A 1 361 ? -9.049 24.892 21.743 1.00 92.44 361 GLY A C 1
ATOM 2757 O O . GLY A 1 361 ? -8.216 24.681 20.860 1.00 92.44 361 GLY A O 1
ATOM 2758 N N . PHE A 1 362 ? -9.804 23.925 22.268 1.00 93.19 362 PHE A N 1
ATOM 2759 C CA . PHE A 1 362 ? -9.676 22.515 21.906 1.00 93.19 362 PHE A CA 1
ATOM 2760 C C . PHE A 1 362 ? -9.874 22.294 20.402 1.00 93.19 362 PHE A C 1
ATOM 2762 O O . PHE A 1 362 ? -9.027 21.694 19.742 1.00 93.19 362 PHE A O 1
ATOM 2769 N N . SER A 1 363 ? -10.955 22.832 19.825 1.00 94.88 363 SER A N 1
ATOM 2770 C CA . SER A 1 363 ? -11.235 22.682 18.393 1.00 94.88 363 SER A CA 1
ATOM 2771 C C . SER A 1 363 ? -10.187 23.364 17.509 1.00 94.88 363 SER A C 1
ATOM 2773 O O . SER A 1 363 ? -9.836 22.821 16.461 1.00 94.88 363 SER A O 1
ATOM 2775 N N . ALA A 1 364 ? -9.639 24.512 17.923 1.00 94.62 364 ALA A N 1
ATOM 2776 C CA . ALA A 1 364 ? -8.559 25.177 17.198 1.00 94.62 364 ALA A CA 1
ATOM 2777 C C . ALA A 1 364 ? -7.289 24.313 17.153 1.00 94.62 364 ALA A C 1
ATOM 2779 O O . ALA A 1 364 ? -6.717 24.128 16.077 1.00 94.62 364 ALA A O 1
ATOM 2780 N N . VAL A 1 365 ? -6.884 23.736 18.291 1.00 94.50 365 VAL A N 1
ATOM 2781 C CA . VAL A 1 365 ? -5.723 22.835 18.372 1.00 94.50 365 VAL A CA 1
ATOM 2782 C C . VAL A 1 365 ? -5.964 21.562 17.565 1.00 94.50 365 VAL A C 1
ATOM 2784 O O . VAL A 1 365 ? -5.134 21.212 16.728 1.00 94.50 365 VAL A O 1
ATOM 2787 N N . LEU A 1 366 ? -7.116 20.908 17.748 1.00 95.69 366 LEU A N 1
ATOM 2788 C CA . LEU A 1 366 ? -7.473 19.685 17.027 1.00 95.69 366 LEU A CA 1
ATOM 2789 C C . LEU A 1 366 ? -7.422 19.894 15.507 1.00 95.69 366 LEU A C 1
ATOM 2791 O O . LEU A 1 366 ? -6.849 19.080 14.788 1.00 95.69 366 LEU A O 1
ATOM 2795 N N . ASN A 1 367 ? -7.976 21.004 15.012 1.00 93.88 367 ASN A N 1
ATOM 2796 C CA . ASN A 1 367 ? -7.971 21.315 13.582 1.00 93.88 367 ASN A CA 1
ATOM 2797 C C . ASN A 1 367 ? -6.567 21.649 13.058 1.00 93.88 367 ASN A C 1
ATOM 2799 O O . ASN A 1 367 ? -6.208 21.197 11.973 1.00 93.88 367 ASN A O 1
ATOM 2803 N N . ALA A 1 368 ? -5.764 22.396 13.821 1.00 95.38 368 ALA A N 1
ATOM 2804 C CA . ALA A 1 368 ? -4.391 22.725 13.438 1.00 95.38 368 ALA A CA 1
ATOM 2805 C C . ALA A 1 368 ? -3.470 21.494 13.419 1.00 95.38 368 ALA A C 1
ATOM 2807 O O . ALA A 1 368 ? -2.550 21.424 12.606 1.00 95.38 368 ALA A O 1
ATOM 2808 N N . LEU A 1 369 ? -3.698 20.526 14.312 1.00 94.69 369 LEU A N 1
ATOM 2809 C CA . LEU A 1 369 ? -2.978 19.255 14.308 1.00 94.69 369 LEU A CA 1
ATOM 2810 C C . LEU A 1 369 ? -3.418 18.371 13.144 1.00 94.69 369 LEU A C 1
ATOM 2812 O O . LEU A 1 369 ? -2.547 17.841 12.457 1.00 94.69 369 LEU A O 1
ATOM 2816 N N . ALA A 1 370 ? -4.727 18.284 12.887 1.00 93.62 370 ALA A N 1
ATOM 2817 C CA . ALA A 1 370 ? -5.284 17.441 11.831 1.00 93.62 370 ALA A CA 1
ATOM 2818 C C . ALA A 1 370 ? -4.822 17.835 10.424 1.00 93.62 370 ALA A C 1
ATOM 2820 O O . ALA A 1 370 ? -4.780 16.997 9.531 1.00 93.62 370 ALA A O 1
ATOM 2821 N N . SER A 1 371 ? -4.442 19.098 10.213 1.00 90.75 371 SER A N 1
ATOM 2822 C CA . SER A 1 371 ? -3.897 19.555 8.932 1.00 90.75 371 SER A CA 1
ATOM 2823 C C . SER A 1 371 ? -2.415 19.219 8.721 1.00 90.75 371 SER A C 1
ATOM 2825 O O . SER A 1 371 ? -1.884 19.527 7.657 1.00 90.75 371 SER A O 1
ATOM 2827 N N . ARG A 1 372 ? -1.708 18.658 9.716 1.00 90.88 372 ARG A N 1
ATOM 2828 C CA . ARG A 1 372 ? -0.259 18.386 9.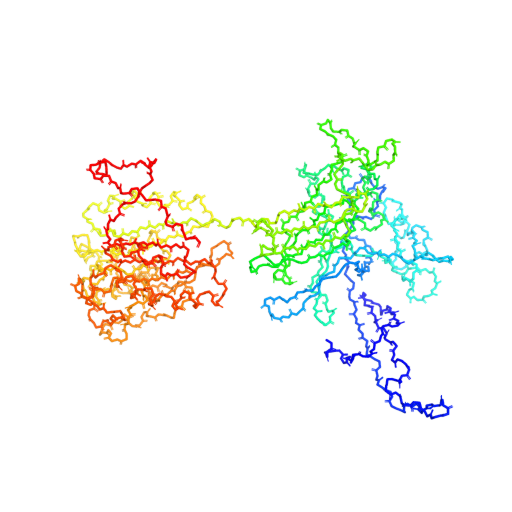613 1.00 90.88 372 ARG A CA 1
ATOM 2829 C C . ARG A 1 372 ? 0.071 17.096 8.874 1.00 90.88 372 ARG A C 1
ATOM 2831 O O . ARG A 1 372 ? 1.160 17.004 8.317 1.00 90.88 372 ARG A O 1
ATOM 2838 N N . TYR A 1 373 ? -0.835 16.121 8.886 1.00 88.50 373 TYR A N 1
ATOM 2839 C CA . TYR A 1 373 ? -0.619 14.817 8.267 1.00 88.50 373 TYR A CA 1
ATOM 2840 C C . TYR A 1 373 ? -1.788 14.459 7.344 1.00 88.50 373 TYR A C 1
ATOM 2842 O O . TYR A 1 373 ? -2.942 14.698 7.705 1.00 88.50 373 TYR A O 1
ATOM 2850 N N . PRO A 1 374 ? -1.513 13.875 6.163 1.00 86.00 374 PRO A N 1
ATOM 2851 C CA . PRO A 1 374 ? -2.559 13.495 5.213 1.00 86.00 374 PRO A CA 1
ATOM 2852 C C . PRO A 1 374 ? -3.424 12.337 5.730 1.00 86.00 374 PRO A C 1
ATOM 2854 O O . PRO A 1 374 ? -4.621 12.292 5.466 1.00 86.00 374 PRO A O 1
ATOM 2857 N N . ASN A 1 375 ? -2.822 11.427 6.499 1.00 94.69 375 ASN A N 1
ATOM 2858 C CA . ASN A 1 375 ? -3.485 10.270 7.086 1.00 94.69 375 ASN A CA 1
ATOM 2859 C C . ASN A 1 375 ? -3.769 10.565 8.558 1.00 94.69 375 ASN A C 1
ATOM 2861 O O . ASN A 1 375 ? -2.923 10.306 9.416 1.00 94.69 375 ASN A O 1
ATOM 2865 N N . THR A 1 376 ? -4.936 11.134 8.841 1.00 96.75 376 THR A N 1
ATOM 2866 C CA . THR A 1 376 ? -5.330 11.528 10.197 1.00 96.75 376 THR A CA 1
ATOM 2867 C C . THR A 1 376 ? -6.679 10.930 10.555 1.00 96.75 376 THR A C 1
ATOM 2869 O O . THR A 1 376 ? -7.618 11.040 9.771 1.00 96.75 376 THR A O 1
ATOM 2872 N N . ILE A 1 377 ? -6.780 10.364 11.759 1.00 98.06 377 ILE A N 1
ATOM 2873 C CA . ILE A 1 377 ? -8.045 9.942 12.370 1.00 98.06 377 ILE A CA 1
ATOM 2874 C C . ILE A 1 377 ? -8.261 10.635 13.716 1.00 98.06 377 ILE A C 1
ATOM 2876 O O . ILE A 1 377 ? -7.306 10.985 14.418 1.00 98.06 377 ILE A O 1
ATOM 2880 N N . LYS A 1 378 ? -9.527 10.821 14.078 1.00 98.31 378 LYS A N 1
ATOM 2881 C CA . LYS A 1 378 ? -9.991 11.450 15.312 1.00 98.31 378 LYS A CA 1
ATOM 2882 C C . LYS A 1 378 ? -10.814 10.454 16.121 1.00 98.31 378 LYS A C 1
ATOM 2884 O O . LYS A 1 378 ? -11.901 10.057 15.704 1.00 98.31 378 LYS A O 1
ATOM 2889 N N . LEU A 1 379 ? -10.330 10.093 17.305 1.00 98.38 379 LEU A N 1
ATOM 2890 C CA . LEU A 1 379 ? -10.906 9.040 18.143 1.00 98.38 379 LEU A CA 1
ATOM 2891 C C . LEU A 1 379 ? -11.311 9.562 19.529 1.00 98.38 379 LEU A C 1
ATOM 2893 O O . LEU A 1 379 ? -10.577 10.324 20.151 1.00 98.38 379 LEU A O 1
ATOM 2897 N N . ALA A 1 380 ? -12.463 9.125 20.031 1.00 97.81 380 ALA A N 1
ATOM 2898 C CA . ALA A 1 380 ? -13.003 9.555 21.320 1.00 97.81 380 ALA A CA 1
ATOM 2899 C C . ALA A 1 380 ? -13.190 8.379 22.299 1.00 97.81 380 ALA A C 1
ATOM 2901 O O . ALA A 1 380 ? -14.044 7.521 22.088 1.00 97.81 380 ALA A O 1
ATOM 2902 N N . SER A 1 381 ? -12.430 8.330 23.393 1.00 96.50 381 SER A N 1
ATOM 2903 C CA . SER A 1 381 ? -12.467 7.218 24.359 1.00 96.50 381 SER A CA 1
ATOM 2904 C C . SER A 1 381 ? -13.461 7.449 25.506 1.00 96.50 381 SER A C 1
ATOM 2906 O O . SER A 1 381 ? -13.082 7.363 26.668 1.00 96.50 381 SER A O 1
ATOM 2908 N N . GLY A 1 382 ? -14.732 7.710 25.182 1.00 95.25 382 GLY A N 1
ATOM 2909 C CA . GLY A 1 382 ? -15.857 7.741 26.134 1.00 95.25 382 GLY A CA 1
ATOM 2910 C C . GLY A 1 382 ? -15.951 8.970 27.042 1.00 95.25 382 GLY A C 1
ATOM 2911 O O . GLY A 1 382 ? -15.077 9.840 27.022 1.00 95.25 382 GLY A O 1
ATOM 2912 N N . ASP A 1 383 ? -17.055 9.036 27.793 1.00 97.25 383 ASP A N 1
ATOM 2913 C CA . ASP A 1 383 ? -17.456 10.151 28.660 1.00 97.25 383 ASP A CA 1
ATOM 2914 C C . ASP A 1 383 ? -17.465 11.499 27.913 1.00 97.25 383 ASP A C 1
ATOM 2916 O O . ASP A 1 383 ? -16.927 12.523 28.348 1.00 97.25 383 ASP A O 1
ATOM 2920 N N . LEU A 1 384 ? -18.106 11.504 26.735 1.00 95.69 384 LEU A N 1
ATOM 2921 C CA . LEU A 1 384 ? -18.232 12.705 25.898 1.00 95.69 384 LEU A CA 1
ATOM 2922 C C . LEU A 1 384 ? -19.175 13.751 26.491 1.00 95.69 384 LEU A C 1
ATOM 2924 O O . LEU A 1 384 ? -19.122 14.923 26.124 1.00 95.69 384 LEU A O 1
ATOM 2928 N N . PHE A 1 385 ? -20.031 13.336 27.413 1.00 94.12 385 PHE A N 1
ATOM 2929 C CA . PHE A 1 385 ? -20.903 14.205 28.180 1.00 94.12 385 PHE A CA 1
ATOM 2930 C C . PHE A 1 385 ? -21.159 13.594 29.552 1.00 94.12 385 PHE A C 1
ATOM 2932 O O . PHE A 1 385 ? -21.063 12.386 29.738 1.00 94.12 385 PHE A O 1
ATOM 2939 N N . ILE A 1 386 ? -21.551 14.446 30.496 1.00 93.62 386 ILE A N 1
ATOM 2940 C CA . ILE A 1 386 ? -21.981 14.054 31.837 1.00 93.62 386 ILE A CA 1
ATOM 2941 C C . ILE A 1 386 ? -23.225 14.861 32.221 1.00 93.62 386 ILE A C 1
ATOM 2943 O O . ILE A 1 386 ? -23.300 16.056 31.907 1.00 93.62 386 ILE A O 1
ATOM 2947 N N . PRO A 1 387 ? -24.222 14.273 32.908 1.00 93.56 387 PRO A N 1
ATOM 2948 C CA . PRO A 1 387 ? -25.319 15.054 33.457 1.00 93.56 387 PRO A CA 1
ATOM 2949 C C . PRO A 1 387 ? -24.820 16.152 34.403 1.00 93.56 387 PRO A C 1
ATOM 2951 O O . PRO A 1 387 ? -24.292 15.906 35.483 1.00 93.56 387 PRO A O 1
ATOM 2954 N N . GLY A 1 388 ? -25.037 17.399 34.000 1.00 92.31 388 GLY A N 1
ATOM 2955 C CA . GLY A 1 388 ? -24.530 18.578 34.688 1.00 92.31 388 GLY A CA 1
ATOM 2956 C C . GLY A 1 388 ? -25.157 19.865 34.152 1.00 92.31 388 GLY A C 1
ATOM 2957 O O . GLY A 1 388 ? -26.116 19.810 33.378 1.00 92.31 388 GLY A O 1
ATOM 2958 N N . PRO A 1 389 ? -24.665 21.047 34.564 1.00 91.31 389 PRO A N 1
ATOM 2959 C CA . PRO A 1 389 ? -25.238 22.325 34.148 1.00 91.31 389 PRO A CA 1
ATOM 2960 C C . PRO A 1 389 ? -25.309 22.510 32.625 1.00 91.31 389 PRO A C 1
ATOM 2962 O O . PRO A 1 389 ? -26.357 22.913 32.125 1.00 91.31 389 PRO A O 1
ATOM 2965 N N . PHE A 1 390 ? -24.243 22.174 31.887 1.00 91.38 390 PHE A N 1
ATOM 2966 C CA . PHE A 1 390 ? -24.209 22.307 30.424 1.00 91.38 390 PHE A CA 1
ATOM 2967 C C . PHE A 1 390 ? -25.187 21.338 29.743 1.00 91.38 390 PHE A C 1
ATOM 2969 O O . PHE A 1 390 ? -26.088 21.764 29.015 1.00 91.38 390 PHE A O 1
ATOM 2976 N N . PHE A 1 391 ? -25.093 20.052 30.087 1.00 93.56 391 PHE A N 1
ATOM 2977 C CA . PHE A 1 391 ? -26.003 19.003 29.627 1.00 93.56 391 PHE A CA 1
ATOM 2978 C C . PHE A 1 391 ? -27.478 19.353 29.871 1.00 93.56 391 PHE A C 1
ATOM 2980 O O . PHE A 1 391 ? -28.324 19.189 28.991 1.00 93.56 391 PHE A O 1
ATOM 2987 N N . ASN A 1 392 ? -27.809 19.881 31.054 1.00 93.56 392 ASN A N 1
ATOM 2988 C CA . ASN A 1 392 ? -29.179 20.246 31.407 1.00 93.56 392 ASN A CA 1
ATOM 2989 C C . ASN A 1 392 ? -29.661 21.508 30.685 1.00 93.56 392 ASN A C 1
ATOM 2991 O O . ASN A 1 392 ? -30.812 21.533 30.251 1.00 93.56 392 ASN A O 1
ATOM 2995 N N . ALA A 1 393 ? -28.801 22.515 30.497 1.00 91.62 393 ALA A N 1
ATOM 2996 C CA . ALA A 1 393 ? -29.135 23.733 29.752 1.00 91.62 393 ALA A CA 1
ATOM 2997 C C . ALA A 1 393 ? -29.500 23.443 28.286 1.00 91.62 393 ALA A C 1
ATOM 2999 O O . ALA A 1 393 ? -30.297 24.160 27.682 1.00 91.62 393 ALA A O 1
ATOM 3000 N N . SER A 1 394 ? -28.989 22.343 27.724 1.00 93.38 394 SER A N 1
ATOM 3001 C CA . SER A 1 394 ? -29.396 21.854 26.405 1.00 93.38 394 SER A CA 1
ATOM 3002 C C . SER A 1 394 ? -30.920 21.670 26.279 1.00 93.38 394 SER A C 1
ATOM 3004 O O . SER A 1 394 ? -31.492 21.934 25.219 1.00 93.38 394 SER A O 1
ATOM 3006 N N . ARG A 1 395 ? -31.612 21.323 27.373 1.00 94.69 395 ARG A N 1
ATOM 3007 C CA . ARG A 1 395 ? -33.071 21.156 27.383 1.00 94.69 395 ARG A CA 1
ATOM 3008 C C . ARG A 1 395 ? -33.817 22.427 26.992 1.00 94.69 395 ARG A C 1
ATOM 3010 O O . ARG A 1 395 ? -34.799 22.331 26.262 1.00 94.69 395 ARG A O 1
ATOM 3017 N N . ASP A 1 396 ? -33.351 23.590 27.430 1.00 92.69 396 ASP A N 1
ATOM 3018 C CA . ASP A 1 396 ? -34.023 24.863 27.153 1.00 92.69 396 ASP A CA 1
ATOM 3019 C C . ASP A 1 396 ? -33.933 25.242 25.667 1.00 92.69 396 ASP A C 1
ATOM 3021 O O . ASP A 1 396 ? -34.810 25.923 25.138 1.00 92.69 396 ASP A O 1
ATOM 3025 N N . LEU A 1 397 ? -32.894 24.763 24.976 1.00 92.69 397 LEU A N 1
ATOM 3026 C CA . LEU A 1 397 ? -32.652 25.036 23.559 1.00 92.69 397 LEU A CA 1
ATOM 3027 C C . LEU A 1 397 ? -33.280 23.997 22.626 1.00 92.69 397 LEU A C 1
ATOM 3029 O O . LEU A 1 397 ? -33.730 24.354 21.538 1.00 92.69 397 LEU A O 1
ATOM 3033 N N . TYR A 1 398 ? -33.291 22.724 23.030 1.00 96.19 398 TYR A N 1
ATOM 3034 C CA . TYR A 1 398 ? -33.618 21.601 22.143 1.00 96.19 398 TYR A CA 1
ATOM 3035 C C . TYR A 1 398 ? -34.780 20.730 22.644 1.00 96.19 398 TYR A C 1
ATOM 3037 O O . TYR A 1 398 ? -35.184 19.781 21.973 1.00 96.19 398 TYR A O 1
ATOM 3045 N N . GLY A 1 399 ? -35.322 21.017 23.830 1.00 95.25 399 GLY A N 1
ATOM 3046 C CA . GLY A 1 399 ? -36.373 20.229 24.481 1.00 95.25 399 GLY A CA 1
ATOM 3047 C C . GLY A 1 399 ? -35.886 18.925 25.121 1.00 95.25 399 GLY A C 1
ATOM 3048 O O . GLY A 1 399 ? -36.675 18.234 25.761 1.00 95.25 399 GLY A O 1
ATOM 3049 N N . GLN A 1 400 ? -34.604 18.587 24.972 1.00 95.56 400 GLN A N 1
ATOM 3050 C CA . GLN A 1 400 ? -33.957 17.407 25.544 1.00 95.56 400 GLN A CA 1
ATOM 3051 C C . GLN A 1 400 ? -32.573 17.793 26.079 1.00 95.56 400 GLN A C 1
ATOM 3053 O O . GLN A 1 400 ? -31.895 18.601 25.441 1.00 95.56 400 GLN A O 1
ATOM 3058 N N . PRO A 1 401 ? -32.148 17.263 27.236 1.00 95.88 401 PRO A N 1
ATOM 3059 C CA . PRO A 1 401 ? -30.796 17.497 27.724 1.00 95.88 401 PRO A CA 1
ATOM 3060 C C . PRO A 1 401 ? -29.766 16.757 26.845 1.00 95.88 401 PRO A C 1
ATOM 3062 O O . PRO A 1 401 ? -30.116 15.774 26.197 1.00 95.88 401 PRO A O 1
ATOM 3065 N N . GLY A 1 402 ? -28.520 17.233 26.805 1.00 95.19 402 GLY A N 1
ATOM 3066 C CA . GLY A 1 402 ? -27.390 16.603 26.100 1.00 95.19 402 GLY A CA 1
ATOM 3067 C C . GLY A 1 402 ? -27.312 16.764 24.573 1.00 95.19 402 GLY A C 1
ATOM 3068 O O . GLY A 1 402 ? -26.302 16.411 23.971 1.00 95.19 402 GLY A O 1
ATOM 3069 N N . ILE A 1 403 ? -28.334 17.317 23.907 1.00 97.06 403 ILE A N 1
ATOM 3070 C CA . ILE A 1 403 ? -28.309 17.534 22.444 1.00 97.06 403 ILE A CA 1
ATOM 3071 C C . ILE A 1 403 ? -27.170 18.483 22.038 1.00 97.06 403 ILE A C 1
ATOM 3073 O O . ILE A 1 403 ? -26.559 18.315 20.985 1.00 97.06 403 ILE A O 1
ATOM 3077 N N . ALA A 1 404 ? -26.871 19.473 22.882 1.00 94.38 404 ALA A N 1
ATOM 3078 C CA . ALA A 1 404 ? -25.794 20.432 22.656 1.00 94.38 404 ALA A CA 1
ATOM 3079 C C . ALA A 1 404 ? -24.429 19.734 22.616 1.00 94.38 404 ALA A C 1
ATOM 3081 O O . ALA A 1 404 ? -23.642 20.007 21.711 1.00 94.38 404 ALA A O 1
ATOM 3082 N N . ASP A 1 405 ? -24.182 18.815 23.553 1.00 94.50 405 ASP A N 1
ATOM 3083 C CA . ASP A 1 405 ? -22.954 18.029 23.633 1.00 94.50 405 ASP A CA 1
ATOM 3084 C C . ASP A 1 405 ? -22.726 17.248 22.334 1.00 94.50 405 ASP A C 1
ATOM 3086 O O . ASP A 1 405 ? -21.693 17.399 21.683 1.00 94.50 405 ASP A O 1
ATOM 3090 N N . VAL A 1 406 ? -23.732 16.504 21.864 1.00 96.62 406 VAL A N 1
ATOM 3091 C CA . VAL A 1 406 ? -23.587 15.721 20.628 1.00 96.62 406 VAL A CA 1
ATOM 3092 C C . VAL A 1 406 ? -23.368 16.614 19.406 1.00 96.62 406 VAL A C 1
ATOM 3094 O O . VAL A 1 406 ? -22.537 16.296 18.559 1.00 96.62 406 VAL A O 1
ATOM 3097 N N . LEU A 1 407 ? -24.050 17.761 19.302 1.00 95.88 407 LEU A N 1
ATOM 3098 C CA . LEU A 1 407 ? -23.826 18.700 18.194 1.00 95.88 407 LEU A CA 1
ATOM 3099 C C . LEU A 1 407 ? -22.397 19.258 18.185 1.00 95.88 407 LEU A C 1
ATOM 3101 O O . LEU A 1 407 ? -21.801 19.404 17.114 1.00 95.88 407 LEU A O 1
ATOM 3105 N N . VAL A 1 408 ? -21.835 19.541 19.362 1.00 94.12 408 VAL A N 1
ATOM 3106 C CA . VAL A 1 408 ? -20.436 19.954 19.506 1.00 94.12 408 VAL A CA 1
ATOM 3107 C C . VAL A 1 408 ? -19.499 18.832 19.059 1.00 94.12 408 VAL A C 1
ATOM 3109 O O . VAL A 1 408 ? -18.629 19.066 18.220 1.00 94.12 408 VAL A O 1
ATOM 3112 N N . HIS A 1 409 ? -19.709 17.603 19.531 1.00 96.00 409 HIS A N 1
ATOM 3113 C CA . HIS A 1 409 ? -18.890 16.446 19.158 1.00 96.00 409 HIS A CA 1
ATOM 3114 C C . HIS A 1 409 ? -18.988 16.099 17.664 1.00 96.00 409 HIS A C 1
ATOM 3116 O O . HIS A 1 409 ? -17.973 15.817 17.027 1.00 96.00 409 HIS A O 1
ATOM 3122 N N . ASN A 1 410 ? -20.170 16.233 17.061 1.00 97.31 410 ASN A N 1
ATOM 3123 C CA . ASN A 1 410 ? -20.345 16.127 15.613 1.00 97.31 410 ASN A CA 1
ATOM 3124 C C . ASN A 1 410 ? -19.495 17.162 14.868 1.00 97.31 410 ASN A C 1
ATOM 3126 O O . ASN A 1 410 ? -18.967 16.878 13.794 1.00 97.31 410 ASN A O 1
ATOM 3130 N N . ARG A 1 411 ? -19.346 18.370 15.427 1.00 95.12 411 ARG A N 1
ATOM 3131 C CA . ARG A 1 411 ? -18.560 19.441 14.810 1.00 95.12 411 ARG A CA 1
ATOM 3132 C C . ARG A 1 411 ? -17.053 19.269 14.992 1.00 95.12 411 ARG A C 1
ATOM 3134 O O . ARG A 1 411 ? -16.313 19.706 14.111 1.00 95.12 411 ARG A O 1
ATOM 3141 N N . LEU A 1 412 ? -16.617 18.632 16.081 1.00 95.81 412 LEU A N 1
ATOM 3142 C CA . LEU A 1 412 ? -15.225 18.201 16.272 1.00 95.81 412 LEU A CA 1
ATOM 3143 C C . LEU A 1 412 ? -14.809 17.149 15.229 1.00 95.81 412 LEU A C 1
ATOM 3145 O O . LEU A 1 412 ? -13.650 17.131 14.798 1.00 95.81 412 LEU A O 1
ATOM 3149 N N . GLY A 1 413 ? -15.779 16.355 14.763 1.00 96.88 413 GLY A N 1
ATOM 3150 C CA . GLY A 1 413 ? -15.622 15.423 13.650 1.00 96.88 413 GLY A CA 1
ATOM 3151 C C . GLY A 1 413 ? -14.915 14.139 14.061 1.00 96.88 413 GLY A C 1
ATOM 3152 O O . GLY A 1 413 ? -13.925 13.779 13.438 1.00 96.88 413 GLY A O 1
ATOM 3153 N N . TRP A 1 414 ? -15.381 13.499 15.133 1.00 98.00 414 TRP A N 1
ATOM 3154 C CA . TRP A 1 414 ? -14.906 12.176 15.539 1.00 98.00 414 TRP A CA 1
ATOM 3155 C C . TRP A 1 414 ? -15.249 11.126 14.481 1.00 98.00 414 TRP A C 1
ATOM 3157 O O . TRP A 1 414 ? -16.372 11.111 13.980 1.00 98.00 414 TRP A O 1
ATOM 3167 N N . ASP A 1 415 ? -14.304 10.239 14.180 1.00 98.44 415 ASP A N 1
ATOM 3168 C CA . ASP A 1 415 ? -14.531 9.092 13.299 1.00 98.44 415 ASP A CA 1
ATOM 3169 C C . ASP A 1 415 ? -15.227 7.956 14.055 1.00 98.44 415 ASP A C 1
ATOM 3171 O O . ASP A 1 415 ? -16.100 7.274 13.517 1.00 98.44 415 ASP A O 1
ATOM 3175 N N . VAL A 1 416 ? -14.837 7.757 15.319 1.00 98.44 416 VAL A N 1
ATOM 3176 C CA . VAL A 1 416 ? -15.297 6.673 16.194 1.00 98.44 416 VAL A CA 1
ATOM 3177 C C . VAL A 1 416 ? -15.261 7.129 17.652 1.00 98.44 416 VAL A C 1
ATOM 3179 O O . VAL A 1 416 ? -14.319 7.810 18.070 1.00 98.44 416 VAL A O 1
ATOM 3182 N N . ALA A 1 417 ? -16.252 6.702 18.439 1.00 98.50 417 ALA A N 1
ATOM 3183 C CA . ALA A 1 417 ? -16.227 6.795 19.893 1.00 98.50 417 ALA A CA 1
ATOM 3184 C C . ALA A 1 417 ? -16.312 5.410 20.559 1.00 98.50 417 ALA A C 1
ATOM 3186 O O . ALA A 1 417 ? -16.898 4.477 20.012 1.00 98.50 417 ALA A O 1
ATOM 3187 N N . VAL A 1 418 ? -15.762 5.271 21.761 1.00 97.88 418 VAL A N 1
ATOM 3188 C CA . VAL A 1 418 ? -16.064 4.168 22.688 1.00 97.88 418 VAL A CA 1
ATOM 3189 C C . VAL A 1 418 ? -17.049 4.653 23.738 1.00 97.88 418 VAL A C 1
ATOM 3191 O O . VAL A 1 418 ? -17.096 5.839 24.046 1.00 97.88 418 VAL A O 1
ATOM 3194 N N . LEU A 1 419 ? -17.875 3.746 24.251 1.00 97.81 419 LEU A N 1
ATOM 3195 C CA . LEU A 1 419 ? -18.766 4.049 25.369 1.00 97.81 419 LEU A CA 1
ATOM 3196 C C . LEU A 1 419 ? -17.972 4.259 26.659 1.00 97.81 419 LEU A C 1
ATOM 3198 O O . LEU A 1 419 ? -17.113 3.447 26.982 1.00 97.81 419 LEU A O 1
ATOM 3202 N N . GLY A 1 420 ? -18.292 5.300 27.413 1.00 97.25 420 GLY A N 1
ATOM 3203 C CA . GLY A 1 420 ? -17.921 5.441 28.813 1.00 97.25 420 GLY A CA 1
ATOM 3204 C C . GLY A 1 420 ? -19.099 5.142 29.742 1.00 97.25 420 GLY A C 1
ATOM 3205 O O . GLY A 1 420 ? -20.115 4.557 29.345 1.00 97.25 420 GLY A O 1
ATOM 3206 N N . ASN A 1 421 ? -18.944 5.482 31.018 1.00 96.88 421 ASN A N 1
ATOM 3207 C CA . ASN A 1 421 ? -20.008 5.344 32.016 1.00 96.88 421 ASN A CA 1
ATOM 3208 C C . ASN A 1 421 ? -21.028 6.468 31.925 1.00 96.88 421 ASN A C 1
ATOM 3210 O O . ASN A 1 421 ? -22.226 6.200 32.031 1.00 96.88 421 ASN A O 1
ATOM 3214 N N . HIS A 1 422 ? -20.584 7.703 31.716 1.00 97.56 422 HIS A N 1
ATOM 3215 C CA . HIS A 1 422 ? -21.455 8.868 31.771 1.00 97.56 422 HIS A CA 1
ATOM 3216 C C . HIS A 1 422 ? -22.425 8.947 30.585 1.00 97.56 422 HIS A C 1
ATOM 3218 O O . HIS A 1 422 ? -23.486 9.570 30.704 1.00 97.56 422 HIS A O 1
ATOM 3224 N N . GLU A 1 423 ? -22.178 8.192 29.506 1.00 97.31 423 GLU A N 1
ATOM 3225 C CA . GLU A 1 423 ? -23.171 7.942 28.455 1.00 97.31 423 GLU A CA 1
ATOM 3226 C C . GLU A 1 423 ? -24.494 7.353 28.988 1.00 97.31 423 GLU A C 1
ATOM 3228 O O . GLU A 1 423 ? -25.553 7.595 28.400 1.00 97.31 423 GLU A O 1
ATOM 3233 N N . PHE A 1 424 ? -24.466 6.616 30.106 1.00 97.62 424 PHE A N 1
ATOM 3234 C CA . PHE A 1 424 ? -25.619 5.889 30.647 1.00 97.62 424 PHE A CA 1
ATOM 3235 C C . PHE A 1 424 ? -26.219 6.484 31.926 1.00 97.62 424 PHE A C 1
ATOM 3237 O O . PHE A 1 424 ? -27.223 5.968 32.419 1.00 97.62 424 PHE A O 1
ATOM 3244 N N . ASP A 1 425 ? -25.692 7.587 32.455 1.00 97.25 425 ASP A N 1
ATOM 3245 C CA . ASP A 1 425 ? -26.148 8.131 33.743 1.00 97.25 425 ASP A CA 1
ATOM 3246 C C . ASP A 1 425 ? -27.628 8.530 33.743 1.00 97.25 425 ASP A C 1
ATOM 3248 O O . ASP A 1 425 ? -28.359 8.310 34.711 1.00 97.25 425 ASP A O 1
ATOM 3252 N N . ALA A 1 426 ? -28.099 9.086 32.624 1.00 95.06 426 ALA A N 1
ATOM 3253 C CA . ALA A 1 426 ? -29.505 9.430 32.420 1.00 95.06 426 ALA A CA 1
ATOM 3254 C C . ALA A 1 426 ? -30.369 8.225 31.973 1.00 95.06 426 ALA A C 1
ATOM 3256 O O . ALA A 1 426 ? -31.564 8.379 31.707 1.00 95.06 426 ALA A O 1
ATOM 3257 N N . GLY A 1 427 ? -29.780 7.028 31.902 1.00 96.44 427 GLY A N 1
ATOM 3258 C CA . GLY A 1 427 ? -30.398 5.780 31.465 1.00 96.44 427 GLY A CA 1
ATOM 3259 C C . GLY A 1 427 ? -30.402 5.575 29.945 1.00 96.44 427 GLY A C 1
ATOM 3260 O O . GLY A 1 427 ? -30.252 6.505 29.149 1.00 96.44 427 GLY A O 1
ATOM 3261 N N . THR A 1 428 ? -30.656 4.334 29.523 1.00 97.12 428 THR A N 1
ATOM 3262 C CA . THR A 1 428 ? -30.566 3.902 28.112 1.00 97.12 428 THR A CA 1
ATOM 3263 C C . THR A 1 428 ? -31.513 4.642 27.163 1.00 97.12 428 THR A C 1
ATOM 3265 O O . THR A 1 428 ? -31.170 4.892 26.009 1.00 97.12 428 THR A O 1
ATOM 3268 N N . SER A 1 429 ? -32.680 5.080 27.646 1.00 96.69 429 SER A N 1
ATOM 3269 C CA . SER A 1 429 ? -33.632 5.869 26.844 1.00 96.69 429 SER A CA 1
ATOM 3270 C C . SER A 1 429 ? -33.145 7.295 26.559 1.00 96.69 429 SER A C 1
ATOM 3272 O O . SER A 1 429 ? -33.387 7.830 25.472 1.00 96.69 429 SER A O 1
ATOM 3274 N N . ALA A 1 430 ? -32.452 7.917 27.518 1.00 96.06 430 ALA A N 1
ATOM 3275 C CA . ALA A 1 430 ? -31.827 9.217 27.304 1.00 96.06 430 ALA A CA 1
ATOM 3276 C C . ALA A 1 430 ? -30.655 9.077 26.328 1.00 96.06 430 ALA A C 1
ATOM 3278 O O . ALA A 1 430 ? -30.586 9.825 25.356 1.00 96.06 430 ALA A O 1
ATOM 3279 N N . PHE A 1 431 ? -29.822 8.047 26.505 1.00 97.81 431 PHE A N 1
ATOM 3280 C CA . PHE A 1 431 ? -28.726 7.757 25.584 1.00 97.81 431 PHE A CA 1
ATOM 3281 C C . PHE A 1 431 ? -29.211 7.513 24.145 1.00 97.81 431 PHE A C 1
ATOM 3283 O O . PHE A 1 431 ? -28.681 8.096 23.201 1.00 97.81 431 PHE A O 1
ATOM 3290 N N . TYR A 1 432 ? -30.297 6.751 23.964 1.00 97.94 432 TYR A N 1
ATOM 3291 C CA . TYR A 1 432 ? -30.925 6.571 22.651 1.00 97.94 432 TYR A CA 1
ATOM 3292 C C . TYR A 1 432 ? -31.342 7.904 22.017 1.00 97.94 432 TYR A C 1
ATOM 3294 O O . TYR A 1 432 ? -31.147 8.104 20.821 1.00 97.94 432 TYR A O 1
ATOM 3302 N N . THR A 1 433 ? -31.898 8.825 22.809 1.00 97.12 433 THR A N 1
ATOM 3303 C CA . THR A 1 433 ? -32.322 10.151 22.326 1.00 97.12 433 THR A CA 1
ATOM 3304 C C . THR A 1 433 ? -31.140 10.981 21.824 1.00 97.12 433 THR A C 1
ATOM 3306 O O . THR A 1 433 ? -31.297 11.749 20.876 1.00 97.12 433 THR A O 1
ATOM 3309 N N . LEU A 1 434 ? -29.963 10.809 22.429 1.00 97.75 434 LEU A N 1
ATOM 3310 C CA . LEU A 1 434 ? -28.727 11.473 22.020 1.00 97.75 434 LEU A CA 1
ATOM 3311 C C . LEU A 1 434 ? -28.118 10.839 20.767 1.00 97.75 434 LEU A C 1
ATOM 3313 O O . LEU A 1 434 ? -27.671 11.560 19.880 1.00 97.75 434 LEU A O 1
ATOM 3317 N N . LEU A 1 435 ? -28.143 9.514 20.638 1.00 97.81 435 LEU A N 1
ATOM 3318 C CA . LEU A 1 435 ? -27.605 8.843 19.452 1.00 97.81 435 LEU A CA 1
ATOM 3319 C C . LEU A 1 435 ? -28.498 9.000 18.224 1.00 97.81 435 LEU A C 1
ATOM 3321 O O . LEU A 1 435 ? -27.993 9.285 17.140 1.00 97.81 435 LEU A O 1
ATOM 3325 N N . ALA A 1 436 ? -29.804 8.780 18.369 1.00 98.00 436 ALA A N 1
ATOM 3326 C CA . ALA A 1 436 ? -30.700 8.607 17.237 1.00 98.00 436 ALA A CA 1
ATOM 3327 C C . ALA A 1 436 ? -31.095 9.943 16.576 1.00 98.00 436 ALA A C 1
ATOM 3329 O O . ALA A 1 436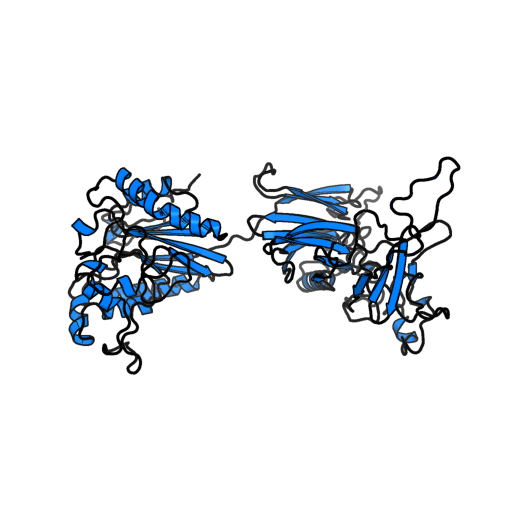 ? -31.387 10.923 17.269 1.00 98.00 436 ALA A O 1
ATOM 3330 N N . PRO A 1 437 ? -31.202 9.991 15.234 1.00 97.31 437 PRO A N 1
ATOM 3331 C CA . PRO A 1 437 ? -31.745 11.155 14.546 1.00 97.31 437 PRO A CA 1
ATOM 3332 C C . PRO A 1 437 ? -33.202 11.404 14.947 1.00 97.31 437 PRO A C 1
ATOM 3334 O O . PRO A 1 437 ? -34.016 10.480 15.035 1.00 97.31 437 PRO A O 1
ATOM 3337 N N . ASN A 1 438 ? -33.567 12.674 15.123 1.00 97.00 438 ASN A N 1
ATOM 3338 C CA . ASN A 1 438 ? -34.918 13.066 15.504 1.00 97.00 438 ASN A CA 1
ATOM 3339 C C . ASN A 1 438 ? -35.403 14.299 14.731 1.00 97.00 438 ASN A C 1
ATOM 3341 O O . ASN A 1 438 ? -35.047 15.446 15.012 1.00 97.00 438 ASN A O 1
ATOM 3345 N N . ARG A 1 439 ? -36.333 14.051 13.801 1.00 96.75 439 ARG A N 1
ATOM 3346 C CA . ARG A 1 439 ? -36.986 15.073 12.973 1.00 96.75 439 ARG A CA 1
ATOM 3347 C C . ARG A 1 439 ? -37.899 16.025 13.731 1.00 96.75 439 ARG A C 1
ATOM 3349 O O . ARG A 1 439 ? -38.438 16.910 13.082 1.00 96.75 439 ARG A O 1
ATOM 3356 N N . ASN A 1 440 ? -38.072 15.926 15.043 1.00 96.06 440 ASN A N 1
ATOM 3357 C CA . ASN A 1 440 ? -38.870 16.877 15.829 1.00 96.06 440 ASN A CA 1
ATOM 3358 C C . ASN A 1 440 ? -38.013 17.786 16.715 1.00 96.06 440 ASN A C 1
ATOM 3360 O O . ASN A 1 440 ? -38.474 18.852 17.109 1.00 96.06 440 ASN A O 1
ATOM 3364 N N . ILE A 1 441 ? -36.759 17.415 16.979 1.00 96.62 441 ILE A N 1
ATOM 3365 C CA . ILE A 1 441 ? -35.829 18.264 17.725 1.00 96.62 441 ILE A CA 1
ATOM 3366 C C . ILE A 1 441 ? -35.320 19.367 16.789 1.00 96.62 441 ILE A C 1
ATOM 3368 O O . ILE A 1 441 ? -34.915 19.109 15.649 1.00 96.62 441 ILE A O 1
ATOM 3372 N N . ARG A 1 442 ? -35.410 20.616 17.245 1.00 94.94 442 ARG A N 1
ATOM 3373 C CA . ARG A 1 442 ? -35.016 21.838 16.530 1.00 94.94 442 ARG A CA 1
ATOM 3374 C C . ARG A 1 442 ? -34.229 22.731 17.473 1.00 94.94 442 ARG A C 1
ATOM 3376 O O . ARG A 1 442 ? -34.339 22.586 18.682 1.00 94.94 442 ARG A O 1
ATOM 3383 N N . GLY A 1 443 ? -33.465 23.652 16.907 1.00 93.50 443 GLY A N 1
ATOM 3384 C CA . GLY A 1 443 ? -32.691 24.624 17.664 1.00 93.50 443 GLY A CA 1
ATOM 3385 C C . GLY A 1 443 ? -31.528 25.157 16.841 1.00 93.50 443 GLY A C 1
ATOM 3386 O O . GLY A 1 443 ? -31.375 24.825 15.663 1.00 93.50 443 GLY A O 1
ATOM 3387 N N . VAL A 1 444 ? -30.706 25.994 17.466 1.00 90.81 444 VAL A N 1
ATOM 3388 C CA . VAL A 1 444 ? -29.490 26.537 16.849 1.00 90.81 444 VAL A CA 1
ATOM 3389 C C . VAL A 1 444 ? -28.554 25.390 16.448 1.00 90.81 444 VAL A C 1
ATOM 3391 O O . VAL A 1 444 ? -28.420 24.411 17.167 1.00 90.81 444 VAL A O 1
ATOM 3394 N N . GLY A 1 445 ? -27.925 25.479 15.274 1.00 88.69 445 GLY A N 1
ATOM 3395 C CA . GLY A 1 445 ? -27.013 24.434 14.787 1.00 88.69 445 GLY A CA 1
ATOM 3396 C C . GLY A 1 445 ? -27.694 23.173 14.237 1.00 88.69 445 GLY A C 1
ATOM 3397 O O . GLY A 1 445 ? -26.998 22.284 13.754 1.00 88.69 445 GLY A O 1
ATOM 3398 N N . ILE A 1 446 ? -29.030 23.103 14.244 1.00 95.75 446 ILE A N 1
ATOM 3399 C CA . ILE A 1 446 ? -29.810 22.023 13.629 1.00 95.75 446 ILE A CA 1
ATOM 3400 C C . ILE A 1 446 ? -30.468 22.536 12.343 1.00 95.75 446 ILE A C 1
ATOM 3402 O O . ILE A 1 446 ? -31.136 23.570 12.343 1.00 95.75 446 ILE A O 1
ATOM 3406 N N . ASP A 1 447 ? -30.326 21.792 11.244 1.00 93.62 447 ASP A N 1
ATOM 3407 C CA . ASP A 1 447 ? -31.025 22.090 9.990 1.00 93.62 447 ASP A CA 1
ATOM 3408 C C . ASP A 1 447 ? -32.550 22.012 10.198 1.00 93.62 447 ASP A C 1
ATOM 3410 O O . ASP A 1 447 ? -33.096 20.985 10.612 1.00 93.62 447 ASP A O 1
ATOM 3414 N N . ALA A 1 448 ? -33.250 23.107 9.891 1.00 89.94 448 ALA A N 1
ATOM 3415 C CA . ALA A 1 448 ? -34.683 23.243 10.141 1.00 89.94 448 ALA A CA 1
ATOM 3416 C C . ALA A 1 448 ? -35.550 22.218 9.381 1.00 89.94 448 ALA A C 1
ATOM 3418 O O . ALA A 1 448 ? -36.615 21.832 9.875 1.00 89.94 448 ALA A O 1
ATOM 3419 N N . ASN A 1 449 ? -35.092 21.751 8.217 1.00 93.06 449 ASN A N 1
ATOM 3420 C CA . ASN A 1 449 ? -35.791 20.788 7.368 1.00 93.06 449 ASN A CA 1
ATOM 3421 C C . ASN A 1 449 ? -35.449 19.335 7.721 1.00 93.06 449 ASN A C 1
ATOM 3423 O O . ASN A 1 449 ? -36.251 18.436 7.463 1.00 93.06 449 ASN A O 1
ATOM 3427 N N . ARG A 1 450 ? -34.269 19.088 8.303 1.00 93.56 450 ARG A N 1
ATOM 3428 C CA . ARG A 1 450 ? -33.792 17.731 8.627 1.00 93.56 450 ARG A CA 1
ATOM 3429 C C . ARG A 1 450 ? -34.009 17.341 10.090 1.00 93.56 450 ARG A C 1
ATOM 3431 O O . ARG A 1 450 ? -34.229 16.164 10.366 1.00 93.56 450 ARG A O 1
ATOM 3438 N N . GLY A 1 451 ? -34.031 18.310 11.003 1.00 96.75 451 GLY A N 1
ATOM 3439 C CA . GLY A 1 451 ? -34.058 18.063 12.444 1.00 96.75 451 GLY A CA 1
ATOM 3440 C C . GLY A 1 451 ? -32.729 17.532 12.978 1.00 96.75 451 GLY A C 1
ATOM 3441 O O . GLY A 1 451 ? -31.721 17.528 12.271 1.00 96.75 451 GLY A O 1
ATOM 3442 N N . TYR A 1 452 ? -32.722 17.134 14.250 1.00 98.06 452 TYR A N 1
ATOM 3443 C CA . TYR A 1 452 ? -31.520 16.657 14.928 1.00 98.06 452 TYR A CA 1
ATOM 3444 C C . TYR A 1 452 ? -30.926 15.440 14.199 1.00 98.06 452 TYR A C 1
ATOM 3446 O O . TYR A 1 452 ? -31.644 14.452 14.011 1.00 98.06 452 TYR A O 1
ATOM 3454 N N . PRO A 1 453 ? -29.647 15.485 13.782 1.00 96.62 453 PRO A N 1
ATOM 3455 C CA . PRO A 1 453 ? -29.052 14.425 12.971 1.00 96.62 453 PRO A CA 1
ATOM 3456 C C . PRO A 1 453 ? -28.661 13.171 13.765 1.00 96.62 453 PRO A C 1
ATOM 3458 O O . PRO A 1 453 ? -28.350 12.161 13.142 1.00 96.62 453 PRO A O 1
ATOM 3461 N N . GLY A 1 454 ? -28.689 13.209 15.103 1.00 97.69 454 GLY A N 1
ATOM 3462 C CA . GLY A 1 454 ? -28.080 12.162 15.925 1.00 97.69 454 GLY A CA 1
ATOM 3463 C C . GLY A 1 454 ? -26.559 12.313 16.017 1.00 97.69 454 GLY A C 1
ATOM 3464 O O . GLY A 1 454 ? -25.992 13.307 15.550 1.00 97.69 454 GLY A O 1
ATOM 3465 N N . ALA A 1 455 ? -25.896 11.322 16.609 1.00 98.12 455 ALA A N 1
ATOM 3466 C CA . ALA A 1 455 ? -24.438 11.255 16.639 1.00 98.12 455 ALA A CA 1
ATOM 3467 C C . ALA A 1 455 ? -23.882 10.968 15.233 1.00 98.12 455 ALA A C 1
ATOM 3469 O O . ALA A 1 455 ? -24.324 10.044 14.553 1.00 98.12 455 ALA A O 1
ATOM 3470 N N . ALA A 1 456 ? -22.887 11.737 14.793 1.00 98.25 456 ALA A N 1
ATOM 3471 C CA . ALA A 1 456 ? -22.262 11.603 13.475 1.00 98.25 456 ALA A CA 1
ATOM 3472 C C . ALA A 1 456 ? -21.229 10.463 13.397 1.00 98.25 456 ALA A C 1
ATOM 3474 O O . ALA A 1 456 ? -20.604 10.279 12.356 1.00 98.25 456 ALA A O 1
ATOM 3475 N N . PHE A 1 457 ? -21.071 9.700 14.476 1.00 98.50 457 PHE A N 1
ATOM 3476 C CA . PHE A 1 457 ? -20.080 8.644 14.662 1.00 98.50 457 PHE A CA 1
ATOM 3477 C C . PHE A 1 457 ? -20.722 7.414 15.333 1.00 98.50 457 PHE A C 1
ATOM 3479 O O . PHE A 1 457 ? -21.768 7.547 15.982 1.00 98.50 457 PHE A O 1
ATOM 3486 N N . PRO A 1 458 ? -20.141 6.213 15.162 1.00 98.62 458 PRO A N 1
ATOM 3487 C CA . PRO A 1 458 ? -20.522 5.021 15.909 1.00 98.62 458 PRO A CA 1
ATOM 3488 C C . PRO A 1 458 ? -19.927 5.019 17.323 1.00 98.62 458 PRO A C 1
ATOM 3490 O O . PRO A 1 458 ? -18.861 5.591 17.564 1.00 98.62 458 PRO A O 1
ATOM 3493 N N . TYR A 1 459 ? -20.587 4.294 18.224 1.00 98.75 459 TYR A N 1
ATOM 3494 C CA . TYR A 1 459 ? -20.074 3.934 19.543 1.00 98.75 459 TYR A CA 1
ATOM 3495 C C . TYR A 1 459 ? -19.679 2.455 19.592 1.00 98.75 459 TYR A C 1
ATOM 3497 O O . TYR A 1 459 ? -20.437 1.593 19.131 1.00 98.75 459 TYR A O 1
ATOM 3505 N N . LEU A 1 460 ? -18.511 2.163 20.169 1.00 98.75 460 LEU A N 1
ATOM 3506 C CA . LEU A 1 460 ? -17.956 0.814 20.236 1.00 98.75 460 LEU A CA 1
ATOM 3507 C C . LEU A 1 460 ? -17.941 0.221 21.650 1.00 98.75 460 LEU A C 1
ATOM 3509 O O . LEU A 1 460 ? -17.484 0.872 22.590 1.00 98.75 460 LEU A O 1
ATOM 3513 N N . ALA A 1 461 ? -18.365 -1.041 21.780 1.00 98.44 461 ALA A N 1
ATOM 3514 C CA . ALA A 1 461 ? -18.139 -1.872 22.968 1.00 98.44 461 ALA A CA 1
ATOM 3515 C C . ALA A 1 461 ? -18.323 -3.369 22.663 1.00 98.44 461 ALA A C 1
ATOM 3517 O O . ALA A 1 461 ? -19.417 -3.812 22.323 1.00 98.44 461 ALA A O 1
ATOM 3518 N N . THR A 1 462 ? -17.266 -4.163 22.837 1.00 98.56 462 THR A N 1
ATOM 3519 C CA . THR A 1 462 ? -17.274 -5.624 22.624 1.00 98.56 462 THR A CA 1
ATOM 3520 C C . THR A 1 462 ? -18.010 -6.394 23.715 1.00 98.56 462 THR A C 1
ATOM 3522 O O . THR A 1 462 ? -18.569 -7.451 23.441 1.00 98.56 462 THR A O 1
ATOM 3525 N N . ASN A 1 463 ? -18.031 -5.870 24.941 1.00 98.06 463 ASN A N 1
ATOM 3526 C CA . ASN A 1 463 ? -18.526 -6.561 26.131 1.00 98.06 463 ASN A CA 1
ATOM 3527 C C . ASN A 1 463 ? -19.938 -6.139 26.579 1.00 98.06 463 ASN A C 1
ATOM 3529 O O . ASN A 1 463 ? -20.309 -6.394 27.728 1.00 98.06 463 ASN A O 1
ATOM 3533 N N . LEU A 1 464 ? -20.726 -5.541 25.680 1.00 98.12 464 LEU A N 1
ATOM 3534 C CA . LEU A 1 464 ? -22.131 -5.187 25.901 1.00 98.12 464 LEU A CA 1
ATOM 3535 C C . LEU A 1 464 ? -23.047 -5.902 24.904 1.00 98.12 464 LEU A C 1
ATOM 3537 O O . LEU A 1 464 ? -22.789 -5.899 23.700 1.00 98.12 464 LEU A O 1
ATOM 3541 N N . ASP A 1 465 ? -24.153 -6.448 25.407 1.00 97.50 465 ASP A N 1
ATOM 3542 C CA . ASP A 1 465 ? -25.265 -6.948 24.603 1.00 97.50 465 ASP A CA 1
ATOM 3543 C C . ASP A 1 465 ? -26.542 -6.139 24.872 1.00 97.50 465 ASP A C 1
ATOM 3545 O O . ASP A 1 465 ? -27.060 -6.080 25.990 1.00 97.50 465 ASP A O 1
ATOM 3549 N N . TYR A 1 466 ? -27.062 -5.523 23.811 1.00 97.56 466 TYR A N 1
ATOM 3550 C CA . TYR A 1 466 ? -28.250 -4.670 23.832 1.00 97.56 466 TYR A CA 1
ATOM 3551 C C . TYR A 1 466 ? -29.553 -5.445 23.589 1.00 97.56 466 TYR A C 1
ATOM 3553 O O . TYR A 1 466 ? -30.625 -4.840 23.593 1.00 97.56 466 TYR A O 1
ATOM 3561 N N . SER A 1 467 ? -29.501 -6.761 23.353 1.00 96.06 467 SER A N 1
ATOM 3562 C CA . SER A 1 467 ? -30.668 -7.580 22.987 1.00 96.06 467 SER A CA 1
ATOM 3563 C C . SER A 1 467 ? -31.805 -7.519 24.018 1.00 96.06 467 SER A C 1
ATOM 3565 O O . SER A 1 467 ? -32.986 -7.552 23.653 1.00 96.06 467 SER A O 1
ATOM 3567 N N . THR A 1 468 ? -31.450 -7.362 25.294 1.00 94.06 468 THR A N 1
ATOM 3568 C CA . THR A 1 468 ? -32.359 -7.291 26.445 1.00 94.06 468 THR A CA 1
ATOM 3569 C C . THR A 1 468 ? -32.718 -5.866 26.872 1.00 94.06 468 THR A C 1
ATOM 3571 O O . THR A 1 468 ? -33.513 -5.691 27.798 1.00 94.06 468 THR A O 1
ATOM 3574 N N . ASP A 1 469 ? -32.181 -4.838 26.208 1.00 93.81 469 ASP A N 1
ATOM 3575 C CA . ASP A 1 469 ? -32.515 -3.450 26.516 1.00 93.81 469 ASP A CA 1
ATOM 3576 C C . ASP A 1 469 ? -33.995 -3.155 26.210 1.00 93.81 469 ASP A C 1
ATOM 3578 O O . ASP A 1 469 ? -34.544 -3.508 25.157 1.00 93.81 469 ASP A O 1
ATOM 3582 N N . SER A 1 470 ? -34.653 -2.508 27.174 1.00 92.69 470 SER A N 1
ATOM 3583 C CA . SER A 1 470 ? -36.064 -2.125 27.095 1.00 92.69 470 SER A CA 1
ATOM 3584 C C . SER A 1 470 ? -36.279 -0.806 26.353 1.00 92.69 470 SER A C 1
ATOM 3586 O O . SER A 1 470 ? -37.417 -0.485 26.006 1.00 92.69 470 SER A O 1
ATOM 3588 N N . SER A 1 471 ? -35.204 -0.056 26.091 1.00 93.50 471 SER A N 1
ATOM 3589 C CA . SER A 1 471 ? -35.235 1.099 25.201 1.00 93.50 471 SER A CA 1
ATOM 3590 C C . SER A 1 471 ? -35.113 0.665 23.727 1.00 93.50 471 SER A C 1
ATOM 3592 O O . SER A 1 471 ? -35.418 -0.470 23.350 1.00 93.50 471 SER A O 1
ATOM 3594 N N . ARG A 1 472 ? -34.722 1.599 22.857 1.00 95.62 472 ARG A N 1
ATOM 3595 C CA . ARG A 1 472 ? -34.587 1.393 21.409 1.00 95.62 472 ARG A CA 1
ATOM 3596 C C . ARG A 1 472 ? -33.129 1.285 20.950 1.00 95.62 472 ARG A C 1
ATOM 3598 O O . ARG A 1 472 ? -32.885 1.263 19.748 1.00 95.62 472 ARG A O 1
ATOM 3605 N N . LEU A 1 473 ? -32.155 1.178 21.863 1.00 97.31 473 LEU A N 1
ATOM 3606 C CA . LEU A 1 473 ? -30.732 1.067 21.499 1.00 97.31 473 LEU A CA 1
ATOM 3607 C C . LEU A 1 473 ? -30.444 -0.144 20.603 1.00 97.31 473 LEU A C 1
ATOM 3609 O O . LEU A 1 473 ? -29.655 -0.031 19.671 1.00 97.31 473 LEU A O 1
ATOM 3613 N N . LYS A 1 474 ? -31.148 -1.267 20.799 1.00 96.81 474 LYS A N 1
ATOM 3614 C CA . LYS A 1 474 ? -31.034 -2.455 19.932 1.00 96.81 474 LYS A CA 1
ATOM 3615 C C . LYS A 1 474 ? -31.311 -2.184 18.450 1.00 96.81 474 LYS A C 1
ATOM 3617 O O . LYS A 1 474 ? -30.811 -2.906 17.599 1.00 96.81 474 LYS A O 1
ATOM 3622 N N . GLU A 1 475 ? -32.088 -1.147 18.130 1.00 97.25 475 GLU A N 1
ATOM 3623 C CA . GLU A 1 475 ? -32.369 -0.745 16.745 1.00 97.25 475 GLU A CA 1
ATOM 3624 C C . GLU A 1 475 ? -31.170 -0.053 16.077 1.00 97.25 475 GLU A C 1
ATOM 3626 O O . GLU A 1 475 ? -31.132 0.065 14.854 1.00 97.25 475 GLU A O 1
ATOM 3631 N N . LEU A 1 476 ? -30.203 0.415 16.873 1.00 98.19 476 LEU A N 1
ATOM 3632 C CA . LEU A 1 476 ? -28.988 1.086 16.411 1.00 98.19 476 LEU A CA 1
ATOM 3633 C C . LEU A 1 476 ? -27.791 0.130 16.305 1.00 98.19 476 LEU A C 1
ATOM 3635 O O . LEU A 1 476 ? -26.729 0.542 15.839 1.00 98.19 476 LEU A O 1
ATOM 3639 N N . VAL A 1 477 ? -27.945 -1.132 16.723 1.00 98.50 477 VAL A N 1
ATOM 3640 C CA . VAL A 1 477 ? -26.879 -2.136 16.651 1.00 98.50 477 VAL A CA 1
ATOM 3641 C C . VAL A 1 477 ? -26.641 -2.546 15.200 1.00 98.50 477 VAL A C 1
ATOM 3643 O O . VAL A 1 477 ? -27.578 -2.876 14.470 1.00 98.50 477 VAL A O 1
ATOM 3646 N N . VAL A 1 478 ? -25.379 -2.538 14.779 1.00 98.50 478 VAL A N 1
ATOM 3647 C CA . VAL A 1 478 ? -24.946 -2.943 13.435 1.00 98.50 478 VAL A CA 1
ATOM 3648 C C . VAL A 1 478 ? -23.840 -3.996 13.507 1.00 98.50 478 VAL A C 1
ATOM 3650 O O . VAL A 1 478 ? -23.177 -4.098 14.537 1.00 98.50 478 VAL A O 1
ATOM 3653 N N . PRO A 1 479 ? -23.622 -4.792 12.440 1.00 98.12 479 PRO A N 1
ATOM 3654 C CA . PRO A 1 479 ? -22.552 -5.787 12.424 1.00 98.12 479 PRO A CA 1
ATOM 3655 C C . PRO A 1 479 ? -21.162 -5.181 12.664 1.00 98.12 479 PRO A C 1
ATOM 3657 O O . PRO A 1 479 ? -20.893 -4.038 12.290 1.00 98.12 479 PRO A O 1
ATOM 3660 N N . ALA A 1 480 ? -20.275 -5.973 13.262 1.00 98.06 480 ALA A N 1
ATOM 3661 C CA . ALA A 1 480 ? -18.880 -5.615 13.498 1.00 98.06 480 ALA A CA 1
ATOM 3662 C C . ALA A 1 480 ? -18.023 -5.736 12.225 1.00 98.06 480 ALA A C 1
ATOM 3664 O O . ALA A 1 480 ? -18.311 -6.549 11.343 1.00 98.06 480 ALA A O 1
ATOM 3665 N N . GLY A 1 481 ? -16.945 -4.955 12.151 1.00 95.81 481 GLY A N 1
ATOM 3666 C CA . GLY A 1 481 ? -15.957 -5.005 11.066 1.00 95.81 481 GLY A CA 1
ATOM 3667 C C . GLY A 1 481 ? -16.403 -4.347 9.755 1.00 95.81 481 GLY A C 1
ATOM 3668 O O . GLY A 1 481 ? -15.787 -4.578 8.721 1.00 95.81 481 GLY A O 1
ATOM 3669 N N . GLY A 1 482 ? -17.475 -3.550 9.778 1.00 96.25 482 GLY A N 1
ATOM 3670 C CA . GLY A 1 482 ? -17.900 -2.720 8.645 1.00 96.25 482 GLY A CA 1
ATOM 3671 C C . GLY A 1 482 ? -17.347 -1.292 8.709 1.00 96.25 482 GLY A C 1
ATOM 3672 O O . GLY A 1 482 ? -16.728 -0.898 9.695 1.00 96.25 482 GLY A O 1
ATOM 3673 N N . ALA A 1 483 ? -17.616 -0.490 7.677 1.00 97.88 483 ALA A N 1
ATOM 3674 C CA . ALA A 1 483 ? -17.344 0.950 7.705 1.00 97.88 483 ALA A CA 1
ATOM 3675 C C . ALA A 1 483 ? -18.123 1.650 8.845 1.00 97.88 483 ALA A C 1
ATOM 3677 O O . ALA A 1 483 ? -19.231 1.210 9.184 1.00 97.88 483 ALA A O 1
ATOM 3678 N N . PRO A 1 484 ? -17.598 2.744 9.432 1.00 98.00 484 PRO A N 1
ATOM 3679 C CA . PRO A 1 484 ? -18.279 3.464 10.503 1.00 98.00 484 PRO A CA 1
ATOM 3680 C C . PRO A 1 484 ? -19.638 3.991 10.034 1.00 98.00 484 PRO A C 1
ATOM 3682 O O . PRO A 1 484 ? -19.760 4.636 8.991 1.00 98.00 484 PRO A O 1
ATOM 3685 N N . LYS A 1 485 ? -20.680 3.737 10.832 1.00 98.25 485 LYS A N 1
ATOM 3686 C CA . LYS A 1 485 ? -22.035 4.223 10.567 1.00 98.25 485 LYS A CA 1
ATOM 3687 C C . LYS A 1 485 ? -22.469 5.204 11.649 1.00 98.25 485 LYS A C 1
ATOM 3689 O O . LYS A 1 485 ? -22.362 4.924 12.840 1.00 98.25 485 LYS A O 1
ATOM 3694 N N . GLN A 1 486 ? -23.004 6.340 11.222 1.00 97.88 486 GLN A N 1
ATOM 3695 C CA . GLN A 1 486 ? -23.553 7.355 12.121 1.00 97.88 486 GLN A CA 1
ATOM 3696 C C . GLN A 1 486 ? -24.685 6.778 12.978 1.00 97.88 486 GLN A C 1
ATOM 3698 O O . GLN A 1 486 ? -25.425 5.904 12.514 1.00 97.88 486 GLN A O 1
ATOM 3703 N N . ALA A 1 487 ? -24.834 7.296 14.198 1.00 97.94 487 ALA A N 1
ATOM 3704 C CA . ALA A 1 487 ? -25.897 6.932 15.129 1.00 97.94 487 ALA A CA 1
ATOM 3705 C C . ALA A 1 487 ? -26.024 5.410 15.328 1.00 97.94 487 ALA A C 1
ATOM 3707 O O . ALA A 1 487 ? -27.129 4.867 15.294 1.00 97.94 487 ALA A O 1
ATOM 3708 N N . SER A 1 488 ? -24.896 4.708 15.479 1.00 98.62 488 SER A N 1
ATOM 3709 C CA . SER A 1 488 ? -24.879 3.247 15.586 1.00 98.62 488 SER A CA 1
ATOM 3710 C C . SER A 1 488 ? -24.037 2.727 16.746 1.00 98.62 488 SER A C 1
ATOM 3712 O O . SER A 1 488 ? -23.181 3.431 17.283 1.00 98.62 488 SER A O 1
ATOM 3714 N N . LEU A 1 489 ? -24.317 1.482 17.127 1.00 98.75 489 LEU A N 1
ATOM 3715 C CA . LEU A 1 489 ? -23.613 0.715 18.147 1.00 98.75 489 LEU A CA 1
ATOM 3716 C C . LEU A 1 489 ? -23.008 -0.525 17.491 1.00 98.75 489 LEU A C 1
ATOM 3718 O O . LEU A 1 489 ? -23.704 -1.246 16.777 1.00 98.75 489 LEU A O 1
ATOM 3722 N N . THR A 1 490 ? -21.729 -0.795 17.724 1.00 98.75 490 THR A N 1
ATOM 3723 C CA . THR A 1 490 ? -21.073 -2.010 17.217 1.00 98.75 490 THR A CA 1
ATOM 3724 C C . THR A 1 490 ? -19.871 -2.383 18.081 1.00 98.75 490 THR A C 1
ATOM 3726 O O . THR A 1 490 ? -19.564 -1.713 19.062 1.00 98.75 490 THR A O 1
ATOM 3729 N N . GLN A 1 491 ? -19.210 -3.492 17.780 1.00 98.69 491 GLN A N 1
ATOM 3730 C CA . GLN A 1 491 ? -18.021 -3.946 18.501 1.00 98.69 491 GLN A CA 1
ATOM 3731 C C . GLN A 1 491 ? -16.731 -3.454 17.841 1.00 98.69 491 GLN A C 1
ATOM 3733 O O . GLN A 1 491 ? -15.757 -3.154 18.536 1.00 98.69 491 GLN A O 1
ATOM 3738 N N . SER A 1 492 ? -16.732 -3.348 16.511 1.00 98.81 492 SER A N 1
ATOM 3739 C CA . SER A 1 492 ? -15.592 -2.873 15.733 1.00 98.81 492 SER A CA 1
ATOM 3740 C C . SER A 1 492 ? -16.007 -2.253 14.402 1.00 98.81 492 SER A C 1
ATOM 3742 O O . SER A 1 492 ? -17.071 -2.564 13.861 1.00 98.81 492 SER A O 1
ATOM 3744 N N . VAL A 1 493 ? -15.138 -1.406 13.855 1.00 98.81 493 VAL A N 1
ATOM 3745 C CA . VAL A 1 493 ? -15.270 -0.805 12.520 1.00 98.81 493 VAL A CA 1
ATOM 3746 C C . VAL A 1 493 ? -13.952 -0.873 11.751 1.00 98.81 493 VAL A C 1
ATOM 3748 O O . VAL A 1 493 ? -12.897 -1.124 12.335 1.00 98.81 493 VAL A O 1
ATOM 3751 N N . VAL A 1 494 ? -14.017 -0.624 10.445 1.00 98.69 494 VAL A N 1
ATOM 3752 C CA . VAL A 1 494 ? -12.864 -0.498 9.547 1.00 98.69 494 VAL A CA 1
ATOM 3753 C C . VAL A 1 494 ? -12.867 0.893 8.918 1.00 98.69 494 VAL A C 1
ATOM 3755 O O . VAL A 1 494 ? -13.851 1.297 8.300 1.00 98.69 494 VAL A O 1
ATOM 3758 N N . LEU A 1 495 ? -11.766 1.623 9.087 1.00 98.06 495 LEU A N 1
ATOM 3759 C CA . LEU A 1 495 ? -11.507 2.919 8.463 1.00 98.06 495 LEU A CA 1
ATOM 3760 C C . LEU A 1 495 ? -10.595 2.729 7.246 1.00 98.06 495 LEU A C 1
ATOM 3762 O O . LEU A 1 495 ? -9.629 1.971 7.319 1.00 98.06 495 LEU A O 1
ATOM 3766 N N . GLU A 1 496 ? -10.868 3.437 6.151 1.00 93.81 496 GLU A N 1
ATOM 3767 C CA . GLU A 1 496 ? -10.002 3.482 4.965 1.00 93.81 496 GLU A CA 1
ATOM 3768 C C . GLU A 1 496 ? -9.301 4.842 4.896 1.00 93.81 496 GLU A C 1
ATOM 3770 O O . GLU A 1 496 ? -9.940 5.859 4.632 1.00 93.81 496 GLU A O 1
ATOM 3775 N N . ILE A 1 497 ? -7.992 4.876 5.165 1.00 92.62 497 ILE A N 1
ATOM 3776 C CA . ILE A 1 497 ? -7.212 6.115 5.296 1.00 92.62 497 ILE A CA 1
ATOM 3777 C C . ILE A 1 497 ? -5.916 5.988 4.500 1.00 92.62 497 ILE A C 1
ATOM 3779 O O . ILE A 1 497 ? -5.052 5.174 4.828 1.00 92.62 497 ILE A O 1
ATOM 3783 N N . GLY A 1 498 ? -5.758 6.812 3.464 1.00 83.00 498 GLY A N 1
ATOM 3784 C CA . GLY A 1 498 ? -4.535 6.831 2.655 1.00 83.00 498 GLY A CA 1
ATOM 3785 C C . GLY A 1 498 ? -4.264 5.523 1.907 1.00 83.00 498 GLY A C 1
ATOM 3786 O O . GLY A 1 498 ? -3.110 5.136 1.773 1.00 83.00 498 GLY A O 1
ATOM 3787 N N . GLY A 1 499 ? -5.318 4.820 1.471 1.00 80.00 499 GLY A N 1
ATOM 3788 C CA . GLY A 1 499 ? -5.216 3.524 0.785 1.00 80.00 499 GLY A CA 1
ATOM 3789 C C . GLY A 1 499 ? -5.021 2.319 1.713 1.00 80.00 499 GLY A C 1
ATOM 3790 O O . GLY A 1 499 ? -4.969 1.190 1.234 1.00 80.00 499 GLY A O 1
ATOM 3791 N N . GLU A 1 500 ? -4.952 2.535 3.028 1.00 87.75 500 GLU A N 1
ATOM 3792 C CA . GLU A 1 500 ? -4.799 1.479 4.028 1.00 87.75 500 GLU A CA 1
ATOM 3793 C C . GLU A 1 500 ? -6.091 1.271 4.828 1.00 87.75 500 GLU A C 1
ATOM 3795 O O . GLU A 1 500 ? -6.837 2.216 5.096 1.00 87.75 500 GLU A O 1
ATOM 3800 N N . ARG A 1 501 ? -6.335 0.024 5.251 1.00 94.38 501 ARG A N 1
ATOM 3801 C CA . ARG A 1 501 ? -7.454 -0.347 6.131 1.00 94.38 501 ARG A CA 1
ATOM 3802 C C . ARG A 1 501 ? -6.986 -0.413 7.584 1.00 94.38 501 ARG A C 1
ATOM 3804 O O . A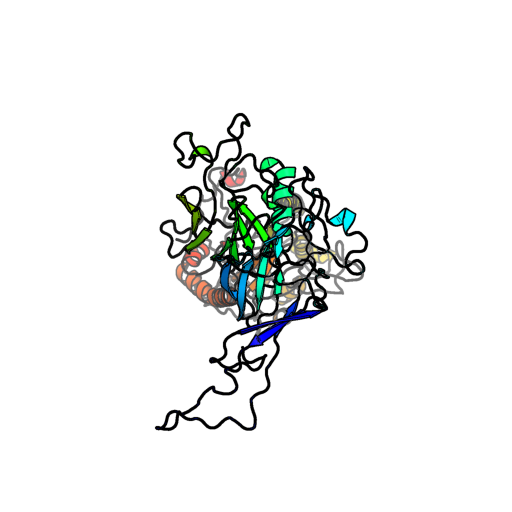RG A 1 501 ? -6.001 -1.092 7.878 1.00 94.38 501 ARG A O 1
ATOM 3811 N N . ILE A 1 502 ? -7.701 0.261 8.482 1.00 98.19 502 ILE A N 1
ATOM 3812 C CA . ILE A 1 502 ? -7.420 0.321 9.923 1.00 98.19 502 ILE A CA 1
ATOM 3813 C C . ILE A 1 502 ? -8.631 -0.213 10.684 1.00 98.19 502 ILE A C 1
ATOM 3815 O O . ILE A 1 502 ? -9.729 0.332 10.581 1.00 98.19 502 ILE A O 1
ATOM 3819 N N . GLY A 1 503 ? -8.433 -1.269 11.464 1.00 98.62 503 GLY A N 1
ATOM 3820 C CA . GLY A 1 503 ? -9.449 -1.810 12.358 1.00 98.62 503 GLY A CA 1
ATOM 3821 C C . GLY A 1 503 ? -9.503 -1.037 13.674 1.00 98.62 503 GLY A C 1
ATOM 3822 O O . GLY A 1 503 ? -8.465 -0.769 14.275 1.00 98.62 503 GLY A O 1
ATOM 3823 N N . VAL A 1 504 ? -10.703 -0.711 14.151 1.00 98.81 504 VAL A N 1
ATOM 3824 C CA . VAL A 1 504 ? -10.917 -0.093 15.468 1.00 98.81 504 VAL A CA 1
ATOM 3825 C C . VAL A 1 504 ? -11.885 -0.953 16.270 1.00 98.81 504 VAL A C 1
ATOM 3827 O O . VAL A 1 504 ? -12.974 -1.259 15.789 1.00 98.81 504 VAL A O 1
ATOM 3830 N N . VAL A 1 505 ? -11.498 -1.354 17.480 1.00 98.81 505 VAL A N 1
ATOM 3831 C CA . VAL A 1 505 ? -12.289 -2.206 18.387 1.00 98.81 505 VAL A CA 1
ATOM 3832 C C . VAL A 1 505 ? -12.524 -1.462 19.701 1.00 98.81 505 VAL A C 1
ATOM 3834 O O . VAL A 1 505 ? -11.634 -0.750 20.157 1.00 98.81 505 VAL A O 1
ATOM 3837 N N . GLY A 1 506 ? -13.702 -1.610 20.316 1.00 98.44 506 GLY A N 1
ATOM 3838 C CA . GLY A 1 506 ? -14.047 -0.932 21.575 1.00 98.44 506 GLY A CA 1
ATOM 3839 C C . GLY A 1 506 ? -14.251 -1.867 22.766 1.00 98.44 506 GLY A C 1
ATOM 3840 O O . GLY A 1 506 ? -14.749 -2.981 22.606 1.00 98.44 506 GLY A O 1
ATOM 3841 N N . ALA A 1 507 ? -13.955 -1.423 23.986 1.00 98.50 507 ALA A N 1
ATOM 3842 C CA . ALA A 1 507 ? -14.345 -2.134 25.208 1.00 98.50 507 ALA A CA 1
ATOM 3843 C C . ALA A 1 507 ? -14.577 -1.188 26.392 1.00 98.50 507 ALA A C 1
ATOM 3845 O O . ALA A 1 507 ? -13.941 -0.142 26.499 1.00 98.50 507 ALA A O 1
ATOM 3846 N N . VAL A 1 508 ? -15.453 -1.594 27.310 1.00 98.31 508 VAL A N 1
ATOM 3847 C CA . VAL A 1 508 ? -15.788 -0.823 28.517 1.00 98.31 508 VAL A CA 1
ATOM 3848 C C . VAL A 1 508 ? -15.419 -1.572 29.789 1.00 98.31 508 VAL A C 1
ATOM 3850 O O . VAL A 1 508 ? -15.189 -2.784 29.775 1.00 98.31 508 VAL A O 1
ATOM 3853 N N . VAL A 1 509 ? -15.370 -0.861 30.911 1.00 97.75 509 VAL A N 1
ATOM 3854 C CA . VAL A 1 509 ? -15.085 -1.449 32.222 1.00 97.75 509 VAL A CA 1
ATOM 3855 C C . VAL A 1 509 ? -16.076 -2.580 32.584 1.00 97.75 509 VAL A C 1
ATOM 3857 O O . VAL A 1 509 ? -17.286 -2.396 32.462 1.00 97.75 509 VAL A O 1
ATOM 3860 N N . PRO A 1 510 ? -15.628 -3.761 33.065 1.00 97.88 510 PRO A N 1
ATOM 3861 C CA . PRO A 1 510 ? -16.534 -4.871 33.381 1.00 97.88 510 PRO A CA 1
ATOM 3862 C C . PRO A 1 510 ? -17.587 -4.542 34.447 1.00 97.88 510 PRO A C 1
ATOM 3864 O O . PRO A 1 510 ? -18.741 -4.943 34.326 1.00 97.88 510 PRO A O 1
ATOM 3867 N N . TYR A 1 511 ? -17.219 -3.774 35.474 1.00 97.06 511 TYR A N 1
ATOM 3868 C CA . TYR A 1 511 ? -18.125 -3.391 36.561 1.00 97.06 511 TYR A CA 1
ATOM 3869 C C . TYR A 1 511 ? -19.016 -2.177 36.241 1.00 97.06 511 TYR A C 1
ATOM 3871 O O . TYR A 1 511 ? -19.573 -1.574 37.159 1.00 97.06 511 TYR A O 1
ATOM 3879 N N . LEU A 1 512 ? -19.204 -1.841 34.958 1.00 97.62 512 LEU A N 1
ATOM 3880 C CA . LEU A 1 512 ? -20.059 -0.743 34.490 1.00 97.62 512 LEU A CA 1
ATOM 3881 C C . LEU A 1 512 ? -21.454 -0.679 35.161 1.00 97.62 512 LEU A C 1
ATOM 3883 O O . LEU A 1 512 ? -21.835 0.410 35.595 1.00 97.62 512 LEU A O 1
ATOM 3887 N N . PRO A 1 513 ? -22.200 -1.793 35.365 1.00 96.94 513 PRO A N 1
ATOM 3888 C CA . PRO A 1 513 ? -23.523 -1.741 36.003 1.00 96.94 513 PRO A CA 1
ATOM 3889 C C . PRO A 1 513 ? -23.501 -1.261 37.461 1.00 96.94 513 PRO A C 1
ATOM 3891 O O . PRO A 1 513 ? -24.549 -0.968 38.029 1.00 96.94 513 PRO A O 1
ATOM 3894 N N . GLN A 1 514 ? -22.328 -1.240 38.100 1.00 96.56 514 GLN A N 1
ATOM 3895 C CA . GLN A 1 514 ? -22.170 -0.773 39.476 1.00 96.56 514 GLN A CA 1
ATOM 3896 C C . GLN A 1 514 ? -21.939 0.738 39.570 1.00 96.56 514 GLN A C 1
ATOM 3898 O O . GLN A 1 514 ? -21.993 1.279 40.673 1.00 96.56 514 GLN A O 1
ATOM 3903 N N . ILE A 1 515 ? -21.609 1.396 38.455 1.00 96.25 515 ILE A N 1
ATOM 3904 C CA . ILE A 1 515 ? -21.198 2.807 38.432 1.00 96.25 515 ILE A CA 1
ATOM 3905 C C . ILE A 1 515 ? -22.117 3.689 37.587 1.00 96.25 515 ILE A C 1
ATOM 3907 O O . ILE A 1 515 ? -22.065 4.903 37.729 1.00 96.25 515 ILE A O 1
ATOM 3911 N N . THR A 1 516 ? -22.985 3.104 36.759 1.00 97.06 516 THR A N 1
ATOM 3912 C CA . THR A 1 516 ? -23.981 3.844 35.974 1.00 97.06 516 THR A CA 1
ATOM 3913 C C . THR A 1 516 ? -25.238 3.004 35.708 1.00 97.06 516 THR A C 1
ATOM 3915 O O . THR A 1 516 ? -25.302 1.818 36.042 1.00 97.06 516 THR A O 1
ATOM 3918 N N . ASN A 1 517 ? -26.266 3.612 35.112 1.00 95.94 517 ASN A N 1
ATOM 3919 C CA . ASN A 1 517 ? -27.554 2.982 34.834 1.00 95.94 517 ASN A CA 1
ATOM 3920 C C . ASN A 1 517 ? -27.638 2.429 33.402 1.00 95.94 517 ASN A C 1
ATOM 3922 O O . ASN A 1 517 ? -28.258 3.017 32.513 1.00 95.94 517 ASN A O 1
ATOM 3926 N N . ILE A 1 518 ? -27.096 1.228 33.199 1.00 96.31 518 ILE A N 1
ATOM 3927 C CA . ILE A 1 518 ? -27.156 0.539 31.899 1.00 96.31 518 ILE A CA 1
ATOM 3928 C C . ILE A 1 518 ? -28.519 -0.112 31.590 1.00 96.31 518 ILE A C 1
ATOM 3930 O O . ILE A 1 518 ? -28.668 -0.796 30.577 1.00 96.31 518 ILE A O 1
ATOM 3934 N N . GLY A 1 519 ? -29.529 0.072 32.448 1.00 95.31 519 GLY A N 1
ATOM 3935 C CA . GLY A 1 519 ? -30.869 -0.475 32.244 1.00 95.31 519 GLY A CA 1
ATOM 3936 C C . GLY A 1 519 ? -30.872 -1.993 32.031 1.00 95.31 519 GLY A C 1
ATOM 3937 O O . GLY A 1 519 ? -30.388 -2.749 32.868 1.00 95.31 519 GLY A O 1
ATOM 3938 N N . GLY A 1 520 ? -31.464 -2.432 30.916 1.00 95.00 520 GLY A N 1
ATOM 3939 C CA . GLY A 1 520 ? -31.562 -3.847 30.547 1.00 95.00 520 GLY A CA 1
ATOM 3940 C C . GLY A 1 520 ? -30.383 -4.383 29.732 1.00 95.00 520 GLY A C 1
ATOM 3941 O O . GLY A 1 520 ? -30.464 -5.522 29.285 1.00 95.00 520 GLY A O 1
ATOM 3942 N N . ILE A 1 521 ? -29.329 -3.598 29.487 1.00 97.50 521 ILE A N 1
ATOM 3943 C CA . ILE A 1 521 ? -28.147 -4.052 28.737 1.00 97.50 521 ILE A CA 1
ATOM 3944 C C . ILE A 1 521 ? -27.428 -5.149 29.534 1.00 97.50 521 ILE A C 1
ATOM 3946 O O . ILE A 1 521 ? -27.212 -5.024 30.741 1.00 97.50 521 ILE A O 1
ATOM 3950 N N . THR A 1 522 ? -27.038 -6.225 28.854 1.00 97.31 522 THR A N 1
ATOM 3951 C CA . THR A 1 522 ? -26.308 -7.340 29.463 1.00 97.31 522 THR A CA 1
ATOM 3952 C C . THR A 1 522 ? -24.799 -7.117 29.338 1.00 97.31 522 THR A C 1
ATOM 3954 O O . THR A 1 522 ? -24.282 -6.920 28.239 1.00 97.31 522 THR A O 1
ATOM 3957 N N . MET A 1 523 ? -24.073 -7.192 30.458 1.00 97.25 523 MET A N 1
ATOM 3958 C CA . MET A 1 523 ? -22.606 -7.280 30.451 1.00 97.25 523 MET A CA 1
ATOM 3959 C C . MET A 1 523 ? -22.167 -8.694 30.067 1.00 97.25 523 MET A C 1
ATOM 3961 O O . MET A 1 523 ? -22.517 -9.657 30.749 1.00 97.25 523 MET A O 1
ATOM 3965 N N . LEU A 1 524 ? -21.354 -8.819 29.017 1.00 97.25 524 LEU A N 1
ATOM 3966 C CA . LEU A 1 524 ? -20.814 -10.112 28.565 1.00 97.25 524 LEU A CA 1
ATOM 3967 C C . LEU A 1 524 ? -19.598 -10.576 29.386 1.00 97.25 524 LEU A C 1
ATOM 3969 O O . LEU A 1 524 ? -19.212 -11.743 29.348 1.00 97.25 524 LEU A O 1
ATOM 3973 N N . THR A 1 525 ? -19.002 -9.667 30.155 1.00 96.81 525 THR A N 1
ATOM 3974 C CA . THR A 1 525 ? -17.916 -9.935 31.107 1.00 96.81 525 THR A CA 1
ATOM 3975 C C . THR A 1 525 ? -18.437 -9.926 32.542 1.00 96.81 525 THR A C 1
ATOM 3977 O O . THR A 1 525 ? -19.395 -9.216 32.836 1.00 96.81 525 THR A O 1
ATOM 3980 N N . ASN A 1 526 ? -17.786 -10.654 33.459 1.00 95.25 526 ASN A N 1
ATOM 3981 C CA . ASN A 1 526 ? -18.186 -10.703 34.872 1.00 95.25 526 ASN A CA 1
ATOM 3982 C C . ASN A 1 526 ? -18.240 -9.286 35.490 1.00 95.25 526 ASN A C 1
ATOM 3984 O O . ASN A 1 526 ? -17.184 -8.671 35.663 1.00 95.25 526 ASN A O 1
ATOM 3988 N N . PRO A 1 527 ? -19.427 -8.790 35.891 1.00 95.50 527 PRO A N 1
ATOM 3989 C CA . PRO A 1 527 ? -19.587 -7.410 36.335 1.00 95.50 527 PRO A CA 1
ATOM 3990 C C . PRO A 1 527 ? -19.176 -7.173 37.791 1.00 95.50 527 PRO A C 1
ATOM 3992 O O . PRO A 1 527 ? -19.296 -6.057 38.286 1.00 95.50 527 PRO A O 1
ATOM 3995 N N . ASN A 1 528 ? -18.725 -8.210 38.503 1.00 94.88 528 ASN A N 1
ATOM 3996 C CA . ASN A 1 528 ? -18.399 -8.131 39.928 1.00 94.88 528 ASN A CA 1
ATOM 3997 C C . ASN A 1 528 ? -16.902 -7.955 40.208 1.00 94.88 528 ASN A C 1
ATOM 3999 O O . ASN A 1 528 ? -16.528 -7.696 41.351 1.00 94.88 528 ASN A O 1
ATOM 4003 N N . SER A 1 529 ? -16.044 -8.104 39.197 1.00 93.00 529 SER A N 1
ATOM 4004 C CA . SER A 1 529 ? -14.600 -7.981 39.378 1.00 93.00 529 SER A CA 1
ATOM 4005 C C . SER A 1 529 ? -14.165 -6.516 39.422 1.00 93.00 529 SER A C 1
ATOM 4007 O O . SER A 1 529 ? -14.505 -5.722 38.548 1.00 93.00 529 SER A O 1
ATOM 4009 N N . ARG A 1 530 ? -13.360 -6.169 40.428 1.00 94.00 530 ARG A N 1
ATOM 4010 C CA . ARG A 1 530 ? -12.585 -4.915 40.488 1.00 94.00 530 ARG A CA 1
ATOM 4011 C C . ARG A 1 530 ? -11.079 -5.162 40.439 1.00 94.00 530 ARG A C 1
ATOM 4013 O O . ARG A 1 530 ? -10.310 -4.216 40.550 1.00 94.00 530 ARG A O 1
ATOM 4020 N N . ASP A 1 531 ? -10.677 -6.422 40.300 1.00 97.19 531 ASP A N 1
ATOM 4021 C CA . ASP A 1 531 ? -9.276 -6.801 40.205 1.00 97.19 531 ASP A CA 1
ATOM 4022 C C . ASP A 1 531 ? -8.724 -6.444 38.821 1.00 97.19 531 ASP A C 1
ATOM 4024 O O . ASP A 1 531 ? -9.380 -6.677 37.802 1.00 97.19 531 ASP A O 1
ATOM 4028 N N . VAL A 1 532 ? -7.528 -5.855 38.799 1.00 96.25 532 VAL A N 1
ATOM 4029 C CA . VAL A 1 532 ? -6.903 -5.324 37.582 1.00 96.25 532 VAL A CA 1
ATOM 4030 C C . VAL A 1 532 ? -6.613 -6.433 36.574 1.00 96.25 532 VAL A C 1
ATOM 4032 O O . VAL A 1 532 ? -6.968 -6.317 35.401 1.00 96.25 532 VAL A O 1
ATOM 4035 N N . GLU A 1 533 ? -5.995 -7.521 37.030 1.00 97.31 533 GLU A N 1
ATOM 4036 C CA . GLU A 1 533 ? -5.520 -8.596 36.161 1.00 97.31 533 GLU A CA 1
ATOM 4037 C C . GLU A 1 533 ? -6.686 -9.442 35.637 1.00 97.31 533 GLU A C 1
ATOM 4039 O O . GLU A 1 533 ? -6.717 -9.824 34.462 1.00 97.31 533 GLU A O 1
ATOM 4044 N N . GLU A 1 534 ? -7.682 -9.682 36.490 1.00 97.94 534 GLU A N 1
ATOM 4045 C CA . GLU A 1 534 ? -8.922 -10.345 36.109 1.00 97.94 534 GLU A CA 1
ATOM 4046 C C . GLU A 1 534 ? -9.731 -9.498 35.123 1.00 97.94 534 GLU A C 1
ATOM 4048 O O . GLU A 1 534 ? -10.193 -10.026 34.111 1.00 97.94 534 GLU A O 1
ATOM 4053 N N . ASN A 1 535 ? -9.861 -8.185 35.344 1.00 97.88 535 ASN A N 1
ATOM 4054 C CA . ASN A 1 535 ? -10.548 -7.311 34.392 1.00 97.88 535 ASN A CA 1
ATOM 4055 C C . ASN A 1 535 ? -9.825 -7.277 33.044 1.00 97.88 535 ASN A C 1
ATOM 4057 O O . ASN A 1 535 ? -10.470 -7.453 32.009 1.00 97.88 535 ASN A O 1
ATOM 4061 N N . ALA A 1 536 ? -8.496 -7.162 33.041 1.00 98.00 536 ALA A N 1
ATOM 4062 C CA . ALA A 1 536 ? -7.701 -7.242 31.819 1.00 98.00 536 ALA A CA 1
ATOM 4063 C C . ALA A 1 536 ? -7.906 -8.578 31.084 1.00 98.00 536 ALA A C 1
ATOM 4065 O O . ALA A 1 536 ? -8.046 -8.601 29.862 1.00 98.00 536 ALA A O 1
ATOM 4066 N N . ARG A 1 537 ? -7.981 -9.703 31.807 1.00 98.25 537 ARG A N 1
ATOM 4067 C CA . ARG A 1 537 ? -8.261 -11.024 31.221 1.00 98.25 537 ARG A CA 1
ATOM 4068 C C . ARG A 1 537 ? -9.669 -11.111 30.624 1.00 98.25 537 ARG A C 1
ATOM 4070 O O . ARG A 1 537 ? -9.827 -11.622 29.517 1.00 98.25 537 ARG A O 1
ATOM 4077 N N . LEU A 1 538 ? -10.684 -10.627 31.340 1.00 98.19 538 LEU A N 1
ATOM 4078 C CA . LEU A 1 538 ? -12.075 -10.622 30.880 1.00 98.19 538 LEU A CA 1
ATOM 4079 C C . LEU A 1 538 ? -12.237 -9.794 29.601 1.00 98.19 538 LEU A C 1
ATOM 4081 O O . LEU A 1 538 ? -12.879 -10.246 28.655 1.00 98.19 538 LEU A O 1
ATOM 4085 N N . ILE A 1 539 ? -11.615 -8.615 29.557 1.00 98.38 539 ILE A N 1
ATOM 4086 C CA . ILE A 1 539 ? -11.660 -7.733 28.390 1.00 98.38 539 ILE A CA 1
ATOM 4087 C C . ILE A 1 539 ? -10.889 -8.348 27.221 1.00 98.38 539 ILE A C 1
ATOM 4089 O O . ILE A 1 539 ? -11.410 -8.365 26.110 1.00 98.38 539 ILE A O 1
ATOM 4093 N N . ALA A 1 540 ? -9.701 -8.917 27.455 1.00 98.38 540 ALA A N 1
ATOM 4094 C CA . ALA A 1 540 ? -8.931 -9.579 26.401 1.00 98.38 540 ALA A CA 1
ATOM 4095 C C . ALA A 1 540 ? -9.750 -10.678 25.706 1.00 98.38 540 ALA A C 1
ATOM 4097 O O . ALA A 1 540 ? -9.804 -10.727 24.479 1.00 98.38 540 ALA A O 1
ATOM 4098 N N . ASN A 1 541 ? -10.459 -11.500 26.486 1.00 98.31 541 ASN A N 1
ATOM 4099 C CA . ASN A 1 541 ? -11.337 -12.547 25.959 1.00 98.31 541 ASN A CA 1
ATOM 4100 C C . ASN A 1 541 ? -12.517 -11.996 25.142 1.00 98.31 541 ASN A C 1
ATOM 4102 O O . ASN A 1 541 ? -12.966 -12.654 24.209 1.00 98.31 541 ASN A O 1
ATOM 4106 N N . SER A 1 542 ? -13.021 -10.810 25.491 1.00 98.31 542 SER A N 1
ATOM 4107 C CA . SER A 1 542 ? -14.094 -10.134 24.753 1.00 98.31 542 SER A CA 1
ATOM 4108 C C . SER A 1 542 ? -13.594 -9.487 23.456 1.00 98.31 542 SER A C 1
ATOM 4110 O O . SER A 1 542 ? -14.293 -9.494 22.448 1.00 98.31 542 SER A O 1
ATOM 4112 N N . VAL A 1 543 ? -12.383 -8.928 23.471 1.00 98.62 543 VAL A N 1
ATOM 4113 C CA . VAL A 1 543 ? -11.804 -8.162 22.358 1.00 98.62 543 VAL A CA 1
ATOM 4114 C C . VAL A 1 543 ? -11.190 -9.065 21.289 1.00 98.62 543 VAL A C 1
ATOM 4116 O O . VAL A 1 543 ? -11.404 -8.829 20.099 1.00 98.62 543 VAL A O 1
ATOM 4119 N N . GLN A 1 544 ? -10.437 -10.097 21.688 1.00 98.44 544 GLN A N 1
ATOM 4120 C CA . GLN A 1 544 ? -9.619 -10.894 20.765 1.00 98.44 544 GLN A CA 1
ATOM 4121 C C . GLN A 1 544 ? -10.409 -11.506 19.588 1.00 98.44 544 GLN A C 1
ATOM 4123 O O . GLN A 1 544 ? -9.906 -11.421 18.471 1.00 98.44 544 GLN A O 1
ATOM 4128 N N . PRO A 1 545 ? -11.648 -12.020 19.747 1.00 98.56 545 PRO A N 1
ATOM 4129 C CA . PRO A 1 545 ? -12.412 -12.547 18.612 1.00 98.56 545 PRO A CA 1
ATOM 4130 C C . PRO A 1 545 ? -12.662 -11.524 17.492 1.00 98.56 545 PRO A C 1
ATOM 4132 O O . PRO A 1 545 ? -12.630 -11.875 16.315 1.00 98.56 545 PRO A O 1
ATOM 4135 N N . PHE A 1 546 ? -12.879 -10.250 17.838 1.00 98.62 546 PHE A N 1
ATOM 4136 C CA . PHE A 1 546 ? -13.094 -9.185 16.852 1.00 98.62 546 PHE A CA 1
ATOM 4137 C C . PHE A 1 546 ? -11.785 -8.732 16.205 1.00 98.62 546 PHE A C 1
ATOM 4139 O O . PHE A 1 546 ? -11.775 -8.375 15.029 1.00 98.62 546 PHE A O 1
ATOM 4146 N N . VAL A 1 547 ? -10.677 -8.788 16.946 1.00 98.56 547 VAL A N 1
ATOM 4147 C CA . VAL A 1 547 ? -9.331 -8.584 16.395 1.00 98.56 547 VAL A CA 1
ATOM 4148 C C . VAL A 1 547 ? -9.013 -9.683 15.381 1.00 98.56 547 VAL A C 1
ATOM 4150 O O . VAL A 1 547 ? -8.646 -9.381 14.250 1.00 98.56 547 VAL A O 1
ATOM 4153 N N . ASP A 1 548 ? -9.238 -10.947 15.737 1.00 96.56 548 ASP A N 1
ATOM 4154 C CA . ASP A 1 548 ? -8.995 -12.093 14.857 1.00 96.56 548 ASP A CA 1
ATOM 4155 C C . ASP A 1 548 ? -9.883 -12.040 13.602 1.00 96.56 548 ASP A C 1
ATOM 4157 O O . ASP A 1 548 ? -9.417 -12.328 12.497 1.00 96.56 548 ASP A O 1
ATOM 4161 N N . GLN A 1 549 ? -11.141 -11.597 13.742 1.00 96.25 549 GLN A N 1
ATOM 4162 C CA . GLN A 1 549 ? -12.029 -11.334 12.607 1.00 96.25 549 GLN A CA 1
ATOM 4163 C C . GLN A 1 549 ? -11.426 -10.293 11.651 1.00 96.25 549 GLN A C 1
ATOM 4165 O O . GLN A 1 549 ? -11.397 -10.534 10.446 1.00 96.25 549 GLN A O 1
ATOM 4170 N N . LEU A 1 550 ? -10.934 -9.158 12.156 1.00 95.75 550 LEU A N 1
ATOM 4171 C CA . LEU A 1 550 ? -10.319 -8.113 11.328 1.00 95.75 550 LEU A CA 1
ATOM 4172 C C . LEU A 1 550 ? -9.042 -8.619 10.640 1.00 95.75 550 LEU A C 1
ATOM 4174 O O . LEU A 1 550 ? -8.872 -8.428 9.436 1.00 95.75 550 LEU A O 1
ATOM 4178 N N . VAL A 1 551 ? -8.187 -9.343 11.366 1.00 90.62 551 VAL A N 1
ATOM 4179 C CA . VAL A 1 551 ? -6.971 -9.955 10.806 1.00 90.62 551 VAL A CA 1
ATOM 4180 C C . VAL A 1 551 ? -7.311 -10.937 9.686 1.00 90.62 551 VAL A C 1
ATOM 4182 O O . VAL A 1 551 ? -6.671 -10.911 8.637 1.00 90.62 551 VAL A O 1
ATOM 4185 N N . SER A 1 552 ? -8.365 -11.747 9.842 1.00 87.19 552 SER A N 1
ATOM 4186 C CA . SER A 1 552 ? -8.809 -12.686 8.798 1.00 87.19 552 SER A CA 1
ATOM 4187 C C . SER A 1 552 ? -9.258 -12.002 7.498 1.00 87.19 552 SER A C 1
ATOM 4189 O O . SER A 1 552 ? -9.303 -12.641 6.450 1.00 87.19 552 SER A O 1
ATOM 4191 N N . GLN A 1 553 ? -9.552 -10.699 7.545 1.00 84.12 553 GLN A N 1
ATOM 4192 C CA . GLN A 1 553 ? -9.891 -9.877 6.381 1.00 84.12 553 GLN A CA 1
ATOM 4193 C C . GLN A 1 553 ? -8.658 -9.221 5.735 1.00 84.12 553 GLN A C 1
ATOM 4195 O O . GLN A 1 553 ? -8.814 -8.414 4.815 1.00 84.12 553 GLN A O 1
ATOM 4200 N N . GLY A 1 554 ? -7.445 -9.528 6.208 1.00 82.44 554 GLY A N 1
ATOM 4201 C CA . GLY A 1 554 ? -6.191 -8.917 5.759 1.00 82.44 554 GLY A CA 1
ATOM 4202 C C . GLY A 1 554 ? -5.956 -7.517 6.334 1.00 82.44 554 GLY A C 1
ATOM 4203 O O . GLY A 1 554 ? -5.352 -6.677 5.671 1.00 82.44 554 GLY A O 1
ATOM 4204 N N . ILE A 1 555 ? -6.503 -7.212 7.517 1.00 89.00 555 ILE A N 1
ATOM 4205 C CA . ILE A 1 555 ? -6.253 -5.948 8.223 1.00 89.00 555 ILE A CA 1
ATOM 4206 C C . ILE A 1 555 ? -5.114 -6.167 9.217 1.00 89.00 555 ILE A C 1
ATOM 4208 O O . ILE A 1 555 ? -5.215 -6.997 10.116 1.00 89.00 555 ILE A O 1
ATOM 4212 N N . ASN A 1 556 ? -4.042 -5.394 9.060 1.00 89.38 556 ASN A N 1
ATOM 4213 C CA . ASN A 1 556 ? -2.807 -5.512 9.843 1.00 89.38 556 ASN A CA 1
ATOM 4214 C C . ASN A 1 556 ? -2.494 -4.262 10.690 1.00 89.38 556 ASN A C 1
ATOM 4216 O O . ASN A 1 556 ? -1.380 -4.129 11.182 1.00 89.38 556 ASN A O 1
ATOM 4220 N N . LYS A 1 557 ? -3.461 -3.343 10.823 1.00 94.88 557 LYS A N 1
ATOM 4221 C CA . LYS A 1 557 ? -3.394 -2.145 11.675 1.00 94.88 557 LYS A CA 1
ATOM 4222 C C . LYS A 1 557 ? -4.636 -2.116 12.549 1.00 94.88 557 LYS A C 1
ATOM 4224 O O . LYS A 1 557 ? -5.734 -1.916 12.026 1.00 94.88 557 LYS A O 1
ATOM 4229 N N . ILE A 1 558 ? -4.490 -2.351 13.846 1.00 98.06 558 ILE A N 1
ATOM 4230 C CA . ILE A 1 558 ? -5.609 -2.503 14.775 1.00 98.06 558 ILE A CA 1
ATOM 4231 C C . ILE A 1 558 ? -5.407 -1.626 16.008 1.00 98.06 558 ILE A C 1
ATOM 4233 O O . ILE A 1 558 ? -4.441 -1.761 16.763 1.00 98.06 558 ILE A O 1
ATOM 4237 N N . ILE A 1 559 ? -6.387 -0.756 16.229 1.00 98.56 559 ILE A N 1
ATOM 4238 C CA . ILE A 1 559 ? -6.488 0.129 17.383 1.00 98.56 559 ILE A CA 1
ATOM 4239 C C . ILE A 1 559 ? -7.566 -0.426 18.311 1.00 98.56 559 ILE A C 1
ATOM 4241 O O . ILE A 1 559 ? -8.714 -0.624 17.912 1.00 98.56 559 ILE A O 1
ATOM 4245 N N . LEU A 1 560 ? -7.210 -0.647 19.570 1.00 98.56 560 LEU A N 1
ATOM 4246 C CA . LEU A 1 560 ? -8.165 -0.891 20.637 1.00 98.56 560 LEU A CA 1
ATOM 4247 C C . LEU A 1 560 ? -8.418 0.420 21.382 1.00 98.56 560 LEU A C 1
ATOM 4249 O O . LEU A 1 560 ? -7.505 1.003 21.957 1.00 98.56 560 LEU A O 1
ATOM 4253 N N . MET A 1 561 ? -9.667 0.859 21.413 1.00 98.25 561 MET A N 1
ATOM 4254 C CA . MET A 1 561 ? -10.115 1.962 22.252 1.00 98.25 561 MET A CA 1
ATOM 4255 C C . MET A 1 561 ? -10.836 1.401 23.480 1.00 98.25 561 MET A C 1
ATOM 4257 O O . MET A 1 561 ? -11.636 0.466 23.369 1.00 98.25 561 MET A O 1
ATOM 4261 N N . THR A 1 562 ? -10.572 1.957 24.658 1.00 98.12 562 THR A N 1
ATOM 4262 C CA . THR A 1 562 ? -11.161 1.477 25.909 1.00 98.12 562 THR A CA 1
ATOM 4263 C C . THR A 1 562 ? -11.600 2.605 26.824 1.00 98.12 562 THR A C 1
ATOM 4265 O O . THR A 1 562 ? -11.093 3.720 26.748 1.00 98.12 562 THR A O 1
ATOM 4268 N N . HIS A 1 563 ? -12.527 2.284 27.724 1.00 98.25 563 HIS A N 1
ATOM 4269 C CA . HIS A 1 563 ? -12.924 3.160 28.818 1.00 98.25 563 HIS A CA 1
ATOM 4270 C C . HIS A 1 563 ? -13.031 2.341 30.116 1.00 98.25 563 HIS A C 1
ATOM 4272 O O . HIS A 1 563 ? -14.095 1.806 30.450 1.00 98.25 563 HIS A O 1
ATOM 4278 N N . LEU A 1 564 ? -11.891 2.120 30.790 1.00 97.06 564 LEU A N 1
ATOM 4279 C CA . LEU A 1 564 ? -11.755 1.083 31.830 1.00 97.06 564 LEU A CA 1
ATOM 4280 C C . LEU A 1 564 ? -11.673 1.612 33.259 1.00 97.06 564 LEU A C 1
ATOM 4282 O O . LEU A 1 564 ? -11.556 0.803 34.182 1.00 97.06 564 LEU A O 1
ATOM 4286 N N . GLN A 1 565 ? -11.746 2.932 33.455 1.00 95.19 565 GLN A N 1
ATOM 4287 C CA . GLN A 1 565 ? -11.714 3.612 34.761 1.00 95.19 565 GLN A CA 1
ATOM 4288 C C . GLN A 1 565 ? -10.378 3.515 35.525 1.00 95.19 565 GLN A C 1
ATOM 4290 O O . GLN A 1 565 ? -10.129 4.293 36.442 1.00 95.19 565 GLN A O 1
ATOM 4295 N N . GLN A 1 566 ? -9.499 2.576 35.168 1.00 92.75 566 GLN A N 1
ATOM 4296 C CA . GLN A 1 566 ? -8.218 2.321 35.827 1.00 92.75 566 GLN A CA 1
ATOM 4297 C C . GLN A 1 566 ? -7.151 2.005 34.782 1.00 92.75 566 GLN A C 1
ATOM 4299 O O . GLN A 1 566 ? -7.172 0.921 34.205 1.00 92.75 566 GLN A O 1
ATOM 4304 N N . PHE A 1 567 ? -6.190 2.915 34.608 1.00 89.56 567 PHE A N 1
ATOM 4305 C CA . PHE A 1 567 ? -5.107 2.810 33.623 1.00 89.56 567 PHE A CA 1
ATOM 4306 C C . PHE A 1 567 ? -4.291 1.508 33.731 1.00 89.56 567 PHE A C 1
ATOM 4308 O O . PHE A 1 567 ? -3.803 0.971 32.735 1.00 89.56 567 PHE A O 1
ATOM 4315 N N . GLU A 1 568 ? -4.135 0.971 34.941 1.00 92.44 568 GLU A N 1
ATOM 4316 C CA . GLU A 1 568 ? -3.432 -0.287 35.193 1.00 92.44 568 GLU A CA 1
ATOM 4317 C C . GLU A 1 568 ? -4.094 -1.472 34.469 1.00 92.44 568 GLU A C 1
ATOM 4319 O O . GLU A 1 568 ? -3.411 -2.432 34.099 1.00 92.44 568 GLU A O 1
ATOM 4324 N N . VAL A 1 569 ? -5.407 -1.399 34.217 1.00 95.56 569 VAL A N 1
ATOM 4325 C CA . VAL A 1 569 ? -6.138 -2.411 33.447 1.00 95.56 569 VAL A CA 1
ATOM 4326 C C . VAL A 1 569 ? -5.732 -2.346 31.979 1.00 95.56 569 VAL A C 1
ATOM 4328 O O . VAL A 1 569 ? -5.433 -3.397 31.413 1.00 95.56 569 VAL A O 1
ATOM 4331 N N . GLU A 1 570 ? -5.636 -1.161 31.362 1.00 94.00 570 GLU A N 1
ATOM 4332 C CA . GLU A 1 570 ? -5.099 -1.017 30.001 1.00 94.00 570 GLU A CA 1
ATOM 4333 C C . GLU A 1 570 ? -3.662 -1.553 29.892 1.00 94.00 570 GLU A C 1
ATOM 4335 O O . GLU A 1 570 ? -3.338 -2.267 28.938 1.00 94.00 570 GLU A O 1
ATOM 4340 N N . GLN A 1 571 ? -2.806 -1.275 30.883 1.00 91.00 571 GLN A N 1
ATOM 4341 C CA . GLN A 1 571 ? -1.424 -1.773 30.893 1.00 91.00 571 GLN A CA 1
ATOM 4342 C C . GLN A 1 571 ? -1.352 -3.305 30.938 1.00 91.00 571 GLN A C 1
ATOM 4344 O O . GLN A 1 571 ? -0.563 -3.918 30.210 1.00 91.00 571 GLN A O 1
ATOM 4349 N N . ALA A 1 572 ? -2.164 -3.931 31.792 1.00 94.25 572 ALA A N 1
ATOM 4350 C CA . ALA A 1 572 ? -2.253 -5.384 31.885 1.00 94.25 572 ALA A CA 1
ATOM 4351 C C . ALA A 1 572 ? -2.876 -5.996 30.616 1.00 94.25 572 ALA A C 1
ATOM 4353 O O . ALA A 1 572 ? -2.400 -7.019 30.117 1.00 94.25 572 ALA A O 1
ATOM 4354 N N . LEU A 1 573 ? -3.900 -5.347 30.056 1.00 95.00 573 LEU A N 1
ATOM 4355 C CA . LEU A 1 573 ? -4.614 -5.769 28.852 1.00 95.00 573 LEU A CA 1
ATOM 4356 C C . LEU A 1 573 ? -3.709 -5.778 27.618 1.00 95.00 573 LEU A C 1
ATOM 4358 O O . LEU A 1 573 ? -3.724 -6.750 26.859 1.00 95.00 573 LEU A O 1
ATOM 4362 N N . ALA A 1 574 ? -2.875 -4.748 27.442 1.00 91.50 574 ALA A N 1
ATOM 4363 C CA . ALA A 1 574 ? -1.964 -4.641 26.305 1.00 91.50 574 ALA A CA 1
ATOM 4364 C C . ALA A 1 574 ? -1.075 -5.889 26.150 1.00 91.50 574 ALA A C 1
ATOM 4366 O O . ALA A 1 574 ? -0.834 -6.339 25.032 1.00 91.50 574 ALA A O 1
ATOM 4367 N N . ARG A 1 575 ? -0.655 -6.509 27.262 1.00 90.94 575 ARG A N 1
ATOM 4368 C CA . ARG A 1 575 ? 0.206 -7.709 27.283 1.00 90.94 575 ARG A CA 1
ATOM 4369 C C . ARG A 1 575 ? -0.526 -9.016 26.961 1.00 90.94 575 ARG A C 1
ATOM 4371 O O . ARG A 1 575 ? 0.120 -10.046 26.795 1.00 90.94 575 ARG A O 1
ATOM 4378 N N . LYS A 1 576 ? -1.860 -9.000 26.909 1.00 94.56 576 LYS A N 1
ATOM 4379 C CA . LYS A 1 576 ? -2.702 -10.193 26.709 1.00 94.56 576 LYS A CA 1
ATOM 4380 C C . LYS A 1 576 ? -3.228 -10.335 25.282 1.00 94.56 576 LYS A C 1
ATOM 4382 O O . LYS A 1 576 ? -3.678 -11.417 24.919 1.00 94.56 576 LYS A O 1
ATOM 4387 N N . LEU A 1 577 ? -3.176 -9.264 24.493 1.00 94.06 577 LEU A N 1
ATOM 4388 C CA . LEU A 1 577 ? -3.752 -9.198 23.151 1.00 94.06 577 LEU A CA 1
ATOM 4389 C C . LEU A 1 577 ? -2.710 -9.462 22.062 1.00 94.06 577 LEU A C 1
ATOM 4391 O O . LEU A 1 577 ? -1.604 -8.914 22.101 1.00 94.06 577 LEU A O 1
ATOM 4395 N N . ARG A 1 578 ? -3.100 -10.221 21.038 1.00 93.44 578 ARG A N 1
ATOM 4396 C CA . ARG A 1 578 ? -2.317 -10.421 19.808 1.00 93.44 578 ARG A CA 1
ATOM 4397 C C . ARG A 1 578 ? -2.869 -9.549 18.690 1.00 93.44 578 ARG A C 1
ATOM 4399 O O . ARG A 1 578 ? -4.076 -9.342 18.643 1.00 93.44 578 ARG A O 1
ATOM 4406 N N . ASN A 1 579 ? -1.994 -9.076 17.802 1.00 93.12 579 ASN A N 1
ATOM 4407 C CA . ASN A 1 579 ? -2.353 -8.283 16.616 1.00 93.12 579 ASN A CA 1
ATOM 4408 C C . ASN A 1 579 ? -3.080 -6.957 16.916 1.00 93.12 579 ASN A C 1
ATOM 4410 O O . ASN A 1 579 ? -3.769 -6.433 16.057 1.00 93.12 579 ASN A O 1
ATOM 4414 N N . VAL A 1 580 ? -2.945 -6.428 18.137 1.00 96.06 580 VAL A N 1
ATOM 4415 C CA . VAL A 1 580 ? -3.361 -5.061 18.494 1.00 96.06 580 VAL A CA 1
ATOM 4416 C C . VAL A 1 580 ? -2.112 -4.206 18.601 1.00 96.06 580 VAL A C 1
ATOM 4418 O O . VAL A 1 580 ? -1.239 -4.532 19.418 1.00 96.06 580 VAL A O 1
ATOM 4421 N N . ASP A 1 581 ? -2.067 -3.132 17.818 1.00 93.44 581 ASP A N 1
ATOM 4422 C CA . ASP A 1 581 ? -0.910 -2.244 17.688 1.00 93.44 581 ASP A CA 1
ATOM 4423 C C . ASP A 1 581 ? -0.955 -1.099 18.701 1.00 93.44 581 ASP A C 1
ATOM 4425 O O . ASP A 1 581 ? 0.064 -0.742 19.288 1.00 93.44 581 ASP A O 1
ATOM 4429 N N . ILE A 1 582 ? -2.144 -0.532 18.932 1.00 95.00 582 ILE A N 1
ATOM 4430 C CA . ILE A 1 582 ? -2.336 0.659 19.771 1.00 95.00 582 ILE A CA 1
ATOM 4431 C C . ILE A 1 582 ? -3.504 0.431 20.732 1.00 95.00 582 ILE A C 1
ATOM 4433 O O . ILE A 1 582 ? -4.551 -0.075 20.331 1.00 95.00 582 ILE A O 1
ATOM 4437 N N . VAL A 1 583 ? -3.332 0.830 21.997 1.00 95.31 583 VAL A N 1
ATOM 4438 C CA . VAL A 1 583 ? -4.399 0.876 23.008 1.00 95.31 583 VAL A CA 1
ATOM 4439 C C . VAL A 1 583 ? -4.608 2.326 23.439 1.00 95.31 583 VAL A C 1
ATOM 4441 O O . VAL A 1 583 ? -3.659 2.976 23.873 1.00 95.31 583 VAL A O 1
ATOM 4444 N N . ILE A 1 584 ? -5.839 2.826 23.326 1.00 94.50 584 ILE A N 1
ATOM 4445 C CA . ILE A 1 584 ? -6.226 4.195 23.690 1.00 94.50 584 ILE A CA 1
ATOM 4446 C C . ILE A 1 584 ? -7.265 4.132 24.808 1.00 94.50 584 ILE A C 1
ATOM 4448 O O . ILE A 1 584 ? -8.431 3.830 24.555 1.00 94.50 584 ILE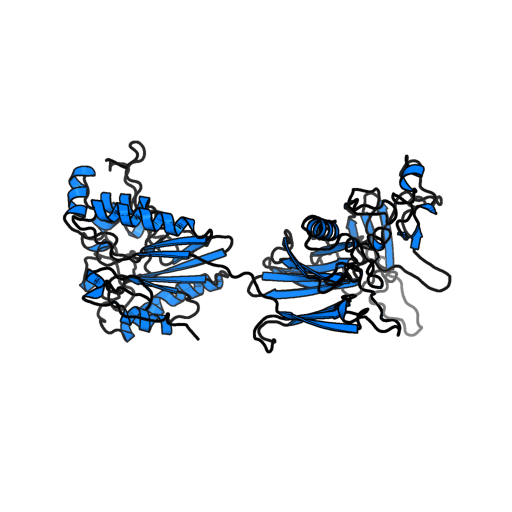 A O 1
ATOM 4452 N N . GLY A 1 585 ? -6.836 4.422 26.035 1.00 93.38 585 GLY A N 1
ATOM 4453 C CA . GLY A 1 585 ? -7.691 4.387 27.223 1.00 93.38 585 GLY A CA 1
ATOM 4454 C C . GLY A 1 585 ? -8.450 5.688 27.498 1.00 93.38 585 GLY A C 1
ATOM 4455 O O . GLY A 1 585 ? -8.129 6.741 26.947 1.00 93.38 585 GLY A O 1
ATOM 4456 N N . GLY A 1 586 ? -9.429 5.586 28.393 1.00 93.88 586 GLY A N 1
ATOM 4457 C CA . GLY A 1 586 ? -10.257 6.666 28.938 1.00 93.88 586 GLY A CA 1
ATOM 4458 C C . GLY A 1 586 ? -10.842 6.261 30.299 1.00 93.88 586 GLY A C 1
ATOM 4459 O O . GLY A 1 586 ? -10.727 5.098 30.709 1.00 93.88 586 GLY A O 1
ATOM 4460 N N . GLY A 1 587 ? -11.428 7.206 31.032 1.00 94.31 587 GLY A N 1
ATOM 4461 C CA . GLY A 1 587 ? -12.132 6.963 32.298 1.00 94.31 587 GLY A CA 1
ATOM 4462 C C . GLY A 1 587 ? -11.284 7.088 33.562 1.00 94.31 587 GLY A C 1
ATOM 4463 O O . GLY A 1 587 ? -11.812 7.179 34.663 1.00 94.31 587 GLY A O 1
ATOM 4464 N N . SER A 1 588 ? -9.955 7.078 33.442 1.00 91.50 588 SER A N 1
ATOM 4465 C CA . SER A 1 588 ? -9.051 7.235 34.597 1.00 91.50 588 SER A CA 1
ATOM 4466 C C . SER A 1 588 ? -8.580 8.678 34.814 1.00 91.50 588 SER A C 1
ATOM 4468 O O . SER A 1 588 ? -7.813 8.932 35.746 1.00 91.50 588 SER A O 1
ATOM 4470 N N . HIS A 1 589 ? -8.959 9.599 33.914 1.00 87.62 589 HIS A N 1
ATOM 4471 C CA . HIS A 1 589 ? -8.447 10.978 33.828 1.00 87.62 589 HIS A CA 1
ATOM 4472 C C . HIS A 1 589 ? -6.910 11.065 33.819 1.00 87.62 589 HIS A C 1
ATOM 4474 O O . HIS A 1 589 ? -6.309 12.064 34.226 1.00 87.62 589 HIS A O 1
ATOM 4480 N N . ARG A 1 590 ? -6.239 9.986 33.398 1.00 84.00 590 ARG A N 1
ATOM 4481 C CA . ARG A 1 590 ? -4.785 9.860 33.467 1.00 84.00 590 ARG A CA 1
ATOM 4482 C C . ARG A 1 590 ? -4.127 10.747 32.416 1.00 84.00 590 ARG A C 1
ATOM 4484 O O . ARG A 1 590 ? -4.196 10.466 31.225 1.00 84.00 590 ARG A O 1
ATOM 4491 N N . VAL A 1 591 ? -3.394 11.757 32.874 1.00 80.75 591 VAL A N 1
ATOM 4492 C CA . VAL A 1 591 ? -2.511 12.556 32.014 1.00 80.75 591 VAL A CA 1
ATOM 4493 C C . VAL A 1 591 ? -1.179 11.822 31.832 1.00 80.75 591 VAL A C 1
ATOM 4495 O O . VAL A 1 591 ? -0.523 11.454 32.814 1.00 80.75 591 VAL A O 1
ATOM 4498 N N . MET A 1 592 ? -0.787 11.607 30.576 1.00 78.88 592 MET A N 1
ATOM 4499 C CA . MET A 1 592 ? 0.509 11.051 30.176 1.00 78.88 592 MET A CA 1
ATOM 4500 C C . MET A 1 592 ? 1.287 12.108 29.395 1.00 78.88 592 MET A C 1
ATOM 4502 O O . MET A 1 592 ? 0.701 12.813 28.579 1.00 78.88 592 MET A O 1
ATOM 4506 N N . ALA A 1 593 ? 2.588 12.207 29.658 1.00 79.75 593 ALA A N 1
ATOM 4507 C CA . ALA A 1 593 ? 3.477 13.160 29.006 1.00 79.75 593 ALA A CA 1
ATOM 4508 C C . ALA A 1 593 ? 4.894 12.578 28.882 1.00 79.75 593 ALA A C 1
ATOM 4510 O O . ALA A 1 593 ? 5.297 11.729 29.686 1.00 79.75 593 ALA A O 1
ATOM 4511 N N . ASN A 1 594 ? 5.650 13.054 27.900 1.00 77.31 594 ASN A N 1
ATOM 4512 C CA . ASN A 1 594 ? 7.079 12.822 27.746 1.00 77.31 594 ASN A CA 1
ATOM 4513 C C . ASN A 1 594 ? 7.896 13.826 28.582 1.00 77.31 594 ASN A C 1
ATOM 4515 O O . ASN A 1 594 ? 7.381 14.879 28.962 1.00 77.31 594 ASN A O 1
ATOM 4519 N N . PRO A 1 595 ? 9.177 13.533 28.886 1.00 75.12 595 PRO A N 1
ATOM 4520 C CA . PRO A 1 595 ? 10.032 14.431 29.671 1.00 75.12 595 PRO A CA 1
ATOM 4521 C C . PRO A 1 595 ? 10.195 15.847 29.098 1.00 75.12 595 PRO A C 1
ATOM 4523 O O . PRO A 1 595 ? 10.546 16.764 29.837 1.00 75.12 595 PRO A O 1
ATOM 4526 N N . ASP A 1 596 ? 9.985 16.014 27.795 1.00 79.31 596 ASP A N 1
ATOM 4527 C CA . ASP A 1 596 ? 10.110 17.261 27.044 1.00 79.31 596 ASP A CA 1
ATOM 4528 C C . ASP A 1 596 ? 8.770 17.967 26.769 1.00 79.31 596 ASP A C 1
ATOM 4530 O O . ASP A 1 596 ? 8.765 19.054 26.185 1.00 79.31 596 ASP A O 1
ATOM 4534 N N . ASP A 1 597 ? 7.645 17.412 27.229 1.00 78.69 597 ASP A N 1
ATOM 4535 C CA . ASP A 1 597 ? 6.340 18.049 27.071 1.00 78.69 597 ASP A CA 1
ATOM 4536 C C . ASP A 1 597 ? 6.198 19.294 27.960 1.00 78.69 597 ASP A C 1
ATOM 4538 O O . ASP A 1 597 ? 6.550 19.318 29.145 1.00 78.69 597 ASP A O 1
ATOM 4542 N N . ALA A 1 598 ? 5.612 20.348 27.391 1.00 78.50 598 ALA A N 1
ATOM 4543 C CA . ALA A 1 598 ? 5.250 21.545 28.137 1.00 78.50 598 ALA A CA 1
ATOM 4544 C C . ALA A 1 598 ? 3.985 21.285 28.971 1.00 78.50 598 ALA A C 1
ATOM 4546 O O . ALA A 1 598 ? 2.875 21.268 28.443 1.00 78.50 598 ALA A O 1
ATOM 4547 N N . LEU A 1 599 ? 4.159 21.114 30.282 1.00 78.56 599 LEU A N 1
ATOM 4548 C CA . LEU A 1 599 ? 3.055 20.905 31.221 1.00 78.56 599 LEU A CA 1
ATOM 4549 C C . LEU A 1 599 ? 2.317 22.209 31.541 1.00 78.56 599 LEU A C 1
ATOM 4551 O O . LEU A 1 599 ? 2.927 23.277 31.672 1.00 78.56 599 LEU A O 1
ATOM 4555 N N . ARG A 1 600 ? 1.002 22.121 31.750 1.00 73.25 600 ARG A N 1
ATOM 4556 C CA . ARG A 1 600 ? 0.211 23.234 32.289 1.00 73.25 600 ARG A CA 1
ATOM 4557 C C . ARG A 1 600 ? 0.575 23.503 33.753 1.00 73.25 600 ARG A C 1
ATOM 4559 O O . ARG A 1 600 ? 1.114 22.653 34.461 1.00 73.25 600 ARG A O 1
ATOM 4566 N N . GLN A 1 601 ? 0.274 24.707 34.240 1.00 74.50 601 GLN A N 1
ATOM 4567 C CA . GLN A 1 601 ? 0.625 25.108 35.609 1.00 74.50 601 GLN A CA 1
ATOM 4568 C C . GLN A 1 601 ? -0.022 24.202 36.674 1.00 74.50 601 GLN A C 1
ATOM 4570 O O . GLN A 1 601 ? 0.603 23.905 37.691 1.00 74.50 601 GLN A O 1
ATOM 4575 N N . ASP A 1 602 ? -1.247 23.735 36.447 1.00 71.69 602 ASP A N 1
ATOM 4576 C CA . ASP A 1 602 ? -1.932 22.751 37.289 1.00 71.69 602 ASP A CA 1
ATOM 4577 C C . ASP A 1 602 ? -1.260 21.369 37.234 1.00 71.69 602 ASP A C 1
ATOM 4579 O O . ASP A 1 602 ? -1.072 20.732 38.272 1.00 71.69 602 ASP A O 1
ATOM 4583 N N . GLU A 1 603 ? -0.790 20.947 36.061 1.00 72.31 603 GLU A N 1
ATOM 4584 C CA . GLU A 1 603 ? -0.058 19.687 35.870 1.00 72.31 603 GLU A CA 1
ATOM 4585 C C . GLU A 1 603 ? 1.328 19.718 36.526 1.00 72.31 603 GLU A C 1
ATOM 4587 O O . GLU A 1 603 ? 1.782 18.706 37.045 1.00 72.31 603 GLU A O 1
ATOM 4592 N N . THR A 1 604 ? 1.987 20.876 36.630 1.00 69.81 604 THR A N 1
ATOM 4593 C CA . THR A 1 604 ? 3.252 20.972 37.389 1.00 69.81 604 THR A CA 1
ATOM 4594 C C . THR A 1 604 ? 3.090 20.747 38.896 1.00 69.81 604 THR A C 1
ATOM 4596 O O . THR A 1 604 ? 4.047 20.355 39.563 1.00 69.81 604 THR A O 1
ATOM 4599 N N . GLN A 1 605 ? 1.891 20.961 39.451 1.00 67.38 605 GLN A N 1
ATOM 4600 C CA . GLN A 1 605 ? 1.618 20.747 40.879 1.00 67.38 605 GLN A CA 1
ATOM 4601 C C . GLN A 1 605 ? 1.347 19.271 41.206 1.00 67.38 605 GLN A C 1
ATOM 4603 O O . GLN A 1 605 ? 1.522 18.846 42.350 1.00 67.38 605 GLN A O 1
ATOM 4608 N N . ARG A 1 606 ? 0.931 18.490 40.202 1.00 65.44 606 ARG A N 1
ATOM 4609 C CA . ARG A 1 606 ? 0.768 17.033 40.244 1.00 65.44 606 ARG A CA 1
ATOM 4610 C C . ARG A 1 606 ? 1.313 16.453 38.935 1.00 65.44 606 ARG A C 1
ATOM 4612 O O . ARG A 1 606 ? 0.517 16.179 38.038 1.00 65.44 606 ARG A O 1
ATOM 4619 N N . PRO A 1 607 ? 2.648 16.314 38.816 1.00 61.28 607 PRO A N 1
ATOM 4620 C CA . PRO A 1 607 ? 3.285 15.957 37.555 1.00 61.28 607 PRO A CA 1
ATOM 4621 C C . PRO A 1 607 ? 2.694 14.662 36.984 1.00 61.28 607 PRO A C 1
ATOM 4623 O O . PRO A 1 607 ? 2.461 13.715 37.749 1.00 61.28 607 PRO A O 1
ATOM 4626 N N . PRO A 1 608 ? 2.444 14.607 35.663 1.00 69.94 608 PRO A N 1
ATOM 4627 C CA . PRO A 1 608 ? 1.972 13.397 35.016 1.00 69.94 608 PRO A CA 1
ATOM 4628 C C . PRO A 1 608 ? 3.014 12.296 35.172 1.00 69.94 608 PRO A C 1
ATOM 4630 O O . PRO A 1 608 ? 4.198 12.529 35.425 1.00 69.94 608 PRO A O 1
ATOM 4633 N N . SER A 1 609 ? 2.563 11.058 35.036 1.00 67.06 609 SER A N 1
ATOM 4634 C CA . SER A 1 609 ? 3.492 9.941 35.046 1.00 67.06 609 SER A CA 1
ATOM 4635 C C . SER A 1 609 ? 4.154 9.822 33.679 1.00 67.06 609 SER A C 1
ATOM 4637 O O . SER A 1 609 ? 3.467 9.653 32.672 1.00 67.06 609 SER A O 1
ATOM 4639 N N . TYR A 1 610 ? 5.484 9.896 33.658 1.00 60.97 610 TYR A N 1
ATOM 4640 C CA . TYR A 1 610 ? 6.276 9.636 32.461 1.00 60.97 610 TYR A CA 1
ATOM 4641 C C . TYR A 1 610 ? 6.260 8.135 32.181 1.00 60.97 610 TYR A C 1
ATOM 4643 O O . TYR A 1 610 ? 6.809 7.348 32.956 1.00 60.97 610 TYR A O 1
ATOM 4651 N N . TYR A 1 611 ? 5.630 7.733 31.084 1.00 58.78 611 TYR A N 1
ATOM 4652 C CA . TYR A 1 611 ? 5.681 6.357 30.609 1.00 58.78 611 TYR A CA 1
ATOM 4653 C C . TYR A 1 611 ? 6.179 6.338 29.179 1.00 58.78 611 TYR A C 1
ATOM 4655 O O . TYR A 1 611 ? 5.636 7.012 28.309 1.00 58.78 611 TYR A O 1
ATOM 4663 N N . SER A 1 612 ? 7.180 5.503 28.934 1.00 51.31 612 SER A N 1
ATOM 4664 C CA . SER A 1 612 ? 7.468 5.061 27.579 1.00 51.31 612 SER A CA 1
ATOM 4665 C C . SER A 1 612 ? 6.288 4.225 27.070 1.00 51.31 612 SER A C 1
ATOM 4667 O O . SER A 1 612 ? 5.697 3.478 27.862 1.00 51.31 612 SER A O 1
ATOM 4669 N N . PRO A 1 613 ? 5.960 4.287 25.769 1.00 52.75 613 PRO A N 1
ATOM 4670 C CA . PRO A 1 613 ? 5.044 3.335 25.156 1.00 52.75 613 PRO A CA 1
ATOM 4671 C C . PRO A 1 613 ? 5.442 1.906 25.543 1.00 52.75 613 PRO A C 1
ATOM 4673 O O . PRO A 1 613 ? 6.626 1.560 25.519 1.00 52.75 613 PRO A O 1
ATOM 4676 N N . ILE A 1 614 ? 4.468 1.070 25.913 1.00 53.38 614 ILE A N 1
ATOM 4677 C CA . ILE A 1 614 ? 4.715 -0.362 26.108 1.00 53.38 614 ILE A CA 1
ATOM 4678 C C . ILE A 1 614 ? 4.916 -0.955 24.713 1.00 53.38 614 ILE A C 1
ATOM 4680 O O . ILE A 1 614 ? 3.957 -1.342 24.050 1.00 53.38 614 ILE A O 1
ATOM 4684 N N . LEU A 1 615 ? 6.164 -0.976 24.249 1.00 42.06 615 LEU A N 1
ATOM 4685 C CA . LEU A 1 615 ? 6.531 -1.630 23.001 1.00 42.06 615 LEU A CA 1
ATOM 4686 C C . LEU A 1 615 ? 6.330 -3.138 23.181 1.00 42.06 615 LEU A C 1
ATOM 4688 O O . LEU A 1 615 ? 6.929 -3.747 24.072 1.00 42.06 615 LEU A O 1
ATOM 4692 N N . LYS A 1 616 ? 5.449 -3.735 22.374 1.00 44.16 616 LYS A N 1
ATOM 4693 C CA . LYS A 1 616 ? 5.361 -5.194 22.274 1.00 44.16 616 LYS A CA 1
ATOM 4694 C C . LYS A 1 616 ? 6.633 -5.695 21.588 1.00 44.16 616 LYS A C 1
ATOM 4696 O O . LYS A 1 616 ? 6.990 -5.183 20.532 1.00 44.16 616 LYS A O 1
ATOM 4701 N N . SER A 1 617 ? 7.312 -6.640 22.234 1.00 31.94 617 SER A N 1
ATOM 4702 C CA . SER A 1 617 ? 8.430 -7.400 21.665 1.00 31.94 617 SER A CA 1
ATOM 4703 C C . SER A 1 617 ? 7.963 -8.348 20.577 1.00 31.94 617 SER A C 1
ATOM 4705 O O . SER A 1 617 ? 6.912 -8.990 20.834 1.00 31.94 617 SER A O 1
#

Foldseek 3Di:
DPVQPDDPPWDFDDWDADPQQKIWTWIPPVQQPDDWDQDPVRDTDHDPDGDDTTTDIDGWDFFFAQAAPPQPDGGGGTDQATEDQAFQEKDWDQAPVRFIKMKGFFQFDWDDDVPDGFKDQLLPFAADCVLCVPSVVQLDNSHRVLAIFGPPDQCNPPPRHGSHTYAGTQLWMFMATPVRHTQDTCGCVVQVVQVVCCVVVVDPQQLFQAAQQFLNRRCVCSSHRTQRFAYWDWDDDQLWIKIWTFRQTSTWTWIWTCSPVNDIDTDDTDGPADQADPVRHGDHQADPVGAGDCVRPAHGFHDKDWAALVRDPVSFIWIWTQGVSNRDIDIDGDDDDDDDAAEAEDEQPADDPCCVVVLVVVLVVLVVVQVPDQHYAYEYQENLYAPYDQQVVVCVFFVAGPLVSLLSVVVSPHAAYEYALRCAAVHPQSNLVQADFDLVTDGPSADVRRHRHGHQWEYAALFKDCPQPPHCLVVQEDEAADDTDGSHYYQWYWDQTPNAIAIEGEHEALLSVVRHHHHRMDGNFNNPDPDLLNRLVRRQVSTQVSLVVNVVVVHQHYEYRYEHLDVSNQVNNVVSHDSYDYYHYYNVPADEDAPPDDDDPVCVVVPGDYDDPPDDD

Radius of gyration: 34.53 Å; chains: 1; bounding box: 83×85×94 Å

Secondary structure (DSSP, 8-state):
-GGGT--TT-EEEEEEEEETTEEEEEEE-TTT-TT----TTS-----SSPPPPP-EEEEPPP-EE---TTSSS---EE-S-EE----SEEEEEE-TTS-EEEEEE---PPPEETTEE-EEEGGGS-B-TTT-TTHHHHTSTTTGGG-EEESSSS-SSSSSSBS--EESS-SSEEEEETTS-EEEE-TTHHHHHHHHHHHTTSS-GGGTT--SS-SS-TTTTTTTTTT-EEEEEEEEETTEEEEEEEETTT-SEEEEE-SSTTS-EEEEEE-----B-TTSPBPPSB-TTSSB-GGG----EEEEEEE-TTT-TTSS-EEEEEETTTTEEEEEE-PPPP---EEEEE------TTHHHHHHHHHHHHHHHHTS-SSEEEEEES----SSHHHHHHHHHHSSTTHHHHHHHHHHT-SEEE--SGGGTT-HHHHHHHHS-BTT---TTS-TTT-B---SS-EE-TTEE-TT-SSSGGGGB--TTB---TT-EESEEEEEETTEEEEEEEEE-TTGGGTS--TTPEESS-TT---HHHHHHHHHHHHHHHHHHHHHTT---EEEEEE-S-HHHHHHHHTT-SS--EEE--SS---EE-TTS---HHHHHSPPEE-------

pLDDT: mean 87.56, std 15.8, range [26.31, 98.81]

Sequence (617 aa):
MAAVGYNAVEKVEGLAYLGDGKIAVINDNDFGVANITLKGDGTFTPDPNPEPVLLGIIQVQPTALDVSDRDNRINIANWPVLGMFQPDAIATYRAGDGKIYLVTANEGDAREWPGFGEEVRVASLRLDGNAFPNASQLQRNDQLGRLTVTTTLGDTDRDGDFDKLYLFGTRSFSIWDSNGNLVFDSGSQFEEIIARLIAQGQLPSIAFNANNDDNNSFDTRSDNKGPEPEGVVLGTIRDRTYAFIGLERIGGVMVYDITDPHHPTFVQYVNNRNFVDAQGNILPVRLPDGRSNPAVGDLGPEGLAFISAQDSPTGTPLLVVSNEISGTTSIWEVELPNYTLQILHASDHEAGIPALQDIIGFSAVLNALASRYPNTIKLASGDLFIPGPFFNASRDLYGQPGIADVLVHNRLGWDVAVLGNHEFDAGTSAFYTLLAPNRNIRGVGIDANRGYPGAAFPYLATNLDYSTDSSRLKELVVPAGGAPKQASLTQSVVLEIGGERIGVVGAVVPYLPQITNIGGITMLTNPNSRDVEENARLIANSVQPFVDQLVSQGINKIILMTHLQQFEVEQALARKLRNVDIVIGGGSHRVMANPDDALRQDETQRPPSYYSPILKS